Protein AF-A0A0S4QLX3-F1 (afdb_monomer_lite)

Foldseek 3Di:
DDDDDDPPDDPPPVVVVVVVVVVVVVVVVVVVVVVVVVVVVVVLVVVVVVLVVLLQVLLCLLVCLQPDDPPDDPCVSLVVLVVVLVCLQVVNDALSSLLSNLLSLLVSLQFQDDPRGDVVSLVSSLVSLLSSLQRRFFLNSVLSSLNSNLSSLQDSPLPDPQPCDDDLNQLLVVLVVSNDHDPPCPPFDRQQLNVLSSVLSSVCSVNVQNLARHDSDLQLQQAALADPPCPPVNCVVPRGSHDSRRHLNSYDPSNLQSSVVVVQLCLLLCFDSDPVSSSVLSVLQTRRDPVNDWCCQQAFVVQQPQLDAPVCVVPADQLNSHDPPTSNSRDHRDHDDPRRPHAGALVSLVVLLVLLDDDDPVPVVDPPRDSDHPSRPNYDSVRSNVVSVSSNVSNVPDPPPPPDD

Organism: NCBI:txid795642

Radius of gyration: 27.93 Å; chains: 1; bounding box: 93×59×105 Å

Sequence (405 aa):
MSQVSHDDEWPDHRWQTERQRRRAMHQEMVDHSQQERERESKERLKNRENWQEAELRARIHPILVATATTENRGSAPYSLVETRVRQVRDHLLPRDQEIALAQGFKLAANRRARARDNARAREFLSEQAWEMLKYARFWYSRLTLLHALTLWALPDDTERPQDLHGKGSDPQELVRQWLRPADDRIDIPEHPFVDAARRLSICALQTRKPEKFLWIDEAGTAAQVGSENAGLKDRRRECLWIAPSAGWSTLEPTAQQLLADVLILLILAERGDRMDDRMRRFERTEVDRPPLLPPCLTRSRRPLDPMRTEVRSADSPPGSNCSDRCSFELCPFPPKGPESRIEFSETFCMTQRAMLRAWRPRSWVSLRFRRKARWQRHVPVADLRQFWSEMEGRAWDRPVEEVRP

Structure (mmCIF, N/CA/C/O backbone):
data_AF-A0A0S4QLX3-F1
#
_entry.id   AF-A0A0S4QLX3-F1
#
loop_
_atom_site.group_PDB
_atom_site.id
_atom_site.type_symbol
_atom_site.label_atom_id
_atom_site.label_alt_id
_atom_site.label_comp_id
_atom_site.label_asym_id
_atom_site.label_entity_id
_atom_site.label_seq_id
_atom_site.pdbx_PDB_ins_code
_atom_site.Cartn_x
_atom_site.Cartn_y
_atom_site.Cartn_z
_atom_site.occupancy
_atom_site.B_iso_or_equiv
_atom_site.auth_seq_id
_atom_site.auth_comp_id
_atom_site.auth_asym_id
_atom_site.auth_atom_id
_atom_site.pdbx_PDB_model_num
ATOM 1 N N . MET A 1 1 ? 68.596 4.021 -76.152 1.00 48.34 1 MET A N 1
ATOM 2 C CA . MET A 1 1 ? 68.874 4.978 -75.063 1.00 48.34 1 MET A CA 1
ATOM 3 C C . MET A 1 1 ? 68.006 6.200 -75.286 1.00 48.34 1 MET A C 1
ATOM 5 O O . MET A 1 1 ? 68.229 6.885 -76.271 1.00 48.34 1 MET A O 1
ATOM 9 N N . SER A 1 2 ? 66.973 6.379 -74.467 1.00 41.66 2 SER A N 1
ATOM 10 C CA . SER A 1 2 ? 66.605 7.651 -73.826 1.00 41.66 2 SER A CA 1
ATOM 11 C C . SER A 1 2 ? 65.323 7.433 -73.029 1.00 41.66 2 SER A C 1
ATOM 13 O O . SER A 1 2 ? 64.438 6.689 -73.444 1.00 41.66 2 SER A O 1
ATOM 15 N N . GLN A 1 3 ? 65.346 7.968 -71.817 1.00 42.56 3 GLN A N 1
ATOM 16 C CA . GLN A 1 3 ? 64.581 7.545 -70.656 1.00 42.56 3 GLN A CA 1
ATOM 17 C C . GLN A 1 3 ? 63.101 7.921 -70.719 1.00 42.56 3 GLN A C 1
ATOM 19 O O . GLN A 1 3 ? 62.726 9.011 -71.139 1.00 42.56 3 GLN A O 1
ATOM 24 N N . VAL A 1 4 ? 62.294 6.995 -70.210 1.00 48.50 4 VAL A N 1
ATOM 25 C CA . VAL A 1 4 ? 60.962 7.231 -69.658 1.00 48.50 4 VAL A CA 1
ATOM 26 C C . VAL A 1 4 ? 61.135 8.060 -68.382 1.00 48.50 4 VAL A C 1
ATOM 28 O O . VAL A 1 4 ? 61.853 7.624 -67.485 1.00 48.50 4 VAL A O 1
ATOM 31 N N . SER A 1 5 ? 60.478 9.218 -68.292 1.00 42.84 5 SER A N 1
ATOM 32 C CA . SER A 1 5 ? 60.197 9.886 -67.015 1.00 42.84 5 SER A CA 1
ATOM 33 C C . SER A 1 5 ? 58.682 9.954 -66.873 1.00 42.84 5 SER A C 1
ATOM 35 O O . SER A 1 5 ? 58.021 10.795 -67.478 1.00 42.84 5 SER A O 1
ATOM 37 N N . HIS A 1 6 ? 58.143 8.960 -66.172 1.00 49.34 6 HIS A N 1
ATOM 38 C CA . HIS A 1 6 ? 56.773 8.931 -65.680 1.00 49.34 6 H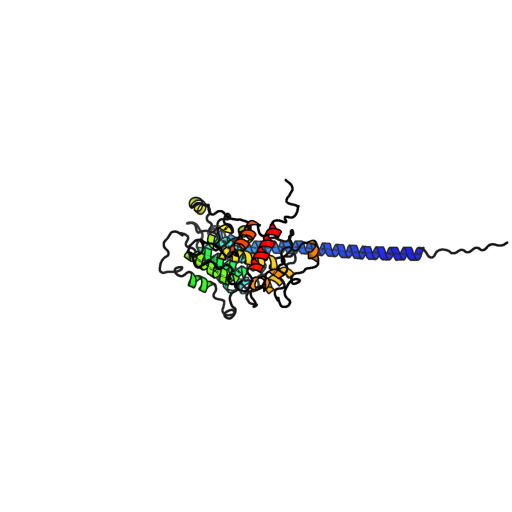IS A CA 1
ATOM 39 C C . HIS A 1 6 ? 56.789 9.671 -64.340 1.00 49.34 6 HIS A C 1
ATOM 41 O O . HIS A 1 6 ? 57.174 9.090 -63.327 1.00 49.34 6 HIS A O 1
ATOM 47 N N . ASP A 1 7 ? 56.414 10.946 -64.343 1.00 44.59 7 ASP A N 1
ATOM 48 C CA . ASP A 1 7 ? 56.107 11.675 -63.113 1.00 44.59 7 ASP A CA 1
ATOM 49 C C . ASP A 1 7 ? 54.611 11.495 -62.816 1.00 44.59 7 ASP A C 1
ATOM 51 O O . ASP A 1 7 ? 53.770 12.305 -63.201 1.00 44.59 7 ASP A O 1
ATOM 55 N N . ASP A 1 8 ? 54.277 10.373 -62.171 1.00 47.31 8 ASP A N 1
ATOM 56 C CA . ASP A 1 8 ? 52.983 10.158 -61.515 1.00 47.31 8 ASP A CA 1
ATOM 57 C C . ASP A 1 8 ? 53.020 10.808 -60.123 1.00 47.31 8 ASP A C 1
ATOM 59 O O . ASP A 1 8 ? 53.370 10.193 -59.111 1.00 47.31 8 ASP A O 1
ATOM 63 N N . GLU A 1 9 ? 52.665 12.090 -60.068 1.00 48.41 9 GLU A N 1
ATOM 64 C CA . GLU A 1 9 ? 52.499 12.841 -58.824 1.00 48.41 9 GLU A CA 1
ATOM 65 C C . GLU A 1 9 ? 51.107 12.554 -58.207 1.00 48.41 9 GLU A C 1
ATOM 67 O O . GLU A 1 9 ? 50.081 13.132 -58.559 1.00 48.41 9 GLU A O 1
ATOM 72 N N . TRP A 1 10 ? 51.093 11.560 -57.318 1.00 49.12 10 TRP A N 1
ATOM 73 C CA . TRP A 1 10 ? 50.135 11.205 -56.255 1.00 49.12 10 TRP A CA 1
ATOM 74 C C . TRP A 1 10 ? 48.792 11.973 -56.098 1.00 49.12 10 TRP A C 1
ATOM 76 O O . TRP A 1 10 ? 48.774 13.127 -55.665 1.00 49.12 10 TRP A O 1
ATOM 86 N N . PRO A 1 11 ? 47.627 11.285 -56.167 1.00 51.53 11 PRO A N 1
ATOM 87 C CA . PRO A 1 11 ? 46.330 11.811 -55.726 1.00 51.53 11 PRO A CA 1
ATOM 88 C C . PRO A 1 11 ? 46.034 11.554 -54.225 1.00 51.53 11 PRO A C 1
ATOM 90 O O . PRO A 1 11 ? 44.897 11.260 -53.869 1.00 51.53 11 PRO A O 1
ATOM 93 N N . ASP A 1 12 ? 47.015 11.637 -53.317 1.00 54.81 12 ASP A N 1
ATOM 94 C CA . ASP A 1 12 ? 46.872 11.187 -51.908 1.00 54.81 12 ASP A CA 1
ATOM 95 C C . ASP A 1 12 ? 46.340 12.279 -50.941 1.00 54.81 12 ASP A C 1
ATOM 97 O O . ASP A 1 12 ? 45.532 12.023 -50.044 1.00 54.81 12 ASP A O 1
ATOM 101 N N . HIS A 1 13 ? 46.667 13.556 -51.173 1.00 53.81 13 HIS A N 1
ATOM 102 C CA . HIS A 1 13 ? 46.275 14.657 -50.272 1.00 53.81 13 HIS A CA 1
ATOM 103 C C . HIS A 1 13 ? 44.757 14.929 -50.202 1.00 53.81 13 HIS A C 1
ATOM 105 O O . HIS A 1 13 ? 44.243 15.388 -49.174 1.00 53.81 13 HIS A O 1
ATOM 111 N N . ARG A 1 14 ? 44.009 14.629 -51.273 1.00 54.12 14 ARG A N 1
ATOM 112 C CA . ARG A 1 14 ? 42.550 14.854 -51.344 1.00 54.12 14 ARG A CA 1
ATOM 113 C C . ARG A 1 14 ? 41.759 13.821 -50.532 1.00 54.12 14 ARG A C 1
ATOM 115 O O . ARG A 1 14 ? 40.733 14.146 -49.940 1.00 54.12 14 ARG A O 1
ATOM 122 N N . TRP A 1 15 ? 42.256 12.585 -50.462 1.00 54.69 15 TRP A N 1
ATOM 123 C CA . TRP A 1 15 ? 41.646 11.512 -49.671 1.00 54.69 15 TRP A CA 1
ATOM 124 C C . TRP A 1 15 ? 41.955 11.650 -48.179 1.00 54.69 15 TRP A C 1
ATOM 126 O O . TRP A 1 15 ? 41.094 11.374 -47.340 1.00 54.69 15 TRP A O 1
ATOM 136 N N . GLN A 1 16 ? 43.149 12.138 -47.834 1.00 58.97 16 GLN A N 1
ATOM 137 C CA . GLN A 1 16 ? 43.532 12.414 -46.448 1.00 58.97 16 GLN A CA 1
ATOM 138 C C . GLN A 1 16 ? 42.696 13.551 -45.833 1.00 58.97 16 GLN A C 1
ATOM 140 O O . GLN A 1 16 ? 42.235 13.422 -44.697 1.00 58.97 16 GLN A O 1
ATOM 145 N N . THR A 1 17 ? 42.410 14.611 -46.597 1.00 70.56 17 THR A N 1
ATOM 146 C CA . THR A 1 17 ? 41.571 15.745 -46.157 1.00 70.56 17 THR A CA 1
ATOM 147 C C . THR A 1 17 ? 40.092 15.374 -45.998 1.00 70.56 17 THR A C 1
ATOM 149 O O . THR A 1 17 ? 39.465 15.762 -45.012 1.00 70.56 17 THR A O 1
ATOM 152 N N . GLU A 1 18 ? 39.531 14.557 -46.893 1.00 71.19 18 GLU A N 1
ATOM 153 C CA . GLU A 1 18 ? 38.153 14.051 -46.769 1.00 71.19 18 GLU A CA 1
ATOM 154 C C . GLU A 1 18 ? 37.994 13.093 -45.573 1.00 71.19 18 GLU A C 1
ATOM 156 O O . GLU A 1 18 ? 37.030 13.173 -44.807 1.00 71.19 18 GLU A O 1
ATOM 161 N N . ARG A 1 19 ? 38.978 12.215 -45.341 1.00 73.94 19 ARG A N 1
ATOM 162 C CA . ARG A 1 19 ? 38.985 11.309 -44.182 1.00 73.94 19 ARG A CA 1
ATOM 163 C C . ARG A 1 19 ? 39.096 12.072 -42.860 1.00 73.94 19 ARG A C 1
ATOM 165 O O . ARG A 1 19 ? 38.468 11.675 -41.879 1.00 73.94 19 ARG A O 1
ATOM 172 N N . GLN A 1 20 ? 39.861 13.164 -42.829 1.00 78.56 20 GLN A N 1
ATOM 173 C CA . GLN A 1 20 ? 39.946 14.060 -41.673 1.00 78.56 20 GLN A CA 1
ATOM 174 C C . GLN A 1 20 ? 38.619 14.784 -41.411 1.00 78.56 20 GLN A C 1
ATOM 176 O O . GLN A 1 20 ? 38.172 14.804 -40.267 1.00 78.56 20 GLN A O 1
ATOM 181 N N . ARG A 1 21 ? 37.933 15.283 -42.451 1.00 80.38 21 ARG A N 1
ATOM 182 C CA . ARG A 1 21 ? 36.599 15.902 -42.314 1.00 80.38 21 ARG A CA 1
ATOM 183 C C . ARG A 1 21 ? 35.553 14.934 -41.770 1.00 80.38 21 ARG A C 1
ATOM 185 O O . ARG A 1 21 ? 34.827 15.285 -40.847 1.00 80.38 21 ARG A O 1
ATOM 192 N N . ARG A 1 22 ? 35.511 13.693 -42.269 1.00 81.38 22 ARG A N 1
ATOM 193 C CA . ARG A 1 22 ? 34.589 12.659 -41.757 1.00 81.38 22 ARG A CA 1
ATOM 194 C C . ARG A 1 22 ? 34.863 12.294 -40.301 1.00 81.38 22 ARG A C 1
ATOM 196 O O . ARG A 1 22 ? 33.923 12.055 -39.553 1.00 81.38 22 ARG A O 1
ATOM 203 N N . ARG A 1 23 ? 36.136 12.262 -39.891 1.00 83.50 23 ARG A N 1
ATOM 204 C CA . ARG A 1 23 ? 36.517 12.050 -38.486 1.00 83.50 23 ARG A CA 1
ATOM 205 C C . ARG A 1 23 ? 36.090 13.217 -37.601 1.00 83.50 23 ARG A C 1
ATOM 207 O O . ARG A 1 23 ? 35.536 12.959 -36.543 1.00 83.50 23 ARG A O 1
ATOM 214 N N . ALA A 1 24 ? 36.288 14.458 -38.046 1.00 84.25 24 ALA A N 1
ATOM 215 C CA . ALA A 1 24 ? 35.838 15.644 -37.319 1.00 84.25 24 ALA A CA 1
ATOM 216 C C . ALA A 1 24 ? 34.308 15.669 -37.168 1.00 84.25 24 ALA A C 1
ATOM 218 O O . ALA A 1 24 ? 33.814 15.816 -36.060 1.00 84.25 24 ALA A O 1
ATOM 219 N N . MET A 1 25 ? 33.561 15.395 -38.243 1.00 83.50 25 MET A N 1
ATOM 220 C CA . MET A 1 25 ? 32.095 15.334 -38.208 1.00 83.50 25 MET A CA 1
ATOM 221 C C . MET A 1 25 ? 31.574 14.193 -37.318 1.00 83.50 25 MET A C 1
ATOM 223 O O . MET A 1 25 ? 30.600 14.362 -36.591 1.00 83.50 25 MET A O 1
ATOM 227 N N . HIS A 1 26 ? 32.228 13.024 -37.345 1.00 86.25 26 HIS A N 1
ATOM 228 C CA . HIS A 1 26 ? 31.893 11.923 -36.442 1.00 86.25 26 HIS A CA 1
ATOM 229 C C . HIS A 1 26 ? 32.195 12.280 -34.983 1.00 86.25 26 HIS A C 1
ATOM 231 O O . HIS A 1 26 ? 31.384 11.972 -34.116 1.00 86.25 26 HIS A O 1
ATOM 237 N N . GLN A 1 27 ? 33.317 12.956 -34.718 1.00 87.56 27 GLN A N 1
ATOM 238 C CA . GLN A 1 27 ? 33.672 13.414 -33.378 1.00 87.56 27 GLN A CA 1
ATOM 239 C C . GLN A 1 27 ? 32.667 14.448 -32.864 1.00 87.56 27 GLN A C 1
ATOM 241 O O . GLN A 1 27 ? 32.151 14.278 -31.770 1.00 87.56 27 GLN A O 1
ATOM 246 N N . GLU A 1 28 ? 32.296 15.441 -33.674 1.00 86.81 28 GLU A N 1
ATOM 247 C CA . GLU A 1 28 ? 31.266 16.427 -33.322 1.00 86.81 28 GLU A CA 1
ATOM 248 C C . GLU A 1 28 ? 29.907 15.769 -33.049 1.00 86.81 28 GLU A C 1
ATOM 250 O O . GLU A 1 28 ? 29.225 16.133 -32.096 1.00 86.81 28 GLU A O 1
ATOM 255 N N . MET A 1 29 ? 29.517 14.763 -33.841 1.00 85.50 29 MET A N 1
ATOM 256 C CA . MET A 1 29 ? 28.283 14.004 -33.616 1.00 85.50 29 MET A CA 1
ATOM 257 C C . MET A 1 29 ? 28.335 13.191 -32.312 1.00 85.50 29 MET A C 1
ATOM 259 O O . MET A 1 29 ? 27.343 13.133 -31.582 1.00 85.50 29 MET A O 1
ATOM 263 N N . VAL A 1 30 ? 29.475 12.562 -32.008 1.00 89.12 30 VAL A N 1
ATOM 264 C CA . VAL A 1 30 ? 29.688 11.824 -30.753 1.00 89.12 30 VAL A CA 1
ATOM 265 C C . VAL A 1 30 ? 29.664 12.780 -29.561 1.00 89.12 30 VAL A C 1
ATOM 267 O O . VAL A 1 30 ? 28.956 12.501 -28.594 1.00 89.12 30 VAL A O 1
ATOM 270 N N . ASP A 1 31 ? 30.347 13.919 -29.657 1.00 89.50 31 ASP A N 1
ATOM 271 C CA . ASP A 1 31 ? 30.401 14.947 -28.618 1.00 89.50 31 ASP A CA 1
ATOM 272 C C . ASP A 1 31 ? 29.014 15.565 -28.387 1.00 89.50 31 ASP A C 1
ATOM 274 O O . ASP A 1 31 ? 28.585 15.700 -27.242 1.00 89.50 31 ASP A O 1
ATOM 278 N N . HIS A 1 32 ? 28.262 15.867 -29.452 1.00 89.31 32 HIS A N 1
ATOM 279 C CA . HIS A 1 32 ? 26.879 16.341 -29.358 1.00 89.31 32 HIS A CA 1
ATOM 280 C C . HIS A 1 32 ? 25.982 15.306 -28.672 1.00 89.31 32 HIS A C 1
ATOM 282 O O . HIS A 1 32 ? 25.281 15.626 -27.715 1.00 89.31 32 HIS A O 1
ATOM 288 N N . SER A 1 33 ? 26.056 14.041 -29.097 1.00 86.94 33 SER A N 1
ATOM 289 C CA . SER A 1 33 ? 25.303 12.942 -28.485 1.00 86.94 33 SER A CA 1
ATOM 290 C C . SER A 1 33 ? 25.691 12.709 -27.020 1.00 86.94 33 SER A C 1
ATOM 292 O O . SER A 1 33 ? 24.857 12.312 -26.203 1.00 86.94 33 SER A O 1
ATOM 294 N N . GLN A 1 34 ? 26.957 12.919 -26.660 1.00 87.75 34 GLN A N 1
ATOM 295 C CA . GLN A 1 34 ? 27.409 12.828 -25.277 1.00 87.75 34 GLN A CA 1
ATOM 296 C C . GLN A 1 34 ? 26.875 14.001 -24.448 1.00 87.75 34 GLN A C 1
ATOM 298 O O . GLN A 1 34 ? 26.332 13.778 -23.367 1.00 87.75 34 GLN A O 1
ATOM 303 N N . GLN A 1 35 ? 26.939 15.228 -24.969 1.00 89.31 35 GLN A N 1
ATOM 304 C CA . GLN A 1 35 ? 26.382 16.409 -24.309 1.00 89.31 35 GLN A CA 1
ATOM 305 C C . GLN A 1 35 ? 24.867 16.296 -24.107 1.00 89.31 35 GLN A C 1
ATOM 307 O O . GLN A 1 35 ? 24.369 16.660 -23.042 1.00 89.31 35 GLN A O 1
ATOM 312 N N . GLU A 1 36 ? 24.127 15.771 -25.085 1.00 88.62 36 GLU A N 1
ATOM 313 C CA . GLU A 1 36 ? 22.695 15.485 -24.942 1.00 88.62 36 GLU A CA 1
ATOM 314 C C . GLU A 1 36 ? 22.437 14.457 -23.839 1.00 88.62 36 GLU A C 1
ATOM 316 O O . GLU A 1 36 ? 21.631 14.715 -22.946 1.00 88.62 36 GLU A O 1
ATOM 321 N N . ARG A 1 37 ? 23.184 13.345 -23.817 1.00 86.69 37 ARG A N 1
ATOM 322 C CA . ARG A 1 37 ? 23.073 12.327 -22.757 1.00 86.69 37 ARG A CA 1
ATOM 323 C C . ARG A 1 37 ? 23.384 12.882 -21.369 1.00 86.69 37 ARG A C 1
ATOM 325 O O . ARG A 1 37 ? 22.699 12.547 -20.403 1.00 86.69 37 ARG A O 1
ATOM 332 N N . GLU A 1 38 ? 24.386 13.747 -21.249 1.00 89.19 38 GLU A N 1
ATOM 333 C CA . GLU A 1 38 ? 24.719 14.412 -19.988 1.00 89.19 38 GLU A CA 1
ATOM 334 C C . GLU A 1 38 ? 23.630 15.397 -19.546 1.00 89.19 38 GLU A C 1
ATOM 336 O O . GLU A 1 38 ? 23.298 15.451 -18.359 1.00 89.19 38 GLU A O 1
ATOM 341 N N . ARG A 1 39 ? 23.053 16.163 -20.482 1.00 88.69 39 ARG A N 1
ATOM 342 C CA . ARG A 1 39 ? 21.923 17.066 -20.206 1.00 88.69 39 ARG A CA 1
ATOM 343 C C . ARG A 1 39 ? 20.698 16.284 -19.747 1.00 88.69 39 ARG A C 1
ATOM 345 O O . ARG A 1 39 ? 20.151 16.610 -18.696 1.00 88.69 39 ARG A O 1
ATOM 352 N N . GLU A 1 40 ? 20.332 15.223 -20.463 1.00 85.88 40 GLU A N 1
ATOM 353 C CA . GLU A 1 40 ? 19.234 14.335 -20.077 1.00 85.88 40 GLU A CA 1
ATOM 354 C C . GLU A 1 40 ? 19.469 13.716 -18.698 1.00 85.88 40 GLU A C 1
ATOM 356 O O . GLU A 1 40 ? 18.560 13.683 -17.874 1.00 85.88 40 GLU A O 1
ATOM 361 N N . SER A 1 41 ? 20.683 13.241 -18.413 1.00 85.44 41 SER A N 1
ATOM 362 C CA . SER A 1 41 ? 21.024 12.651 -17.114 1.00 85.44 41 SER A CA 1
ATOM 363 C C . SER A 1 41 ? 20.880 13.660 -15.968 1.00 85.44 41 SER A C 1
ATOM 365 O O . SER A 1 41 ? 20.262 13.363 -14.942 1.00 85.44 41 SER A O 1
ATOM 367 N N . LYS A 1 42 ? 21.369 14.894 -16.158 1.00 88.31 42 LYS A N 1
ATOM 368 C CA . LYS A 1 42 ? 21.218 15.983 -15.176 1.00 88.31 42 LYS A CA 1
ATOM 369 C C . LYS A 1 42 ? 19.754 16.358 -14.958 1.00 88.31 42 LYS A C 1
ATOM 371 O O . LYS A 1 42 ? 19.337 16.555 -13.817 1.00 88.31 42 LYS A O 1
ATOM 376 N N . GLU A 1 43 ? 18.969 16.438 -16.028 1.00 87.00 43 GLU A N 1
ATOM 377 C CA . GLU A 1 43 ? 17.535 16.712 -15.941 1.00 87.00 43 GLU A CA 1
ATOM 378 C C . GLU A 1 43 ? 16.795 15.592 -15.197 1.00 87.00 43 GLU A C 1
ATOM 380 O O . GLU A 1 43 ? 15.996 15.868 -14.301 1.00 87.00 43 GLU A O 1
ATOM 385 N N . ARG A 1 44 ? 17.116 14.325 -15.489 1.00 80.94 44 ARG A N 1
ATOM 386 C CA . ARG A 1 44 ? 16.559 13.157 -14.787 1.00 80.94 44 ARG A CA 1
ATOM 387 C C . ARG A 1 44 ? 16.857 13.201 -13.293 1.00 80.94 44 ARG A C 1
ATOM 389 O O . ARG A 1 44 ? 15.950 12.967 -12.494 1.00 80.94 44 ARG A O 1
ATOM 396 N N . LEU A 1 45 ? 18.093 13.525 -12.909 1.00 85.06 45 LEU A N 1
ATOM 397 C CA . LEU A 1 45 ? 18.479 13.628 -11.502 1.00 85.06 45 LEU A CA 1
ATOM 398 C C . LEU A 1 45 ? 17.685 14.730 -10.789 1.00 85.06 45 LEU A C 1
ATOM 400 O O . LEU A 1 45 ? 17.066 14.468 -9.760 1.00 85.06 45 LEU A O 1
ATOM 404 N N . LYS A 1 46 ? 17.613 15.926 -11.382 1.00 87.56 46 LYS A N 1
ATOM 405 C CA . LYS A 1 46 ? 16.850 17.053 -10.829 1.00 87.56 46 LYS A CA 1
ATOM 406 C C . LYS A 1 46 ? 15.356 16.736 -10.703 1.00 87.56 46 LYS A C 1
ATOM 408 O O . LYS A 1 46 ? 14.736 17.040 -9.686 1.00 87.56 46 LYS A O 1
ATOM 413 N N . ASN A 1 47 ? 14.769 16.102 -11.718 1.00 84.88 47 ASN A N 1
ATOM 414 C CA . ASN A 1 47 ? 13.365 15.690 -11.688 1.00 84.88 47 ASN A CA 1
ATOM 415 C C . ASN A 1 47 ? 13.112 14.654 -10.587 1.00 84.88 47 ASN A C 1
ATOM 417 O O . ASN A 1 47 ? 12.102 14.742 -9.890 1.00 84.88 47 ASN A O 1
ATOM 421 N N . ARG A 1 48 ? 14.046 13.717 -10.381 1.00 84.25 48 ARG A N 1
ATOM 422 C CA . ARG A 1 48 ? 13.987 12.734 -9.294 1.00 84.25 48 ARG A CA 1
ATOM 423 C C . ARG A 1 48 ? 14.061 13.392 -7.915 1.00 84.25 48 ARG A C 1
ATOM 425 O O . ARG A 1 48 ? 13.296 12.997 -7.043 1.00 84.25 48 ARG A O 1
ATOM 432 N N . GLU A 1 49 ? 14.936 14.373 -7.714 1.00 87.50 49 GLU A N 1
ATOM 433 C CA . GLU A 1 49 ? 15.060 15.102 -6.442 1.00 87.50 49 GLU A CA 1
ATOM 434 C C . GLU A 1 49 ? 13.783 15.880 -6.105 1.00 87.50 49 GLU A C 1
ATOM 436 O O . GLU A 1 49 ? 13.206 15.689 -5.033 1.00 87.50 49 GLU A O 1
ATOM 441 N N . ASN A 1 50 ? 13.280 16.678 -7.054 1.00 88.88 50 ASN A N 1
ATOM 442 C CA . ASN A 1 50 ? 12.030 17.429 -6.894 1.00 88.88 50 ASN A CA 1
ATOM 443 C C . ASN A 1 50 ? 10.850 16.502 -6.568 1.00 88.88 50 ASN A C 1
ATOM 445 O O . ASN A 1 50 ? 9.986 16.815 -5.746 1.00 88.88 50 ASN A O 1
ATOM 449 N N . TRP A 1 51 ? 10.816 15.344 -7.225 1.00 85.44 51 TRP A N 1
ATOM 450 C CA . TRP A 1 51 ? 9.803 14.327 -7.007 1.00 85.44 51 TRP A CA 1
ATOM 451 C C . TRP A 1 51 ? 9.899 13.703 -5.604 1.00 85.44 51 TRP A C 1
ATOM 453 O O . TRP A 1 51 ? 8.897 13.651 -4.890 1.00 85.44 51 TRP A O 1
ATOM 463 N N . GLN A 1 52 ? 11.094 13.294 -5.168 1.00 87.75 52 GLN A N 1
ATOM 464 C CA . GLN A 1 52 ? 11.318 12.753 -3.822 1.00 87.75 52 GLN A CA 1
ATOM 465 C C . GLN A 1 52 ? 10.937 13.761 -2.733 1.00 87.75 52 GLN A C 1
ATOM 467 O O . GLN A 1 52 ? 10.341 13.387 -1.722 1.00 87.75 52 GLN A O 1
ATOM 472 N N . GLU A 1 53 ? 11.236 15.043 -2.945 1.00 92.69 53 GLU A N 1
ATOM 473 C CA . GLU A 1 53 ? 10.837 16.116 -2.041 1.00 92.69 53 GLU A CA 1
ATOM 474 C C . GLU A 1 53 ? 9.307 16.254 -1.965 1.00 92.69 53 GLU A C 1
ATOM 476 O O . GLU A 1 53 ? 8.747 16.374 -0.871 1.00 92.69 53 GLU A O 1
ATOM 481 N N . ALA A 1 54 ? 8.610 16.200 -3.104 1.00 91.81 54 ALA A N 1
ATOM 482 C CA . ALA A 1 54 ? 7.150 16.258 -3.151 1.00 91.81 54 ALA A CA 1
ATOM 483 C C . ALA A 1 54 ? 6.494 15.044 -2.467 1.00 91.81 54 ALA A C 1
ATOM 485 O O . ALA A 1 54 ? 5.553 15.221 -1.685 1.00 91.81 54 ALA A O 1
ATOM 486 N N . GLU A 1 55 ? 7.014 13.836 -2.707 1.00 91.75 55 GLU A N 1
ATOM 487 C CA . GLU A 1 55 ? 6.572 12.595 -2.059 1.00 91.75 55 GLU A CA 1
ATOM 488 C C . GLU A 1 55 ? 6.764 12.682 -0.537 1.00 91.75 55 GLU A C 1
ATOM 490 O O . GLU A 1 55 ? 5.834 12.440 0.238 1.00 91.75 55 GLU A O 1
ATOM 495 N N . LEU A 1 56 ? 7.953 13.106 -0.094 1.00 94.31 56 LEU A N 1
ATOM 496 C CA . LEU A 1 56 ? 8.270 13.273 1.320 1.00 94.31 56 LEU A CA 1
ATOM 497 C C . LEU A 1 56 ? 7.331 14.288 1.982 1.00 94.31 56 LEU A C 1
ATOM 499 O O . LEU A 1 56 ? 6.770 13.994 3.037 1.00 94.31 56 LEU A O 1
ATOM 503 N N . ARG A 1 57 ? 7.110 15.452 1.357 1.00 94.12 57 ARG A N 1
ATOM 504 C CA . ARG A 1 57 ? 6.188 16.485 1.859 1.00 94.12 57 ARG A CA 1
ATOM 505 C C . ARG A 1 57 ? 4.771 15.944 2.030 1.00 94.12 57 ARG A C 1
ATOM 507 O O . ARG A 1 57 ? 4.188 16.096 3.103 1.00 94.12 57 ARG A O 1
ATOM 514 N N . ALA A 1 58 ? 4.238 15.270 1.012 1.00 95.25 58 ALA A N 1
ATOM 515 C CA . ALA A 1 58 ? 2.914 14.657 1.084 1.00 95.25 58 ALA A CA 1
ATOM 516 C C . ALA A 1 58 ? 2.821 13.642 2.239 1.00 95.25 58 ALA A C 1
ATOM 518 O O . ALA A 1 58 ? 1.857 13.670 3.006 1.00 95.25 58 ALA A O 1
ATOM 519 N N . ARG A 1 59 ? 3.857 12.812 2.428 1.00 96.00 59 ARG A N 1
ATOM 520 C CA . ARG A 1 59 ? 3.907 11.803 3.497 1.00 96.00 59 ARG A CA 1
ATOM 521 C C . ARG A 1 59 ? 3.985 12.399 4.903 1.00 96.00 59 ARG A C 1
ATOM 523 O O . ARG A 1 59 ? 3.376 11.855 5.823 1.00 96.00 59 ARG A O 1
ATOM 530 N N . ILE A 1 60 ? 4.714 13.498 5.108 1.00 95.69 60 ILE A N 1
ATOM 531 C CA . ILE A 1 60 ? 4.897 14.066 6.455 1.00 95.69 60 ILE A CA 1
ATOM 532 C C . ILE A 1 60 ? 3.707 14.901 6.938 1.00 95.69 60 ILE A C 1
ATOM 534 O O . ILE A 1 60 ? 3.549 15.050 8.148 1.00 95.69 60 ILE A O 1
ATOM 538 N N . HIS A 1 61 ? 2.860 15.439 6.050 1.00 94.62 61 HIS A N 1
ATOM 539 C CA . HIS A 1 61 ? 1.772 16.344 6.451 1.00 94.62 61 HIS A CA 1
ATOM 540 C C . HIS A 1 61 ? 0.836 15.746 7.528 1.00 94.62 61 HIS A C 1
ATOM 542 O O . HIS A 1 61 ? 0.673 16.389 8.570 1.00 94.62 61 HIS A O 1
ATOM 548 N N . PRO A 1 62 ? 0.287 14.519 7.383 1.00 95.38 62 PRO A N 1
ATOM 549 C CA . PRO A 1 62 ? -0.550 13.925 8.432 1.00 95.38 62 PRO A CA 1
ATOM 550 C C . PRO A 1 62 ? 0.221 13.678 9.737 1.00 95.38 62 PRO A C 1
ATOM 552 O O . PRO A 1 62 ? -0.323 13.828 10.831 1.00 95.38 62 PRO A O 1
ATOM 555 N N . ILE A 1 63 ? 1.513 13.349 9.639 1.00 92.31 63 ILE A N 1
ATOM 556 C CA . ILE A 1 63 ? 2.386 13.102 10.794 1.00 92.31 63 ILE A CA 1
ATOM 557 C C . ILE A 1 63 ? 2.604 14.394 11.590 1.00 92.31 63 ILE A C 1
ATOM 559 O O . ILE A 1 63 ? 2.590 14.358 12.820 1.00 92.31 63 ILE A O 1
ATOM 563 N N . LEU A 1 64 ? 2.773 15.529 10.903 1.00 90.88 64 LEU A N 1
ATOM 564 C CA . LEU A 1 64 ? 2.922 16.847 11.523 1.00 90.88 64 LEU A CA 1
ATOM 565 C C . LEU A 1 64 ? 1.657 17.276 12.269 1.00 90.88 64 LEU A C 1
ATOM 567 O O . LEU A 1 64 ? 1.767 17.837 13.355 1.00 90.88 64 LEU A O 1
ATOM 571 N N . VAL A 1 65 ? 0.470 16.993 11.725 1.00 90.00 65 VAL A N 1
ATOM 572 C CA . VAL A 1 65 ? -0.800 17.223 12.436 1.00 90.00 65 VAL A CA 1
ATOM 573 C C . VAL A 1 65 ? -0.880 16.340 13.681 1.00 90.00 65 VAL A C 1
ATOM 575 O O . VAL A 1 65 ? -1.200 16.830 14.760 1.00 90.00 65 VAL A O 1
ATOM 578 N N . ALA A 1 66 ? -0.509 15.062 13.564 1.00 86.69 66 ALA A N 1
ATOM 579 C CA . ALA A 1 66 ? -0.535 14.122 14.682 1.00 86.69 66 ALA A CA 1
ATOM 580 C C . ALA A 1 66 ? 0.483 14.439 15.795 1.00 86.69 66 ALA A C 1
ATOM 582 O O . ALA A 1 66 ? 0.327 13.947 16.909 1.00 86.69 66 ALA A O 1
ATOM 583 N N . THR A 1 67 ? 1.552 15.196 15.515 1.00 83.25 67 THR A N 1
ATOM 584 C CA . THR A 1 67 ? 2.527 15.653 16.529 1.00 83.25 67 THR A CA 1
ATOM 585 C C . THR A 1 67 ? 2.301 17.086 17.002 1.00 83.25 67 THR A C 1
ATOM 587 O O . THR A 1 67 ? 2.932 17.494 17.978 1.00 83.25 67 THR A O 1
ATOM 590 N N . ALA A 1 68 ? 1.448 17.867 16.336 1.00 75.56 68 ALA A N 1
ATOM 591 C CA . ALA A 1 68 ? 1.217 19.256 16.702 1.00 75.56 68 ALA A CA 1
ATOM 592 C C . ALA A 1 68 ? 0.520 19.341 18.069 1.00 75.56 68 ALA A C 1
ATOM 594 O O . ALA A 1 68 ? -0.637 18.938 18.234 1.00 75.56 68 ALA A O 1
ATOM 595 N N . THR A 1 69 ? 1.228 19.899 19.052 1.00 61.59 69 THR A N 1
ATOM 596 C CA . THR A 1 69 ? 0.616 20.342 20.303 1.00 61.59 69 THR A CA 1
ATOM 597 C C . THR A 1 69 ? -0.250 21.566 20.014 1.00 61.59 69 THR A C 1
ATOM 599 O O . THR A 1 69 ? 0.130 22.442 19.234 1.00 61.59 69 THR A O 1
ATOM 602 N N . THR A 1 70 ? -1.427 21.629 20.637 1.00 54.78 70 THR A N 1
ATOM 603 C CA . THR A 1 70 ? -2.409 22.716 20.471 1.00 54.78 70 THR A CA 1
ATOM 604 C C . THR A 1 70 ? -1.856 24.103 20.802 1.00 54.78 70 THR A C 1
ATOM 606 O O . THR A 1 70 ? -2.423 25.097 20.367 1.00 54.78 70 THR A O 1
ATOM 609 N N . GLU A 1 71 ? -0.751 24.174 21.545 1.00 54.59 71 GLU A N 1
ATOM 610 C CA . GLU A 1 71 ? -0.198 25.414 22.091 1.00 54.59 71 GLU A CA 1
ATOM 611 C C . GLU A 1 71 ? 0.834 26.104 21.185 1.00 54.59 71 GLU A C 1
ATOM 613 O O . GLU A 1 71 ? 1.086 27.286 21.383 1.00 54.59 71 GLU A O 1
ATOM 618 N N . ASN A 1 72 ? 1.440 25.418 20.201 1.00 51.53 72 ASN A N 1
ATOM 619 C CA . ASN A 1 72 ? 2.698 25.916 19.608 1.00 51.53 72 ASN A CA 1
ATOM 620 C C . ASN A 1 72 ? 2.762 25.955 18.071 1.00 51.53 72 ASN A C 1
ATOM 622 O O . ASN A 1 72 ? 3.740 26.435 17.499 1.00 51.53 72 ASN A O 1
ATOM 626 N N . ARG A 1 73 ? 1.746 25.449 17.365 1.00 54.09 73 ARG A N 1
ATOM 627 C CA . ARG A 1 73 ? 1.663 25.532 15.898 1.00 54.09 73 ARG A CA 1
ATOM 628 C C . ARG A 1 73 ? 0.231 25.890 15.528 1.00 54.09 73 ARG A C 1
ATOM 630 O O . ARG A 1 73 ? -0.673 25.116 15.816 1.00 54.09 73 ARG A O 1
ATOM 637 N N . GLY A 1 74 ? 0.027 27.066 14.930 1.00 59.31 74 GLY A N 1
ATOM 638 C CA . GLY A 1 74 ? -1.284 27.507 14.438 1.00 59.31 74 GLY A CA 1
ATOM 639 C C . GLY A 1 74 ? -1.911 26.532 13.428 1.00 59.31 74 GLY A C 1
ATOM 640 O O . GLY A 1 74 ? -1.372 25.465 13.147 1.00 59.31 74 GLY A O 1
ATOM 641 N N . SER A 1 75 ? -3.038 26.903 12.818 1.00 69.06 75 SER A N 1
ATOM 642 C CA . SER A 1 75 ? -3.828 26.064 11.892 1.00 69.06 75 SER A CA 1
ATOM 643 C C . SER A 1 75 ? -3.100 25.562 10.625 1.00 69.06 75 SER A C 1
ATOM 645 O O . SER A 1 75 ? -3.684 24.805 9.852 1.00 69.06 75 SER A O 1
ATOM 647 N N . ALA A 1 76 ? -1.833 25.928 10.408 1.00 80.31 76 ALA A N 1
ATOM 648 C CA . ALA A 1 76 ? -1.082 25.642 9.186 1.00 80.31 76 ALA A CA 1
ATOM 649 C C . ALA A 1 76 ? -0.921 24.139 8.851 1.00 80.31 76 ALA A C 1
ATOM 651 O O . ALA A 1 76 ? -1.144 23.776 7.699 1.00 80.31 76 ALA A O 1
ATOM 652 N N . PRO A 1 77 ? -0.596 23.218 9.785 1.00 85.69 77 PRO A N 1
ATOM 653 C CA . PRO A 1 77 ? -0.522 21.793 9.445 1.00 85.69 77 PRO A CA 1
ATOM 654 C C . PRO A 1 77 ? -1.882 21.206 9.035 1.00 85.69 77 PRO A C 1
ATOM 656 O O . PRO A 1 77 ? -1.943 20.352 8.153 1.00 85.69 77 PRO A O 1
ATOM 659 N N . TYR A 1 78 ? -2.971 21.686 9.645 1.00 90.50 78 TYR A N 1
ATOM 660 C CA . TYR A 1 78 ? -4.334 21.249 9.335 1.00 90.50 78 TYR A CA 1
ATOM 661 C C . TYR A 1 78 ? -4.741 21.694 7.927 1.00 90.50 78 TYR A C 1
ATOM 663 O O . TYR A 1 78 ? -5.179 20.867 7.128 1.00 90.50 78 TYR A O 1
ATOM 671 N N . SER A 1 79 ? -4.517 22.968 7.587 1.00 91.00 79 SER A N 1
ATOM 672 C CA . SER A 1 79 ? -4.855 23.501 6.261 1.00 91.00 79 SER A CA 1
ATOM 673 C C . SER A 1 79 ? -4.049 22.846 5.138 1.00 91.00 79 SER A C 1
ATOM 675 O O . SER A 1 79 ? -4.571 22.660 4.037 1.00 91.00 79 SER A O 1
ATOM 677 N N . LEU A 1 80 ? -2.803 22.434 5.404 1.00 93.12 80 LEU A N 1
ATOM 678 C CA . LEU A 1 80 ? -1.997 21.667 4.452 1.00 93.12 80 LEU A CA 1
ATOM 679 C C . LEU A 1 80 ? -2.619 20.301 4.142 1.00 93.12 80 LEU A C 1
ATOM 681 O O . LEU A 1 80 ? -2.705 19.937 2.970 1.00 93.12 80 LEU A O 1
ATOM 685 N N . VAL A 1 81 ? -3.058 19.547 5.155 1.00 95.50 81 VAL A N 1
ATOM 686 C CA . VAL A 1 81 ? -3.734 18.254 4.938 1.00 95.50 81 VAL A CA 1
ATOM 687 C C . VAL A 1 81 ? -5.051 18.459 4.195 1.00 95.50 81 VAL A C 1
ATOM 689 O O . VAL A 1 81 ? -5.273 17.801 3.182 1.00 95.50 81 VAL A O 1
ATOM 692 N N . GLU A 1 82 ? -5.875 19.412 4.631 1.00 95.38 82 GLU A N 1
ATOM 693 C CA . GLU A 1 82 ? -7.167 19.708 4.002 1.00 95.38 82 GLU A CA 1
ATOM 694 C C . GLU A 1 82 ? -7.007 20.092 2.523 1.00 95.38 82 GLU A C 1
ATOM 696 O O . GLU A 1 82 ? -7.713 19.581 1.654 1.00 95.38 82 GLU A O 1
ATOM 701 N N . THR A 1 83 ? -6.021 20.939 2.209 1.00 96.00 83 THR A N 1
ATOM 702 C CA . THR A 1 83 ? -5.716 21.333 0.827 1.00 96.00 83 THR A CA 1
ATOM 703 C C . THR A 1 83 ? -5.326 20.125 -0.019 1.00 96.00 83 THR A C 1
ATOM 705 O O . THR A 1 83 ? -5.790 19.995 -1.150 1.00 96.00 83 THR A O 1
ATOM 708 N N . ARG A 1 84 ? -4.505 19.211 0.514 1.00 95.94 84 ARG A N 1
ATOM 709 C CA . ARG A 1 84 ? -4.102 18.002 -0.215 1.00 95.94 84 ARG A CA 1
ATOM 710 C C . ARG A 1 84 ? -5.267 17.033 -0.416 1.00 95.94 84 ARG A C 1
ATOM 712 O O . ARG A 1 84 ? -5.415 16.511 -1.514 1.00 95.94 84 ARG A O 1
ATOM 719 N N . VAL A 1 85 ? -6.117 16.830 0.591 1.00 96.69 85 VAL A N 1
ATOM 720 C CA . VAL A 1 85 ? -7.322 15.990 0.462 1.00 96.69 85 VAL A CA 1
ATOM 721 C C . VAL A 1 85 ? -8.294 16.583 -0.556 1.00 96.69 85 VAL A C 1
ATOM 723 O O . VAL A 1 85 ? -8.818 15.852 -1.395 1.00 96.69 85 VAL A O 1
ATOM 726 N N . ARG A 1 86 ? -8.458 17.910 -0.574 1.00 96.19 86 ARG A N 1
ATOM 727 C CA . ARG A 1 86 ? -9.233 18.607 -1.608 1.00 96.19 86 ARG A CA 1
ATOM 728 C C . ARG A 1 86 ? -8.649 18.389 -3.006 1.00 96.19 86 ARG A C 1
ATOM 730 O O . ARG A 1 86 ? -9.391 18.082 -3.926 1.00 96.19 86 ARG A O 1
ATOM 737 N N . GLN A 1 87 ? -7.325 18.444 -3.165 1.00 95.50 87 GLN A N 1
ATOM 738 C CA . GLN A 1 87 ? -6.674 18.122 -4.442 1.00 95.50 87 GLN A CA 1
ATOM 739 C C . GLN A 1 87 ? -6.888 16.662 -4.875 1.00 95.50 87 GLN A C 1
ATOM 741 O O . GLN A 1 87 ? -6.965 16.405 -6.072 1.00 95.50 87 GLN A O 1
ATOM 746 N N . VAL A 1 88 ? -6.997 15.705 -3.945 1.00 93.94 88 VAL A N 1
ATOM 747 C CA . VAL A 1 88 ? -7.371 14.314 -4.278 1.00 93.94 88 VAL A CA 1
ATOM 748 C C . VAL A 1 88 ? -8.817 14.252 -4.764 1.00 93.94 88 VAL A C 1
ATOM 750 O O . VAL A 1 88 ? -9.083 13.632 -5.796 1.00 93.94 88 VAL A O 1
ATOM 753 N N . ARG A 1 89 ? -9.732 14.930 -4.055 1.00 92.56 89 ARG A N 1
ATOM 754 C CA . ARG A 1 89 ? -11.149 15.037 -4.428 1.00 92.56 89 ARG A CA 1
ATOM 755 C C . ARG A 1 89 ? -11.329 15.603 -5.829 1.00 92.56 89 ARG A C 1
ATOM 757 O O . ARG A 1 89 ? -12.049 15.027 -6.631 1.00 92.56 89 ARG A O 1
ATOM 764 N N . ASP A 1 90 ? -10.633 16.693 -6.117 1.00 92.62 90 ASP A N 1
ATOM 765 C CA . ASP A 1 90 ? -10.726 17.400 -7.391 1.00 92.62 90 ASP A CA 1
ATOM 766 C C . ASP A 1 90 ? -9.822 16.759 -8.474 1.00 92.62 90 ASP A C 1
ATOM 768 O O . ASP A 1 90 ? -9.683 17.292 -9.572 1.00 92.62 90 ASP A O 1
ATOM 772 N N . HIS A 1 91 ? -9.190 15.613 -8.174 1.00 88.75 91 HIS A N 1
ATOM 773 C CA . HIS A 1 91 ? -8.290 14.858 -9.058 1.00 88.75 91 HIS A CA 1
ATOM 774 C C . HIS A 1 91 ? -7.092 15.657 -9.603 1.00 88.75 91 HIS A C 1
ATOM 776 O O . HIS A 1 91 ? -6.569 15.371 -10.680 1.00 88.75 91 HIS A O 1
ATOM 782 N N . LEU A 1 92 ? -6.631 16.641 -8.831 1.00 92.12 92 LEU A N 1
ATOM 783 C CA . LEU A 1 92 ? -5.497 17.513 -9.143 1.00 92.12 92 LEU A CA 1
ATOM 784 C C . LEU A 1 92 ? -4.175 17.023 -8.538 1.00 92.12 92 LEU A C 1
ATOM 786 O O . LEU A 1 92 ? -3.110 17.516 -8.909 1.00 92.12 92 LEU A O 1
ATOM 790 N N . LEU A 1 93 ? -4.220 16.088 -7.583 1.00 91.31 93 LEU A N 1
ATOM 791 C CA . LEU A 1 93 ? -3.017 15.553 -6.952 1.00 91.31 93 LEU A CA 1
ATOM 792 C C . LEU A 1 93 ? -2.410 14.410 -7.795 1.00 91.31 93 LEU A C 1
ATOM 794 O O . LEU A 1 93 ? -3.119 13.455 -8.120 1.00 91.31 93 LEU A O 1
ATOM 798 N N . PRO A 1 94 ? -1.102 14.451 -8.117 1.00 90.50 94 PRO A N 1
ATOM 799 C CA . PRO A 1 94 ? -0.403 13.319 -8.726 1.00 90.50 94 PRO A CA 1
ATOM 800 C C . PRO A 1 94 ? -0.511 12.032 -7.891 1.00 90.50 94 PRO A C 1
ATOM 802 O O . PRO A 1 94 ? -0.586 12.079 -6.661 1.00 90.50 94 PRO A O 1
ATOM 805 N N . ARG A 1 95 ? -0.514 10.868 -8.554 1.00 89.56 95 ARG A N 1
ATOM 806 C CA . ARG A 1 95 ? -0.825 9.565 -7.925 1.00 89.56 95 ARG A CA 1
ATOM 807 C C . ARG A 1 95 ? 0.216 9.147 -6.890 1.00 89.56 95 ARG A C 1
ATOM 809 O O . ARG A 1 95 ? -0.128 8.607 -5.850 1.00 89.56 95 ARG A O 1
ATOM 816 N N . ASP A 1 96 ? 1.483 9.419 -7.153 1.00 89.88 96 ASP A N 1
ATOM 817 C CA . ASP A 1 96 ? 2.583 9.242 -6.205 1.00 89.88 96 ASP A CA 1
ATOM 818 C C . ASP A 1 96 ? 2.390 10.075 -4.929 1.00 89.88 96 ASP A C 1
ATOM 820 O O . ASP A 1 96 ? 2.584 9.564 -3.827 1.00 89.88 96 ASP A O 1
ATOM 824 N N . GLN A 1 97 ? 1.940 11.326 -5.057 1.00 94.06 97 GLN A N 1
ATOM 825 C CA . GLN A 1 97 ? 1.635 12.176 -3.905 1.00 94.06 97 GLN A CA 1
ATOM 826 C C . GLN A 1 97 ? 0.367 11.714 -3.174 1.00 94.06 97 GLN A C 1
ATOM 828 O O . GLN A 1 97 ? 0.334 11.776 -1.946 1.00 94.06 97 GLN A O 1
ATOM 833 N N . GLU A 1 98 ? -0.650 11.211 -3.885 1.00 95.25 98 GLU A N 1
ATOM 834 C CA . GLU A 1 98 ? -1.822 10.555 -3.279 1.00 95.25 98 GLU A CA 1
ATOM 835 C C . GLU A 1 98 ? -1.392 9.343 -2.435 1.00 95.25 98 GLU A C 1
ATOM 837 O O . GLU A 1 98 ? -1.758 9.241 -1.263 1.00 95.25 98 GLU A O 1
ATOM 842 N N . ILE A 1 99 ? -0.555 8.464 -2.996 1.00 94.88 99 ILE A N 1
ATOM 843 C CA . ILE A 1 99 ? 0.001 7.295 -2.300 1.00 94.88 99 ILE A CA 1
ATOM 844 C C . ILE A 1 99 ? 0.783 7.732 -1.059 1.00 94.88 99 ILE A C 1
ATOM 846 O O . ILE A 1 99 ? 0.562 7.212 0.037 1.00 94.88 99 ILE A O 1
ATOM 850 N N . ALA A 1 100 ? 1.681 8.704 -1.215 1.00 96.12 100 ALA A N 1
ATOM 851 C CA . ALA A 1 100 ? 2.521 9.191 -0.132 1.00 96.12 100 ALA A CA 1
ATOM 852 C C . ALA A 1 100 ? 1.698 9.810 1.002 1.00 96.12 100 ALA A C 1
ATOM 854 O O . ALA A 1 100 ? 1.952 9.528 2.174 1.00 96.12 100 ALA A O 1
ATOM 855 N N . LEU A 1 101 ? 0.670 10.593 0.663 1.00 97.81 101 LEU A N 1
ATOM 856 C CA . LEU A 1 101 ? -0.262 11.167 1.628 1.00 97.81 101 LEU A CA 1
ATOM 857 C C . LEU A 1 101 ? -1.026 10.076 2.390 1.00 97.81 101 LEU A C 1
ATOM 859 O O . LEU A 1 101 ? -1.090 10.122 3.619 1.00 97.81 101 LEU A O 1
ATOM 863 N N . ALA A 1 102 ? -1.540 9.059 1.688 1.00 98.19 102 ALA A N 1
ATOM 864 C CA . ALA A 1 102 ? -2.207 7.914 2.308 1.00 98.19 102 ALA A CA 1
ATOM 865 C C . ALA A 1 102 ? -1.272 7.174 3.281 1.00 98.19 102 ALA A C 1
ATOM 867 O O . ALA A 1 102 ? -1.657 6.876 4.415 1.00 98.19 102 ALA A O 1
ATOM 868 N N . GLN A 1 103 ? -0.018 6.933 2.885 1.00 97.31 103 GLN A N 1
ATOM 869 C CA . GLN A 1 103 ? 0.999 6.346 3.766 1.00 97.31 103 GLN A CA 1
ATOM 870 C C . GLN A 1 103 ? 1.260 7.222 4.996 1.00 97.31 103 GLN A C 1
ATOM 872 O O . GLN A 1 103 ? 1.395 6.696 6.100 1.00 97.31 103 GLN A O 1
ATOM 877 N N . GLY A 1 104 ? 1.263 8.546 4.831 1.00 97.50 104 GLY A N 1
ATOM 878 C CA . GLY A 1 104 ? 1.326 9.508 5.929 1.00 97.50 104 GLY A CA 1
ATOM 879 C C . GLY A 1 104 ? 0.186 9.337 6.934 1.00 97.50 104 GLY A C 1
ATOM 880 O O . GLY A 1 104 ? 0.441 9.280 8.139 1.00 97.50 104 GLY A O 1
ATOM 881 N N . PHE A 1 105 ? -1.058 9.184 6.463 1.00 98.19 105 PHE A N 1
ATOM 882 C CA . PHE A 1 105 ? -2.206 8.891 7.329 1.00 98.19 105 PHE A CA 1
ATOM 883 C C . PHE A 1 105 ? -2.029 7.557 8.068 1.00 98.19 105 PHE A C 1
ATOM 885 O O . PHE A 1 105 ? -2.227 7.512 9.279 1.00 98.19 105 PHE A O 1
ATOM 892 N N . LYS A 1 106 ? -1.589 6.489 7.387 1.00 97.38 106 LYS A N 1
ATOM 893 C CA . LYS A 1 106 ? -1.324 5.177 8.014 1.00 97.38 106 LYS A CA 1
ATOM 894 C C . LYS A 1 106 ? -0.245 5.263 9.104 1.00 97.38 106 LYS A C 1
ATOM 896 O O . LYS A 1 106 ? -0.421 4.703 10.185 1.00 97.38 106 LYS A O 1
ATOM 901 N N . LEU A 1 107 ? 0.834 6.010 8.859 1.00 94.81 107 LEU A N 1
ATOM 902 C CA . LEU A 1 107 ? 1.899 6.258 9.839 1.00 94.81 107 LEU A CA 1
ATOM 903 C C . LEU A 1 107 ? 1.402 7.072 11.041 1.00 94.81 107 LEU A C 1
ATOM 905 O O . LEU A 1 107 ? 1.711 6.733 12.184 1.00 94.81 107 LEU A O 1
ATOM 909 N N . ALA A 1 108 ? 0.610 8.119 10.798 1.00 93.81 108 ALA A N 1
ATOM 910 C CA . ALA A 1 108 ? -0.006 8.922 11.851 1.00 93.81 108 ALA A CA 1
ATOM 911 C C . ALA A 1 108 ? -0.994 8.100 12.700 1.00 93.81 108 ALA A C 1
ATOM 913 O O . ALA A 1 108 ? -1.041 8.262 13.920 1.00 93.81 108 ALA A O 1
ATOM 914 N N . ALA A 1 109 ? -1.736 7.189 12.066 1.00 94.69 109 ALA A N 1
ATOM 915 C CA . ALA A 1 109 ? -2.704 6.316 12.718 1.00 94.69 109 ALA A CA 1
ATOM 916 C C . ALA A 1 109 ? -2.071 5.222 13.583 1.00 94.69 109 ALA A C 1
ATOM 918 O O . ALA A 1 109 ? -2.715 4.741 14.510 1.00 94.69 109 ALA A O 1
ATOM 919 N N . ASN A 1 110 ? -0.804 4.855 13.353 1.00 92.88 110 ASN A N 1
ATOM 920 C CA . ASN A 1 110 ? -0.114 3.830 14.143 1.00 92.88 110 ASN A CA 1
ATOM 921 C C . ASN A 1 110 ? 0.203 4.252 15.589 1.00 92.88 110 ASN A C 1
ATOM 923 O O . ASN A 1 110 ? 0.949 3.558 16.268 1.00 92.88 110 ASN A O 1
ATOM 927 N N . ARG A 1 111 ? -0.334 5.363 16.093 1.00 86.94 111 ARG A N 1
ATOM 928 C CA . ARG A 1 111 ? -0.137 5.821 17.472 1.00 86.94 111 ARG A CA 1
ATOM 929 C C . ARG A 1 111 ? -1.367 5.513 18.321 1.00 86.94 111 ARG A C 1
ATOM 931 O O . ARG A 1 111 ? -2.492 5.782 17.908 1.00 86.94 111 ARG A O 1
ATOM 938 N N . ARG A 1 112 ? -1.146 4.968 19.517 1.00 81.38 112 ARG A N 1
ATOM 939 C CA . ARG A 1 112 ? -2.193 4.801 20.541 1.00 81.38 112 ARG A CA 1
ATOM 940 C C . ARG A 1 112 ? -2.411 6.132 21.247 1.00 81.38 112 ARG A C 1
ATOM 942 O O . ARG A 1 112 ? -1.412 6.773 21.570 1.00 81.38 112 ARG A O 1
ATOM 949 N N . ALA A 1 113 ? -3.660 6.514 21.532 1.00 72.12 113 ALA A N 1
ATOM 950 C CA . ALA A 1 113 ? -3.877 7.757 22.260 1.00 72.12 113 ALA A CA 1
ATOM 951 C C . ALA A 1 113 ? -3.422 7.622 23.721 1.00 72.12 113 ALA A C 1
ATOM 953 O O . ALA A 1 113 ? -3.832 6.721 24.454 1.00 72.12 113 ALA A O 1
ATOM 954 N N . ARG A 1 114 ? -2.552 8.532 24.152 1.00 66.88 114 ARG A N 1
ATOM 955 C CA . ARG A 1 114 ? -2.209 8.776 25.556 1.00 66.88 114 ARG A CA 1
ATOM 956 C C . ARG A 1 114 ? -3.186 9.778 26.167 1.00 66.88 114 ARG A C 1
ATOM 958 O O . ARG A 1 114 ? -3.805 10.570 25.468 1.00 66.88 114 ARG A O 1
ATOM 965 N N . ALA A 1 115 ? -3.225 9.848 27.497 1.00 56.16 115 ALA A N 1
ATOM 966 C CA . ALA A 1 115 ? -4.040 10.821 28.238 1.00 56.16 115 ALA A CA 1
ATOM 967 C C . ALA A 1 115 ? -3.749 12.307 27.905 1.00 56.16 115 ALA A C 1
ATOM 969 O O . ALA A 1 115 ? -4.525 13.174 28.289 1.00 56.16 115 ALA A O 1
ATOM 970 N N . ARG A 1 116 ? -2.635 12.610 27.219 1.00 58.25 116 ARG A N 1
ATOM 971 C CA . ARG A 1 116 ? -2.257 13.958 26.751 1.00 58.25 116 ARG A CA 1
ATOM 972 C C . ARG A 1 116 ? -2.324 14.116 25.227 1.00 58.25 116 ARG A C 1
ATOM 974 O O . ARG A 1 116 ? -1.870 15.134 24.710 1.00 58.25 116 ARG A O 1
ATOM 981 N N . ASP A 1 117 ? -2.821 13.115 24.508 1.00 66.25 117 ASP A N 1
ATOM 982 C CA . ASP A 1 117 ? -2.846 13.166 23.052 1.00 66.25 117 ASP A CA 1
ATOM 983 C C . ASP A 1 117 ? -3.969 14.067 22.543 1.00 66.25 117 ASP A C 1
ATOM 985 O O . ASP A 1 117 ? -5.043 14.194 23.133 1.00 66.25 117 ASP A O 1
ATOM 989 N N . ASN A 1 118 ? -3.691 14.712 21.413 1.00 72.81 118 ASN A N 1
ATOM 990 C CA . ASN A 1 118 ? -4.571 15.682 20.788 1.00 72.81 118 ASN A CA 1
ATOM 991 C C . ASN A 1 118 ? -5.768 14.966 20.130 1.00 72.81 118 ASN A C 1
ATOM 993 O O . ASN A 1 118 ? -5.729 14.632 18.945 1.00 72.81 118 ASN A O 1
ATOM 997 N N . ALA A 1 119 ? -6.833 14.721 20.902 1.00 82.06 119 ALA A N 1
ATOM 998 C CA . ALA A 1 119 ? -8.061 14.074 20.426 1.00 82.06 119 ALA A CA 1
ATOM 999 C C . ALA A 1 119 ? -8.635 14.761 19.173 1.00 82.06 119 ALA A C 1
ATOM 1001 O O . ALA A 1 119 ? -9.051 14.085 18.234 1.00 82.06 119 ALA A O 1
ATOM 1002 N N . ARG A 1 120 ? -8.540 16.097 19.109 1.00 85.00 120 ARG A N 1
ATOM 1003 C CA . ARG A 1 120 ? -8.943 16.897 17.945 1.00 85.00 120 ARG A CA 1
ATOM 1004 C C . ARG A 1 120 ? -8.116 16.576 16.698 1.00 85.00 120 ARG A C 1
ATOM 1006 O O . ARG A 1 120 ? -8.673 16.506 15.610 1.00 85.00 120 ARG A O 1
ATOM 1013 N N . ALA A 1 121 ? -6.805 16.363 16.831 1.00 88.19 121 ALA A N 1
ATOM 1014 C CA . ALA A 1 121 ? -5.965 15.958 15.702 1.00 88.19 121 ALA A CA 1
ATOM 1015 C C . ALA A 1 121 ? -6.355 14.569 15.180 1.00 88.19 121 ALA A C 1
ATOM 1017 O O . ALA A 1 121 ? -6.394 14.362 13.971 1.00 88.19 121 ALA A O 1
ATOM 1018 N N . ARG A 1 122 ? -6.664 13.624 16.081 1.00 88.75 122 ARG A N 1
ATOM 1019 C CA . ARG A 1 122 ? -7.119 12.273 15.713 1.00 88.75 122 ARG A CA 1
ATOM 1020 C C . ARG A 1 122 ? -8.453 12.309 14.969 1.00 88.75 122 ARG A C 1
ATOM 1022 O O . ARG A 1 122 ? -8.575 11.644 13.947 1.00 88.75 122 ARG A O 1
ATOM 1029 N N . GLU A 1 123 ? -9.422 13.071 15.470 1.00 90.69 123 GLU A N 1
ATOM 1030 C CA . GLU A 1 123 ? -10.731 13.256 14.830 1.00 90.69 123 GLU A CA 1
ATOM 1031 C C . GLU A 1 123 ? -10.593 13.927 13.461 1.00 90.69 123 GLU A C 1
ATOM 1033 O O . GLU A 1 123 ? -11.043 13.380 12.461 1.00 90.69 123 GLU A O 1
ATOM 1038 N N . PHE A 1 124 ? -9.850 15.033 13.379 1.00 93.56 124 PHE A N 1
ATOM 1039 C CA . PHE A 1 124 ? -9.581 15.696 12.106 1.00 93.56 124 PHE A CA 1
ATOM 1040 C C . PHE A 1 124 ? -8.917 14.752 11.093 1.00 93.56 124 PHE A C 1
ATOM 1042 O O . PHE A 1 124 ? -9.354 14.656 9.951 1.00 93.56 124 PHE A O 1
ATOM 1049 N N . LEU A 1 125 ? -7.861 14.032 11.488 1.00 95.75 125 LEU A N 1
ATOM 1050 C CA . LEU A 1 125 ? -7.158 13.126 10.578 1.00 95.75 125 LEU A CA 1
ATOM 1051 C C . LEU A 1 125 ? -8.029 11.947 10.138 1.00 95.75 125 LEU A C 1
ATOM 1053 O O . LEU A 1 125 ? -7.923 11.537 8.983 1.00 95.75 125 LEU A O 1
ATOM 1057 N N . SER A 1 126 ? -8.884 11.415 11.016 1.00 95.50 126 SER A N 1
ATOM 1058 C CA . SER A 1 126 ? -9.791 10.325 10.653 1.00 95.50 126 SER A CA 1
ATOM 1059 C C . SER A 1 126 ? -10.871 10.793 9.674 1.00 95.50 126 SER A C 1
ATOM 1061 O O . SER A 1 126 ? -11.129 10.102 8.689 1.00 95.50 126 SER A O 1
ATOM 1063 N N . GLU A 1 127 ? -11.422 11.994 9.859 1.00 96.12 127 GLU A N 1
ATOM 1064 C CA . GLU A 1 127 ? -12.357 12.610 8.913 1.00 96.12 127 GLU A CA 1
ATOM 1065 C C . GLU A 1 127 ? -11.699 12.874 7.556 1.00 96.12 127 GLU A C 1
ATOM 1067 O O . GLU A 1 127 ? -12.244 12.490 6.522 1.00 96.12 127 GLU A O 1
ATOM 1072 N N . GLN A 1 128 ? -10.498 13.459 7.545 1.00 97.81 128 GLN A N 1
ATOM 1073 C CA . GLN A 1 128 ? -9.755 13.734 6.312 1.00 97.81 128 GLN A CA 1
ATOM 1074 C C . GLN A 1 128 ? -9.358 12.449 5.571 1.00 97.81 128 GLN A C 1
ATOM 1076 O O . GLN A 1 128 ? -9.444 12.395 4.345 1.00 97.81 128 GLN A O 1
ATOM 1081 N N . ALA A 1 129 ? -8.963 11.394 6.289 1.00 98.06 129 ALA A N 1
ATOM 1082 C CA . ALA A 1 129 ? -8.663 10.098 5.685 1.00 98.06 129 ALA A CA 1
ATOM 1083 C C . ALA A 1 129 ? -9.914 9.426 5.107 1.00 98.06 129 ALA A C 1
ATOM 1085 O O . ALA A 1 129 ? -9.843 8.820 4.036 1.00 98.06 129 ALA A O 1
ATOM 1086 N N . TRP A 1 130 ? -11.060 9.537 5.788 1.00 97.19 130 TRP A N 1
ATOM 1087 C CA . TRP A 1 130 ? -12.326 9.021 5.272 1.00 97.19 130 TRP A CA 1
ATOM 1088 C C . TRP A 1 130 ? -12.787 9.804 4.043 1.00 97.19 130 TRP A C 1
ATOM 1090 O O . TRP A 1 130 ? -13.198 9.195 3.057 1.00 97.19 130 TRP A O 1
ATOM 1100 N N . GLU A 1 131 ? -12.655 11.129 4.050 1.00 95.75 131 GLU A N 1
ATOM 1101 C CA . GLU A 1 131 ? -12.954 11.953 2.882 1.00 95.75 131 GLU A CA 1
ATOM 1102 C C . GLU A 1 131 ? -12.045 11.588 1.703 1.00 95.75 131 GLU A C 1
ATOM 1104 O O . GLU A 1 131 ? -12.538 11.288 0.619 1.00 95.75 131 GLU A O 1
ATOM 1109 N N . MET A 1 132 ? -10.732 11.483 1.924 1.00 96.19 132 MET A N 1
ATOM 1110 C CA . MET A 1 132 ? -9.784 11.049 0.895 1.00 96.19 132 MET A CA 1
ATOM 1111 C C . MET A 1 132 ? -10.115 9.648 0.355 1.00 96.19 132 MET A C 1
ATOM 1113 O O . MET A 1 132 ? -10.011 9.419 -0.848 1.00 96.19 132 MET A O 1
ATOM 1117 N N . LEU A 1 133 ? -10.554 8.714 1.208 1.00 95.31 133 LEU A N 1
ATOM 1118 C CA . LEU A 1 133 ? -10.917 7.354 0.798 1.00 95.31 133 LEU A CA 1
ATOM 1119 C C . LEU A 1 133 ? -12.078 7.340 -0.206 1.00 95.31 133 LEU A C 1
ATOM 1121 O O . LEU A 1 133 ? -12.088 6.486 -1.091 1.00 95.31 133 LEU A O 1
ATOM 1125 N N . LYS A 1 134 ? -13.030 8.275 -0.121 1.00 91.75 134 LYS A N 1
ATOM 1126 C CA . LYS A 1 134 ? -14.157 8.349 -1.068 1.00 91.75 134 LYS A CA 1
ATOM 1127 C C . LYS A 1 134 ? -13.692 8.651 -2.495 1.00 91.75 134 LYS A C 1
ATOM 1129 O O . LYS A 1 134 ? -14.224 8.065 -3.435 1.00 91.75 134 LYS A O 1
ATOM 1134 N N . TYR A 1 135 ? -12.670 9.498 -2.644 1.00 91.44 135 TYR A N 1
ATOM 1135 C CA . TYR A 1 135 ? -12.204 9.992 -3.947 1.00 91.44 135 TYR A CA 1
ATOM 1136 C C . TYR A 1 135 ? -10.890 9.374 -4.429 1.00 91.44 135 TYR A C 1
ATOM 1138 O O . TYR A 1 135 ? -10.527 9.551 -5.589 1.00 91.44 135 TYR A O 1
ATOM 1146 N N . ALA A 1 136 ? -10.184 8.623 -3.580 1.00 92.06 136 ALA A N 1
ATOM 1147 C CA . ALA A 1 136 ? -8.958 7.933 -3.964 1.00 92.06 136 ALA A CA 1
ATOM 1148 C C . ALA A 1 136 ? -9.216 6.952 -5.123 1.00 92.06 136 ALA A C 1
ATOM 1150 O O . ALA A 1 136 ? -10.038 6.023 -5.022 1.00 92.06 136 ALA A O 1
ATOM 1151 N N . ARG A 1 137 ? -8.474 7.163 -6.216 1.00 86.75 137 ARG A N 1
ATOM 1152 C CA . ARG A 1 137 ? -8.551 6.389 -7.468 1.00 86.75 137 ARG A CA 1
ATOM 1153 C C . ARG A 1 137 ? -7.546 5.246 -7.510 1.00 86.75 137 ARG A C 1
ATOM 1155 O O . ARG A 1 137 ? -7.662 4.330 -8.322 1.00 86.75 137 ARG A O 1
ATOM 1162 N N . PHE A 1 138 ? -6.550 5.260 -6.632 1.00 92.12 138 PHE A N 1
ATOM 1163 C CA . PHE A 1 138 ? -5.570 4.191 -6.591 1.00 92.12 138 PHE A CA 1
ATOM 1164 C C . PHE A 1 138 ? -5.912 3.164 -5.511 1.00 92.12 138 PHE A C 1
ATOM 1166 O O . PHE A 1 138 ? -6.152 3.501 -4.349 1.00 92.12 138 PHE A O 1
ATOM 1173 N N . TRP A 1 139 ? -5.929 1.880 -5.881 1.00 94.19 139 TRP A N 1
ATOM 1174 C CA . TRP A 1 139 ? -6.325 0.792 -4.977 1.00 94.19 139 TRP A CA 1
ATOM 1175 C C . TRP A 1 139 ? -5.453 0.741 -3.720 1.00 94.19 139 TRP A C 1
ATOM 1177 O O . TRP A 1 139 ? -5.943 0.423 -2.637 1.00 94.19 139 TRP A O 1
ATOM 1187 N N . TYR A 1 140 ? -4.167 1.067 -3.852 1.00 95.75 140 TYR A N 1
ATOM 1188 C CA . TYR A 1 140 ? -3.228 1.030 -2.741 1.00 95.75 140 TYR A CA 1
ATOM 1189 C C . TYR A 1 140 ? -3.442 2.198 -1.779 1.00 95.75 140 TYR A C 1
ATOM 1191 O O . TYR A 1 140 ? -3.401 1.991 -0.567 1.00 95.75 140 TYR A O 1
ATOM 1199 N N . SER A 1 141 ? -3.762 3.394 -2.291 1.00 96.31 141 SER A N 1
ATOM 1200 C CA . SER A 1 141 ? -4.181 4.529 -1.461 1.00 96.31 141 SER A CA 1
ATOM 1201 C C . SER A 1 141 ? -5.429 4.163 -0.659 1.00 96.31 141 SER A C 1
ATOM 1203 O O . SER A 1 141 ? -5.446 4.332 0.558 1.00 96.31 141 SER A O 1
ATOM 1205 N N . ARG A 1 142 ? -6.441 3.563 -1.308 1.00 96.38 142 ARG A N 1
ATOM 1206 C CA . ARG A 1 142 ? -7.673 3.098 -0.643 1.00 96.38 142 ARG A CA 1
ATOM 1207 C C . ARG A 1 142 ? -7.391 2.065 0.450 1.00 96.38 142 ARG A C 1
ATOM 1209 O O . ARG A 1 142 ? -7.876 2.214 1.568 1.00 96.38 142 ARG A O 1
ATOM 1216 N N . LEU A 1 143 ? -6.585 1.042 0.150 1.00 97.69 143 LEU A N 1
ATOM 1217 C CA . LEU A 1 143 ? -6.163 0.024 1.122 1.00 97.69 143 LEU A CA 1
ATOM 1218 C C . LEU A 1 143 ? -5.447 0.665 2.319 1.00 97.69 143 LEU A C 1
ATOM 1220 O O . LEU A 1 143 ? -5.748 0.357 3.471 1.00 97.69 143 LEU A O 1
ATOM 1224 N N . THR A 1 144 ? -4.527 1.585 2.045 1.00 98.25 144 THR A N 1
ATOM 1225 C CA . THR A 1 144 ? -3.713 2.266 3.055 1.00 98.25 144 THR A CA 1
ATOM 1226 C C . THR A 1 144 ? -4.559 3.156 3.968 1.00 98.25 144 THR A C 1
ATOM 1228 O O . THR A 1 144 ? -4.407 3.107 5.189 1.00 98.25 144 THR A O 1
ATOM 1231 N N . LEU A 1 145 ? -5.493 3.922 3.399 1.00 98.31 145 LEU A N 1
ATOM 1232 C CA . LEU A 1 145 ? -6.442 4.748 4.151 1.00 98.31 145 LEU A CA 1
ATOM 1233 C C . LEU A 1 145 ? -7.391 3.890 4.987 1.00 98.31 145 LEU A C 1
ATOM 1235 O O . LEU A 1 145 ? -7.669 4.223 6.136 1.00 98.31 145 LEU A O 1
ATOM 1239 N N . LEU A 1 146 ? -7.833 2.750 4.455 1.00 98.12 146 LEU A N 1
ATOM 1240 C CA . LEU A 1 146 ? -8.650 1.804 5.204 1.00 98.12 146 LEU A CA 1
ATOM 1241 C C . LEU A 1 146 ? -7.896 1.248 6.420 1.00 98.12 146 LEU A C 1
ATOM 1243 O O . LEU A 1 146 ? -8.464 1.182 7.512 1.00 98.12 146 LEU A O 1
ATOM 1247 N N . HIS A 1 147 ? -6.613 0.904 6.275 1.00 98.25 147 HIS A N 1
ATOM 1248 C CA . HIS A 1 147 ? -5.771 0.522 7.414 1.00 98.25 147 HIS A CA 1
ATOM 1249 C C . HIS A 1 147 ? -5.660 1.664 8.438 1.00 98.25 147 HIS A C 1
ATOM 1251 O O . HIS A 1 147 ? -5.815 1.415 9.633 1.00 98.25 147 HIS A O 1
ATOM 1257 N N . ALA A 1 148 ? -5.468 2.909 7.991 1.00 98.12 148 ALA A N 1
ATOM 1258 C CA . ALA A 1 148 ? -5.394 4.075 8.873 1.00 98.12 148 ALA A CA 1
ATOM 1259 C C . ALA A 1 148 ? -6.692 4.287 9.679 1.00 98.12 148 ALA A C 1
ATOM 1261 O O . ALA A 1 148 ? -6.657 4.362 10.907 1.00 98.12 148 ALA A O 1
ATOM 1262 N N . LEU A 1 149 ? -7.848 4.288 9.006 1.00 97.56 149 LEU A N 1
ATOM 1263 C CA . LEU A 1 149 ? -9.167 4.395 9.642 1.00 97.56 149 LEU A CA 1
ATOM 1264 C C . LEU A 1 149 ? -9.412 3.267 10.646 1.00 97.56 149 LEU A C 1
ATOM 1266 O O . LEU A 1 149 ? -9.926 3.504 11.736 1.00 97.56 149 LEU A O 1
ATOM 1270 N N . THR A 1 150 ? -8.984 2.048 10.309 1.00 97.00 150 THR A N 1
ATOM 1271 C CA . THR A 1 150 ? -9.092 0.893 11.208 1.00 97.00 150 THR A CA 1
ATOM 1272 C C . THR A 1 150 ? -8.323 1.129 12.508 1.00 97.00 150 THR A C 1
ATOM 1274 O O . THR A 1 150 ? -8.857 0.873 13.583 1.00 97.00 150 THR A O 1
ATOM 1277 N N . LEU A 1 151 ? -7.096 1.653 12.429 1.00 94.75 151 LEU A N 1
ATOM 1278 C CA . LEU A 1 151 ? -6.277 1.948 13.608 1.00 94.75 151 LEU A CA 1
ATOM 1279 C C . LEU A 1 151 ? -6.881 3.070 14.467 1.00 94.75 151 LEU A C 1
ATOM 1281 O O . LEU A 1 151 ? -6.907 2.952 15.690 1.00 94.75 151 LEU A O 1
ATOM 1285 N N . TRP A 1 152 ? -7.435 4.121 13.857 1.00 93.31 152 TRP A N 1
ATOM 1286 C CA . TRP A 1 152 ? -8.123 5.184 14.603 1.00 93.31 152 TRP A CA 1
ATOM 1287 C C . TRP A 1 152 ? -9.473 4.779 15.187 1.00 93.31 152 TRP A C 1
ATOM 1289 O O . TRP A 1 152 ? -9.924 5.430 16.127 1.00 93.31 152 TRP A O 1
ATOM 1299 N N . ALA A 1 153 ? -10.121 3.739 14.673 1.00 92.19 153 ALA A N 1
ATOM 1300 C CA . ALA A 1 153 ? -11.365 3.233 15.244 1.00 92.19 153 ALA A CA 1
ATOM 1301 C C . ALA A 1 153 ? -11.147 2.252 16.405 1.00 92.19 153 ALA A C 1
ATOM 1303 O O . ALA A 1 153 ? -12.106 1.917 17.100 1.00 92.19 153 ALA A O 1
ATOM 1304 N N . LEU A 1 154 ? -9.912 1.791 16.637 1.00 88.69 154 LEU A N 1
ATOM 1305 C CA . LEU A 1 154 ? -9.619 0.939 17.785 1.00 88.69 154 LEU A CA 1
ATOM 1306 C C . LEU A 1 154 ? -9.763 1.721 19.102 1.00 88.69 154 LEU A C 1
ATOM 1308 O O . LEU A 1 154 ? -9.269 2.850 19.206 1.00 88.69 154 LEU A O 1
ATOM 1312 N N . PRO A 1 155 ? -10.402 1.119 20.122 1.00 82.50 155 PRO A N 1
ATOM 1313 C CA . PRO A 1 155 ? -10.483 1.717 21.446 1.00 82.50 155 PRO A CA 1
ATOM 1314 C C . PRO A 1 155 ? -9.108 1.683 22.109 1.00 82.50 155 PRO A C 1
ATOM 1316 O O . PRO A 1 155 ? -8.428 0.660 22.057 1.00 82.50 155 PRO A O 1
ATOM 1319 N N . ASP A 1 156 ? -8.714 2.770 22.773 1.00 74.44 156 ASP A N 1
ATOM 1320 C CA . ASP A 1 156 ? -7.391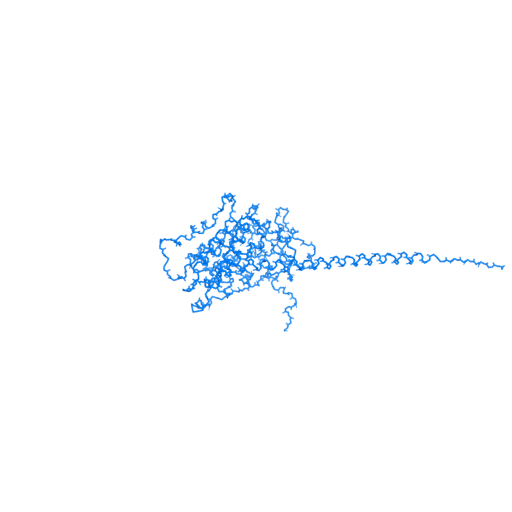 2.863 23.409 1.00 74.44 156 ASP A CA 1
ATOM 1321 C C . ASP A 1 156 ? -7.193 1.816 24.519 1.00 74.44 156 ASP A C 1
ATOM 1323 O O . ASP A 1 156 ? -6.087 1.310 24.716 1.00 74.44 156 ASP A O 1
ATOM 1327 N N . ASP A 1 157 ? -8.277 1.449 25.210 1.00 73.75 157 ASP A N 1
ATOM 1328 C CA . ASP A 1 157 ? -8.302 0.344 26.164 1.00 73.75 157 ASP A CA 1
ATOM 1329 C C . ASP A 1 157 ? -8.760 -0.948 25.473 1.00 73.75 157 ASP A C 1
ATOM 1331 O O . ASP A 1 157 ? -9.955 -1.220 25.320 1.00 73.75 157 ASP A O 1
ATOM 1335 N N . THR A 1 158 ? -7.790 -1.753 25.037 1.00 69.19 158 THR A N 1
ATOM 1336 C CA . THR A 1 158 ? -8.058 -3.015 24.340 1.00 69.19 158 THR A CA 1
ATOM 1337 C C . THR A 1 158 ? -8.684 -4.079 25.240 1.00 69.19 158 THR A C 1
ATOM 1339 O O . THR A 1 158 ? -9.337 -4.973 24.706 1.00 69.19 158 THR A O 1
ATOM 1342 N N . GLU A 1 159 ? -8.529 -3.969 26.565 1.00 70.25 159 GLU A N 1
ATOM 1343 C CA . GLU A 1 159 ? -8.985 -4.957 27.556 1.00 70.25 159 GLU A CA 1
ATOM 1344 C C . GLU A 1 159 ? -10.428 -4.716 28.023 1.00 70.25 159 GLU A C 1
ATOM 1346 O O . GLU A 1 159 ? -11.062 -5.623 28.564 1.00 70.25 159 GLU A O 1
ATOM 1351 N N . ARG A 1 160 ? -10.985 -3.514 27.806 1.00 68.56 160 ARG A N 1
ATOM 1352 C CA . ARG A 1 160 ? -12.391 -3.241 28.146 1.00 68.56 160 ARG A CA 1
ATOM 1353 C C . ARG A 1 160 ? -13.334 -4.165 27.379 1.00 68.56 160 ARG A C 1
ATOM 1355 O O . ARG A 1 160 ? -13.148 -4.325 26.175 1.00 68.56 160 ARG A O 1
ATOM 1362 N N . PRO A 1 161 ? -14.389 -4.713 27.998 1.00 64.44 161 PRO A N 1
ATOM 1363 C CA . PRO A 1 161 ? -15.430 -5.421 27.262 1.00 64.44 161 PRO A CA 1
ATOM 1364 C C . PRO A 1 161 ? -15.949 -4.569 26.097 1.00 64.44 161 PRO A C 1
ATOM 1366 O O . PRO A 1 161 ? -16.013 -3.344 26.190 1.00 64.44 161 PRO A O 1
ATOM 1369 N N . GLN A 1 162 ? -16.255 -5.199 24.965 1.00 64.62 162 GLN A N 1
ATOM 1370 C CA . GLN A 1 162 ? -16.887 -4.487 23.862 1.00 64.62 162 GLN A CA 1
ATOM 1371 C C . GLN A 1 162 ? -18.324 -4.165 24.257 1.00 64.62 162 GLN A C 1
ATOM 1373 O O . GLN A 1 162 ? -19.081 -5.072 24.605 1.00 64.62 162 GLN A O 1
ATOM 1378 N N . ASP A 1 163 ? -18.681 -2.883 24.219 1.00 63.38 163 ASP A N 1
ATOM 1379 C CA . ASP A 1 163 ? -20.053 -2.469 24.475 1.00 63.38 163 ASP A CA 1
ATOM 1380 C C . ASP A 1 163 ? -20.974 -3.135 23.449 1.00 63.38 163 ASP A C 1
ATOM 1382 O O . ASP A 1 163 ? -20.740 -3.073 22.239 1.00 63.38 163 ASP A O 1
ATOM 1386 N N . LEU A 1 164 ? -22.025 -3.788 23.947 1.00 54.59 164 LEU A N 1
ATOM 1387 C CA . LEU A 1 164 ? -23.004 -4.499 23.119 1.00 54.59 164 LEU A CA 1
ATOM 1388 C C . LEU A 1 164 ? -23.781 -3.547 22.192 1.00 54.59 164 LEU A C 1
ATOM 1390 O O . LEU A 1 164 ? -24.331 -3.987 21.189 1.00 54.59 164 LEU A O 1
ATOM 1394 N N . HIS A 1 165 ? -23.821 -2.251 22.521 1.00 53.00 165 HIS A N 1
ATOM 1395 C CA . HIS A 1 165 ? -24.557 -1.217 21.797 1.00 53.00 165 HIS A CA 1
ATOM 1396 C C . HIS A 1 165 ? -23.746 0.088 21.776 1.00 53.00 165 HIS A C 1
ATOM 1398 O O . HIS A 1 165 ? -23.186 0.479 22.796 1.00 53.00 165 HIS A O 1
ATOM 1404 N N . GLY A 1 166 ? -23.697 0.779 20.629 1.00 59.94 166 GLY A N 1
ATOM 1405 C CA . GLY A 1 166 ? -23.021 2.081 20.480 1.00 59.94 166 GLY A CA 1
ATOM 1406 C C . GLY A 1 166 ? -22.158 2.209 19.218 1.00 59.94 166 GLY A C 1
ATOM 1407 O O . GLY A 1 166 ? -22.039 1.269 18.428 1.00 59.94 166 GLY A O 1
ATOM 1408 N N . LYS A 1 167 ? -21.537 3.381 19.005 1.00 56.22 167 LYS A N 1
ATOM 1409 C CA . LYS A 1 167 ? -20.581 3.596 17.899 1.00 56.22 167 LYS A CA 1
ATOM 1410 C C . LYS A 1 167 ? -19.402 2.618 18.047 1.00 56.22 167 LYS A C 1
ATOM 1412 O O . LYS A 1 167 ? -18.725 2.633 19.066 1.00 56.22 167 LYS A O 1
ATOM 1417 N N . GLY A 1 168 ? -19.170 1.771 17.039 1.00 62.09 168 GLY A N 1
ATOM 1418 C CA . GLY A 1 168 ? -18.119 0.738 17.058 1.00 62.09 168 GLY A CA 1
ATOM 1419 C C . GLY A 1 168 ? -18.560 -0.655 17.541 1.00 62.09 168 GLY A C 1
ATOM 1420 O O . GLY A 1 168 ? -17.742 -1.575 17.562 1.00 62.09 168 GLY A O 1
ATOM 1421 N N . SER A 1 169 ? -19.842 -0.838 17.886 1.00 73.19 169 SER A N 1
ATOM 1422 C CA . SER A 1 169 ? -20.419 -2.156 18.220 1.00 73.19 169 SER A CA 1
ATOM 1423 C C . SER A 1 169 ? -20.546 -3.084 17.002 1.00 73.19 169 SER A C 1
ATOM 1425 O O . SER A 1 169 ? -20.407 -4.297 17.145 1.00 73.19 169 SER A O 1
ATOM 1427 N N . ASP A 1 170 ? -20.703 -2.521 15.798 1.00 88.00 170 ASP A N 1
ATOM 1428 C CA . ASP A 1 170 ? -20.702 -3.258 14.531 1.00 88.00 170 ASP A CA 1
ATOM 1429 C C . ASP A 1 170 ? -19.522 -2.841 13.627 1.00 88.00 170 ASP A C 1
ATOM 1431 O O . ASP A 1 170 ? -19.624 -1.895 12.833 1.00 88.00 170 ASP A O 1
ATOM 1435 N N . PRO A 1 171 ? -18.380 -3.553 13.711 1.00 91.25 171 PRO A N 1
ATOM 1436 C CA . PRO A 1 171 ? -17.247 -3.340 12.817 1.00 91.25 171 PRO A CA 1
ATOM 1437 C C . PRO A 1 171 ? -17.561 -3.549 11.332 1.00 91.25 171 PRO A C 1
ATOM 1439 O O . PRO A 1 171 ? -16.878 -2.976 10.484 1.00 91.25 171 PRO A O 1
ATOM 1442 N N . GLN A 1 172 ? -18.548 -4.387 10.991 1.00 92.94 172 GLN A N 1
ATOM 1443 C CA . GLN A 1 172 ? -18.883 -4.664 9.595 1.00 92.94 172 GLN A CA 1
ATOM 1444 C C . GLN A 1 172 ? -19.578 -3.465 8.965 1.00 92.94 172 GLN A C 1
ATOM 1446 O O . GLN A 1 172 ? -19.178 -3.038 7.880 1.00 92.94 172 GLN A O 1
ATOM 1451 N N . GLU A 1 173 ? -20.576 -2.911 9.652 1.00 91.75 173 GLU A N 1
ATOM 1452 C CA . GLU A 1 173 ? -21.299 -1.729 9.189 1.00 91.75 173 GLU A CA 1
ATOM 1453 C C . GLU A 1 173 ? -20.392 -0.498 9.134 1.00 91.75 173 GLU A C 1
ATOM 1455 O O . GLU A 1 173 ? -20.404 0.218 8.134 1.00 91.75 173 GLU A O 1
ATOM 1460 N N . LEU A 1 174 ? -19.536 -0.301 10.143 1.00 93.00 174 LEU A N 1
ATOM 1461 C CA . LEU A 1 174 ? -18.578 0.807 10.169 1.00 93.00 174 LEU A CA 1
ATOM 1462 C C . LEU A 1 174 ? -17.657 0.792 8.940 1.00 93.00 174 LEU A C 1
ATOM 1464 O O . LEU A 1 174 ? -17.546 1.775 8.209 1.00 93.00 174 LEU A O 1
ATOM 1468 N N . VAL A 1 175 ? -17.026 -0.353 8.671 1.00 94.94 175 VAL A N 1
ATOM 1469 C CA . VAL A 1 175 ? -16.127 -0.496 7.522 1.00 94.94 175 VAL A CA 1
ATOM 1470 C C . VAL A 1 175 ? -16.899 -0.401 6.199 1.00 94.94 175 VAL A C 1
ATOM 1472 O O . VAL A 1 175 ? -16.393 0.157 5.223 1.00 94.94 175 VAL A O 1
ATOM 1475 N N . ARG A 1 176 ? -18.135 -0.919 6.147 1.00 93.00 176 ARG A N 1
ATOM 1476 C CA . ARG A 1 176 ? -19.012 -0.778 4.976 1.00 93.00 176 ARG A CA 1
ATOM 1477 C C . ARG A 1 176 ? -19.325 0.688 4.696 1.00 93.00 176 ARG A C 1
ATOM 1479 O O . ARG A 1 176 ? -19.309 1.075 3.534 1.00 93.00 176 ARG A O 1
ATOM 1486 N N . GLN A 1 177 ? -19.587 1.486 5.729 1.00 92.62 177 GLN A N 1
ATOM 1487 C CA . GLN A 1 177 ? -19.833 2.920 5.610 1.00 92.62 177 GLN A CA 1
ATOM 1488 C C . GLN A 1 177 ? -18.610 3.658 5.056 1.00 92.62 177 GLN A C 1
ATOM 1490 O O . GLN A 1 177 ? -18.767 4.509 4.183 1.00 92.62 177 GLN A O 1
ATOM 1495 N N . TRP A 1 178 ? -17.400 3.310 5.506 1.00 94.62 178 TRP A N 1
ATOM 1496 C CA . TRP A 1 178 ? -16.176 3.937 5.002 1.00 94.62 178 TRP A CA 1
ATOM 1497 C C . TRP A 1 178 ? -15.930 3.701 3.517 1.00 94.62 178 TRP A C 1
ATOM 1499 O O . TRP A 1 178 ? -15.490 4.609 2.819 1.00 94.62 178 TRP A O 1
ATOM 1509 N N . LEU A 1 179 ? -16.225 2.491 3.043 1.00 92.00 179 LEU A N 1
ATOM 1510 C CA . LEU A 1 179 ? -16.025 2.095 1.650 1.00 92.00 179 LEU A CA 1
ATOM 1511 C C . LEU A 1 179 ? -17.196 2.454 0.735 1.00 92.00 179 LEU A C 1
ATOM 1513 O O . LEU A 1 179 ? -17.157 2.095 -0.441 1.00 92.00 179 LEU A O 1
ATOM 1517 N N . ARG A 1 180 ? -18.230 3.144 1.236 1.00 87.75 180 ARG A N 1
ATOM 1518 C CA . ARG A 1 180 ? -19.280 3.652 0.352 1.00 87.75 180 ARG A CA 1
ATOM 1519 C C . ARG A 1 180 ? -18.646 4.622 -0.655 1.00 87.75 180 ARG A C 1
ATOM 1521 O O . ARG A 1 180 ? -18.001 5.581 -0.224 1.00 87.75 180 ARG A O 1
ATOM 1528 N N . PRO A 1 181 ? -18.786 4.365 -1.965 1.00 74.69 181 PRO A N 1
ATOM 1529 C CA . PRO A 1 181 ? -18.290 5.284 -2.978 1.00 74.69 181 PRO A CA 1
ATOM 1530 C C . PRO A 1 181 ? -18.999 6.642 -2.875 1.00 74.69 181 PRO A C 1
ATOM 1532 O O . PRO A 1 181 ? -20.134 6.712 -2.405 1.00 74.69 181 PRO A O 1
ATOM 1535 N N . ALA A 1 182 ? -18.336 7.711 -3.327 1.00 74.62 182 ALA A N 1
ATOM 1536 C CA . ALA A 1 182 ? -19.046 8.927 -3.728 1.00 74.62 182 ALA A CA 1
ATOM 1537 C C . ALA A 1 182 ? -19.890 8.610 -4.981 1.00 74.62 182 ALA A C 1
AT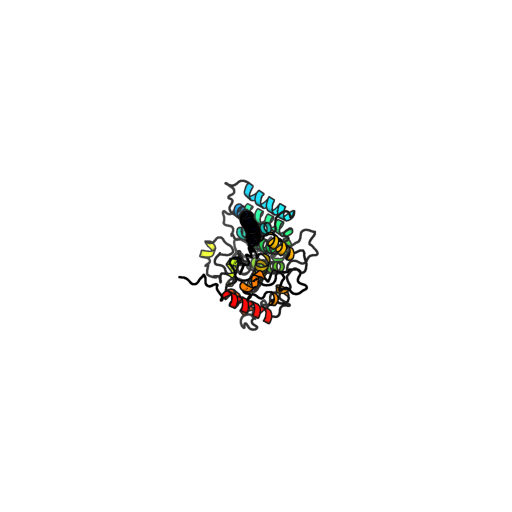OM 1539 O O . ALA A 1 182 ? -19.473 7.758 -5.769 1.00 74.62 182 ALA A O 1
ATOM 1540 N N . ASP A 1 183 ? -21.059 9.249 -5.118 1.00 60.06 183 ASP A N 1
ATOM 1541 C CA . ASP A 1 183 ? -22.236 8.838 -5.919 1.00 60.06 183 ASP A CA 1
ATOM 1542 C C . ASP A 1 183 ? -22.000 8.397 -7.390 1.00 60.06 183 ASP A C 1
ATOM 1544 O O . ASP A 1 183 ? -22.867 7.750 -7.968 1.00 60.06 183 ASP A O 1
ATOM 1548 N N . ASP A 1 184 ? -20.815 8.602 -7.971 1.00 61.06 184 ASP A N 1
ATOM 1549 C CA . ASP A 1 184 ? -20.475 8.227 -9.354 1.00 61.06 184 ASP A CA 1
ATOM 1550 C C . ASP A 1 184 ? -19.829 6.831 -9.519 1.00 61.06 184 ASP A C 1
ATOM 1552 O O . ASP A 1 184 ? -19.599 6.379 -10.641 1.00 61.06 184 ASP A O 1
ATOM 1556 N N . ARG A 1 185 ? -19.500 6.119 -8.427 1.00 63.97 185 ARG A N 1
ATOM 1557 C CA . ARG A 1 185 ? -18.775 4.819 -8.475 1.00 63.97 185 ARG A CA 1
ATOM 1558 C C . ARG A 1 185 ? -19.595 3.616 -8.002 1.00 63.97 185 ARG A C 1
ATOM 1560 O O . ARG A 1 185 ? -19.032 2.576 -7.667 1.00 63.97 185 ARG A O 1
ATOM 1567 N N . ILE A 1 186 ? -20.919 3.749 -7.961 1.00 64.75 186 ILE A N 1
ATOM 1568 C CA . ILE A 1 186 ? -21.827 2.725 -7.417 1.00 64.75 186 ILE A CA 1
ATOM 1569 C C . ILE A 1 186 ? -21.744 1.404 -8.207 1.00 64.75 186 ILE A C 1
ATOM 1571 O O . ILE A 1 186 ? -21.805 0.331 -7.606 1.00 64.75 186 ILE A O 1
ATOM 1575 N N . ASP A 1 187 ? -21.522 1.473 -9.522 1.00 70.88 187 ASP A N 1
ATOM 1576 C CA . ASP A 1 187 ? -21.546 0.301 -10.411 1.00 70.88 187 ASP A CA 1
ATOM 1577 C C . ASP A 1 187 ? -20.193 -0.420 -10.558 1.00 70.88 187 ASP A C 1
ATOM 1579 O O . ASP A 1 187 ? -20.120 -1.513 -11.130 1.00 70.88 187 ASP A O 1
ATOM 1583 N N . ILE A 1 188 ? -19.104 0.157 -10.040 1.00 73.81 188 ILE A N 1
ATOM 1584 C CA . ILE A 1 188 ? -17.762 -0.421 -10.168 1.00 73.81 188 ILE A CA 1
ATOM 1585 C C . ILE A 1 188 ? -17.481 -1.304 -8.944 1.00 73.81 188 ILE A C 1
ATOM 1587 O O . ILE A 1 188 ? -17.508 -0.816 -7.811 1.00 73.81 188 ILE A O 1
ATOM 1591 N N . PRO A 1 189 ? -17.181 -2.608 -9.119 1.00 84.38 189 PRO A N 1
ATOM 1592 C CA . PRO A 1 189 ? -16.852 -3.463 -7.989 1.00 84.38 189 PRO A CA 1
ATOM 1593 C C . PRO A 1 189 ? -15.564 -2.989 -7.307 1.00 84.38 189 PRO A C 1
ATOM 1595 O O . PRO A 1 189 ? -14.611 -2.579 -7.963 1.00 84.38 189 PRO A O 1
ATOM 1598 N N . GLU A 1 190 ? -15.506 -3.102 -5.981 1.00 88.62 190 GLU A N 1
ATOM 1599 C CA . GLU A 1 190 ? -14.308 -2.731 -5.225 1.00 88.62 190 GLU A CA 1
ATOM 1600 C C . GLU A 1 190 ? -13.098 -3.597 -5.621 1.00 88.62 190 GLU A C 1
ATOM 1602 O O . GLU A 1 190 ? -13.217 -4.802 -5.887 1.00 88.62 190 GLU A O 1
ATOM 1607 N N . HIS A 1 191 ? -11.907 -2.991 -5.616 1.00 93.25 191 HIS A N 1
ATOM 1608 C CA . HIS A 1 191 ? -10.675 -3.678 -5.989 1.00 93.25 191 HIS A CA 1
ATOM 1609 C C . HIS A 1 191 ? -10.430 -4.904 -5.082 1.00 93.25 191 HIS A C 1
ATOM 1611 O O . HIS A 1 191 ? -10.538 -4.791 -3.857 1.00 93.25 191 HIS A O 1
ATOM 1617 N N . PRO A 1 192 ? -10.042 -6.084 -5.612 1.00 95.38 192 PRO A N 1
ATOM 1618 C CA . PRO A 1 192 ? -9.962 -7.306 -4.805 1.00 95.38 192 PRO A CA 1
ATOM 1619 C C . PRO A 1 192 ? -9.007 -7.231 -3.603 1.00 95.38 192 PRO A C 1
ATOM 1621 O O . PRO A 1 192 ? -9.280 -7.856 -2.579 1.00 95.38 192 PRO A O 1
ATOM 1624 N N . PHE A 1 193 ? -7.914 -6.462 -3.692 1.00 96.88 193 PHE A N 1
ATOM 1625 C CA . PHE A 1 193 ? -7.034 -6.209 -2.538 1.00 96.88 193 PHE A CA 1
ATOM 1626 C C . PHE A 1 193 ? -7.683 -5.307 -1.486 1.00 96.88 193 PHE A C 1
ATOM 1628 O O . PHE A 1 193 ? -7.456 -5.509 -0.297 1.00 96.88 193 PHE A O 1
ATOM 1635 N N . VAL A 1 194 ? -8.538 -4.369 -1.897 1.00 96.19 194 VAL A N 1
ATOM 1636 C CA . VAL A 1 194 ? -9.293 -3.514 -0.974 1.00 96.19 194 VAL A CA 1
ATOM 1637 C C . VAL A 1 194 ? -10.411 -4.324 -0.299 1.00 96.19 194 VAL A C 1
ATOM 1639 O O . VAL A 1 194 ? -10.552 -4.230 0.916 1.00 96.19 194 VAL A O 1
ATOM 1642 N N . ASP A 1 195 ? -11.125 -5.223 -1.002 1.00 95.19 195 ASP A N 1
ATOM 1643 C CA . ASP A 1 195 ? -12.075 -6.161 -0.348 1.00 95.19 195 ASP A CA 1
ATOM 1644 C C . ASP A 1 195 ? -11.371 -7.124 0.621 1.00 95.19 195 ASP A C 1
ATOM 1646 O O . ASP A 1 195 ? -11.930 -7.515 1.649 1.00 95.19 195 ASP A O 1
ATOM 1650 N N . ALA A 1 196 ? -10.143 -7.535 0.308 1.00 96.56 196 ALA A N 1
ATOM 1651 C CA . ALA A 1 196 ? -9.349 -8.355 1.211 1.00 96.56 196 ALA A CA 1
ATOM 1652 C C . ALA A 1 196 ? -8.960 -7.577 2.475 1.00 96.56 196 ALA A C 1
ATOM 1654 O O . ALA A 1 196 ? -9.208 -8.061 3.581 1.00 96.56 196 ALA A O 1
ATOM 1655 N N . ALA A 1 197 ? -8.443 -6.356 2.312 1.00 97.62 197 ALA A N 1
ATOM 1656 C CA . ALA A 1 197 ? -8.120 -5.452 3.412 1.00 97.62 197 ALA A CA 1
ATOM 1657 C C . ALA A 1 197 ? -9.355 -5.145 4.269 1.00 97.62 197 ALA A C 1
ATOM 1659 O O . ALA A 1 197 ? -9.290 -5.252 5.485 1.00 97.62 197 ALA A O 1
ATOM 1660 N N . ARG A 1 198 ? -10.523 -4.922 3.654 1.00 97.25 198 ARG A N 1
ATOM 1661 C CA . ARG A 1 198 ? -11.819 -4.768 4.337 1.00 97.25 198 ARG A CA 1
ATOM 1662 C C . ARG A 1 198 ? -12.097 -5.878 5.340 1.00 97.25 198 ARG A C 1
ATOM 1664 O O . ARG A 1 198 ? -12.513 -5.616 6.465 1.00 97.25 198 ARG A O 1
ATOM 1671 N N . ARG A 1 199 ? -11.871 -7.132 4.948 1.00 96.12 199 ARG A N 1
ATOM 1672 C CA . ARG A 1 199 ? -12.089 -8.293 5.824 1.00 96.12 199 ARG A CA 1
ATOM 1673 C C . ARG A 1 199 ? -11.076 -8.332 6.963 1.00 96.12 199 ARG A C 1
ATOM 1675 O O . ARG A 1 199 ? -11.456 -8.648 8.085 1.00 96.12 199 ARG A O 1
ATOM 1682 N N . LEU A 1 200 ? -9.819 -8.001 6.681 1.00 97.06 200 LEU A N 1
ATOM 1683 C CA . LEU A 1 200 ? -8.760 -7.928 7.688 1.00 97.06 200 LEU A CA 1
ATOM 1684 C C . LEU A 1 200 ? -9.010 -6.795 8.690 1.00 97.06 200 LEU A C 1
ATOM 1686 O O . LEU A 1 200 ? -8.866 -7.017 9.886 1.00 97.06 200 LEU A O 1
ATOM 1690 N N . SER A 1 201 ? -9.482 -5.635 8.233 1.00 97.38 201 SER A N 1
ATOM 1691 C CA . SER A 1 201 ? -9.902 -4.514 9.076 1.00 97.38 201 SER A CA 1
ATOM 1692 C C . SER A 1 201 ? -11.039 -4.890 10.020 1.00 97.38 201 SER A C 1
ATOM 1694 O O . SER A 1 201 ? -10.969 -4.603 11.212 1.00 97.38 201 SER A O 1
ATOM 1696 N N . ILE A 1 202 ? -12.059 -5.596 9.520 1.00 95.56 202 ILE A N 1
ATOM 1697 C CA . ILE A 1 202 ? -13.146 -6.118 10.362 1.00 95.56 202 ILE A CA 1
ATOM 1698 C C . ILE A 1 202 ? -12.581 -7.054 11.437 1.00 95.56 202 ILE A C 1
ATOM 1700 O O . ILE A 1 202 ? -12.906 -6.894 12.611 1.00 95.56 202 ILE A O 1
ATOM 1704 N N . CYS A 1 203 ? -11.703 -7.992 11.063 1.00 94.81 203 CYS A N 1
ATOM 1705 C CA . CYS A 1 203 ? -11.052 -8.878 12.028 1.00 94.81 203 CYS A CA 1
ATOM 1706 C C . CYS A 1 203 ? -10.232 -8.092 13.062 1.00 94.81 203 CYS A C 1
ATOM 1708 O O . CYS A 1 203 ? -10.348 -8.367 14.251 1.00 94.81 203 CYS A O 1
ATOM 1710 N N . ALA A 1 204 ? -9.459 -7.090 12.634 1.00 94.12 204 ALA A N 1
ATOM 1711 C CA . ALA A 1 204 ? -8.650 -6.253 13.516 1.00 94.12 204 ALA A CA 1
ATOM 1712 C C . ALA A 1 204 ? -9.499 -5.539 14.574 1.00 94.12 204 ALA A C 1
ATOM 1714 O O . ALA A 1 204 ? -9.123 -5.537 15.746 1.00 94.12 204 ALA A O 1
ATOM 1715 N N . LEU A 1 205 ? -10.649 -4.984 14.177 1.00 92.62 205 LEU A N 1
ATOM 1716 C CA . LEU A 1 205 ? -11.593 -4.318 15.078 1.00 92.62 205 LEU A CA 1
ATOM 1717 C C . LEU A 1 205 ? -12.275 -5.309 16.029 1.00 92.62 205 LEU A C 1
ATOM 1719 O O . LEU A 1 205 ? -12.378 -5.038 17.221 1.00 92.62 205 LEU A O 1
ATOM 1723 N N 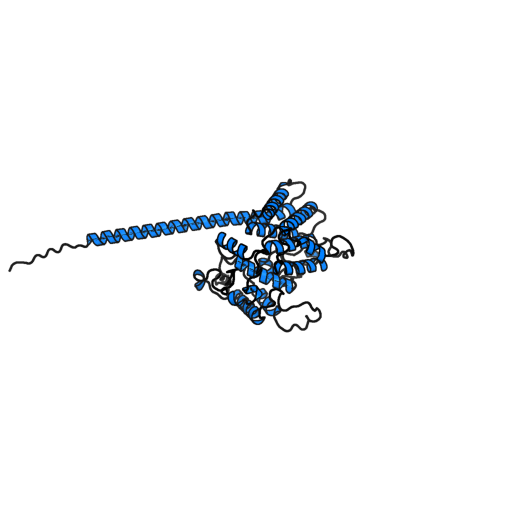. GLN A 1 206 ? -12.691 -6.473 15.522 1.00 90.25 206 GLN A N 1
ATOM 1724 C CA . GLN A 1 206 ? -13.348 -7.514 16.321 1.00 90.25 206 GLN A CA 1
ATOM 1725 C C . GLN A 1 206 ? -12.415 -8.138 17.362 1.00 90.25 206 GLN A C 1
ATOM 1727 O O . GLN A 1 206 ? -12.830 -8.409 18.483 1.00 90.25 206 GLN A O 1
ATOM 1732 N N . THR A 1 207 ? -11.153 -8.391 17.008 1.00 88.31 207 THR A N 1
ATOM 1733 C CA . THR A 1 207 ? -10.197 -9.029 17.924 1.00 88.31 207 THR A CA 1
ATOM 1734 C C . THR A 1 207 ? -9.358 -8.029 18.708 1.00 88.31 207 THR A C 1
ATOM 1736 O O . THR A 1 207 ? -8.615 -8.453 19.591 1.00 88.31 207 THR A O 1
ATOM 1739 N N . ARG A 1 208 ? -9.389 -6.744 18.328 1.00 89.00 208 ARG A N 1
ATOM 1740 C CA . ARG A 1 208 ? -8.537 -5.660 18.850 1.00 89.00 208 ARG A CA 1
ATOM 1741 C C . ARG A 1 208 ? -7.040 -5.978 18.818 1.00 89.00 208 ARG A C 1
ATOM 1743 O O . ARG A 1 208 ? -6.289 -5.628 19.723 1.00 89.00 208 ARG A O 1
ATOM 1750 N N . LYS A 1 209 ? -6.618 -6.682 17.766 1.00 89.12 209 LYS A N 1
ATOM 1751 C CA . LYS A 1 209 ? -5.230 -7.129 17.548 1.00 89.12 209 LYS A CA 1
ATOM 1752 C C . LYS A 1 209 ? -4.770 -6.711 16.153 1.00 89.12 209 LYS A C 1
ATOM 1754 O O . LYS A 1 209 ? -4.631 -7.578 15.286 1.00 89.12 209 LYS A O 1
ATOM 1759 N N . PRO A 1 210 ? -4.626 -5.399 15.887 1.00 93.00 210 PRO A N 1
ATOM 1760 C CA . PRO A 1 210 ? -4.266 -4.906 14.560 1.00 93.00 210 PRO A CA 1
ATOM 1761 C C . PRO A 1 210 ? -2.975 -5.526 14.022 1.00 93.00 210 PRO A C 1
ATOM 1763 O O . PRO A 1 210 ? -2.895 -5.781 12.826 1.00 93.00 210 PRO A O 1
ATOM 1766 N N . GLU A 1 211 ? -2.015 -5.861 14.887 1.00 91.50 211 GLU A N 1
ATOM 1767 C CA . GLU A 1 211 ? -0.724 -6.461 14.531 1.00 91.50 211 GLU A CA 1
ATOM 1768 C C . GLU A 1 211 ? -0.822 -7.833 13.844 1.00 91.50 211 GLU A C 1
ATOM 1770 O O . GLU A 1 211 ? 0.150 -8.298 13.252 1.00 91.50 211 GLU A O 1
ATOM 1775 N N . LYS A 1 212 ? -1.989 -8.490 13.919 1.00 92.56 212 LYS A N 1
ATOM 1776 C CA . LYS A 1 212 ? -2.256 -9.766 13.241 1.00 92.56 212 LYS A CA 1
ATOM 1777 C C . LYS A 1 212 ? -2.852 -9.603 11.847 1.00 92.56 212 LYS A C 1
ATOM 1779 O O . LYS A 1 212 ? -2.851 -10.554 11.071 1.00 92.56 212 LYS A O 1
ATOM 1784 N N . PHE A 1 213 ? -3.411 -8.440 11.531 1.00 95.81 213 PHE A N 1
ATOM 1785 C CA . PHE A 1 213 ? -4.245 -8.261 10.339 1.00 95.81 213 PHE A CA 1
ATOM 1786 C C . PHE A 1 213 ? -3.788 -7.109 9.447 1.00 95.81 213 PHE A C 1
ATOM 1788 O O . PHE A 1 213 ? -4.076 -7.130 8.254 1.00 95.81 213 PHE A O 1
ATOM 1795 N N . LEU A 1 214 ? -3.086 -6.129 10.011 1.00 96.25 214 LEU A N 1
ATOM 1796 C CA . LEU A 1 214 ? -2.633 -4.914 9.348 1.00 96.25 214 LEU A CA 1
ATOM 1797 C C . LEU A 1 214 ? -1.105 -4.814 9.431 1.00 96.25 214 LEU A C 1
ATOM 1799 O O . LEU A 1 214 ? -0.471 -5.445 10.273 1.00 96.25 214 LEU A O 1
ATOM 1803 N N . TRP A 1 215 ? -0.524 -3.970 8.587 1.00 95.44 215 TRP A N 1
ATOM 1804 C CA . TRP A 1 215 ? 0.902 -3.639 8.582 1.00 95.44 215 TRP A CA 1
ATOM 1805 C C . TRP A 1 215 ? 1.090 -2.149 8.290 1.00 95.44 215 TRP A C 1
ATOM 1807 O O . TRP A 1 215 ? 0.208 -1.500 7.719 1.00 95.44 215 TRP A O 1
ATOM 1817 N N . ILE A 1 216 ? 2.247 -1.610 8.678 1.00 93.25 216 ILE A N 1
ATOM 1818 C CA . ILE A 1 216 ? 2.571 -0.183 8.536 1.00 93.25 216 ILE A CA 1
ATOM 1819 C C . ILE A 1 216 ? 3.492 0.074 7.352 1.00 93.25 216 ILE A C 1
ATOM 1821 O O . ILE A 1 216 ? 3.241 1.002 6.592 1.00 93.25 216 ILE A O 1
ATOM 1825 N N . ASP A 1 217 ? 4.502 -0.763 7.161 1.00 90.25 217 ASP A N 1
ATOM 1826 C CA . ASP A 1 217 ? 5.415 -0.686 6.025 1.00 90.25 217 ASP A CA 1
ATOM 1827 C C . ASP A 1 217 ? 5.476 -2.046 5.340 1.00 90.25 217 ASP A C 1
ATOM 1829 O O . ASP A 1 217 ? 5.826 -3.049 5.958 1.00 90.25 217 ASP A O 1
ATOM 1833 N N . GLU A 1 218 ? 5.079 -2.081 4.077 1.00 91.81 218 GLU A N 1
ATOM 1834 C CA . GLU A 1 218 ? 5.019 -3.269 3.244 1.00 91.81 218 GLU A CA 1
ATOM 1835 C C . GLU A 1 218 ? 6.401 -3.929 3.134 1.00 91.81 218 GLU A C 1
ATOM 1837 O O . GLU A 1 218 ? 6.535 -5.126 3.396 1.00 91.81 218 GLU A O 1
ATOM 1842 N N . ALA A 1 219 ? 7.426 -3.139 2.798 1.00 87.12 219 ALA A N 1
ATOM 1843 C CA . ALA A 1 219 ? 8.784 -3.630 2.592 1.00 87.12 219 ALA A CA 1
ATOM 1844 C C . ALA A 1 219 ? 9.399 -4.112 3.911 1.00 87.12 219 ALA A C 1
ATOM 1846 O O . ALA A 1 219 ? 9.834 -5.262 4.001 1.00 87.12 219 ALA A O 1
ATOM 1847 N N . GLY A 1 220 ? 9.358 -3.280 4.957 1.00 86.50 220 GLY A N 1
ATOM 1848 C CA . GLY A 1 220 ? 9.865 -3.629 6.284 1.00 86.50 220 GLY A CA 1
ATOM 1849 C C . GLY A 1 220 ? 9.180 -4.860 6.878 1.00 86.50 220 GLY A C 1
ATOM 1850 O O . GLY A 1 220 ? 9.849 -5.760 7.384 1.00 86.50 220 GLY A O 1
ATOM 1851 N N . THR A 1 221 ? 7.854 -4.970 6.736 1.00 89.19 221 THR A N 1
ATOM 1852 C CA . THR A 1 221 ? 7.103 -6.121 7.265 1.00 89.19 221 THR A CA 1
ATOM 1853 C C . THR A 1 221 ? 7.462 -7.417 6.533 1.00 89.19 221 THR A C 1
ATOM 1855 O O . THR A 1 221 ? 7.575 -8.461 7.170 1.00 89.19 221 THR A O 1
ATOM 1858 N N . ALA A 1 222 ? 7.663 -7.386 5.211 1.00 86.31 222 ALA A N 1
ATOM 1859 C CA . ALA A 1 222 ? 8.058 -8.573 4.444 1.00 86.31 222 ALA A CA 1
ATOM 1860 C C . ALA A 1 222 ? 9.541 -8.953 4.619 1.00 86.31 222 ALA A C 1
ATOM 1862 O O . ALA A 1 222 ? 9.899 -10.131 4.503 1.00 86.31 222 ALA A O 1
ATOM 1863 N N . ALA A 1 223 ? 10.404 -7.985 4.931 1.00 85.44 223 ALA A N 1
ATOM 1864 C CA . ALA A 1 223 ? 11.814 -8.227 5.224 1.00 85.44 223 ALA A CA 1
ATOM 1865 C C . ALA A 1 223 ? 12.022 -8.891 6.596 1.00 85.44 223 ALA A C 1
ATOM 1867 O O . ALA A 1 223 ? 12.961 -9.667 6.775 1.00 85.44 223 ALA A O 1
ATOM 1868 N N . GLN A 1 224 ? 11.136 -8.628 7.558 1.00 85.88 224 GLN A N 1
ATOM 1869 C CA . GLN A 1 224 ? 11.305 -9.044 8.945 1.00 85.88 224 GLN A CA 1
ATOM 1870 C C . GLN A 1 224 ? 10.385 -10.207 9.323 1.00 85.88 224 GLN A C 1
ATOM 1872 O O . GLN A 1 224 ? 9.173 -10.119 9.173 1.00 85.88 224 GLN A O 1
ATOM 1877 N N . VAL A 1 225 ? 10.942 -11.281 9.899 1.00 84.25 225 VAL A N 1
ATOM 1878 C CA . VAL A 1 225 ? 10.150 -12.406 10.442 1.00 84.25 225 VAL A CA 1
ATOM 1879 C C . VAL A 1 225 ? 9.191 -11.905 11.521 1.00 84.25 225 VAL A C 1
ATOM 1881 O O . VAL A 1 225 ? 8.018 -12.251 11.516 1.00 84.25 225 VAL A O 1
ATOM 1884 N N . GLY A 1 226 ? 9.646 -11.010 12.392 1.00 76.19 226 GLY A N 1
ATOM 1885 C CA . GLY A 1 226 ? 8.854 -10.457 13.486 1.00 76.19 226 GLY A CA 1
ATOM 1886 C C . GLY A 1 226 ? 8.998 -11.266 14.770 1.00 76.19 226 GLY A C 1
ATOM 1887 O O . GLY A 1 226 ? 9.180 -12.480 14.733 1.00 76.19 226 GLY A O 1
ATOM 1888 N N . SER A 1 227 ? 8.938 -10.580 15.909 1.00 70.19 227 SER A N 1
ATOM 1889 C CA . SER A 1 227 ? 8.961 -11.201 17.236 1.00 70.19 227 SER A CA 1
ATOM 1890 C C . SER A 1 227 ? 7.666 -10.864 17.967 1.00 70.19 227 SER A C 1
ATOM 1892 O O . SER A 1 227 ? 7.329 -9.693 18.120 1.00 70.19 227 SER A O 1
ATOM 1894 N N . GLU A 1 228 ? 6.935 -11.877 18.441 1.00 58.00 228 GLU A N 1
ATOM 1895 C CA . GLU A 1 228 ? 5.729 -11.665 19.258 1.00 58.00 228 GLU A CA 1
ATOM 1896 C C . GLU A 1 228 ? 6.059 -11.147 20.679 1.00 58.00 228 GLU A C 1
ATOM 1898 O O . GLU A 1 228 ? 5.163 -10.703 21.398 1.00 58.00 228 GLU A O 1
ATOM 1903 N N . ASN A 1 229 ? 7.338 -11.139 21.084 1.00 46.22 229 ASN A N 1
ATOM 1904 C CA . ASN A 1 229 ? 7.776 -10.947 22.474 1.00 46.22 229 ASN A CA 1
ATOM 1905 C C . ASN A 1 229 ? 7.951 -9.484 22.919 1.00 46.22 229 ASN A C 1
ATOM 1907 O O . ASN A 1 229 ? 8.757 -9.207 23.806 1.00 46.22 229 ASN A O 1
ATOM 1911 N N . ALA A 1 230 ? 7.178 -8.538 22.386 1.00 51.00 230 ALA A N 1
ATOM 1912 C CA . ALA A 1 230 ? 6.973 -7.289 23.115 1.00 51.00 230 ALA A CA 1
ATOM 1913 C C . ALA A 1 230 ? 6.003 -7.596 24.265 1.00 51.00 230 ALA A C 1
ATOM 1915 O O . ALA A 1 230 ? 4.782 -7.606 24.080 1.00 51.00 230 ALA A O 1
ATOM 1916 N N . GLY A 1 231 ? 6.536 -7.913 25.450 1.00 50.78 231 GLY A N 1
ATOM 1917 C CA . GLY A 1 231 ? 5.717 -8.126 26.642 1.00 50.78 231 GLY A CA 1
ATOM 1918 C C . GLY A 1 231 ? 4.763 -6.946 26.872 1.00 50.78 231 GLY A C 1
ATOM 1919 O O . GLY A 1 231 ? 5.017 -5.828 26.423 1.00 50.78 231 GLY A O 1
ATOM 1920 N N . LEU A 1 232 ? 3.667 -7.151 27.611 1.00 52.22 232 LEU A N 1
ATOM 1921 C CA . LEU A 1 232 ? 2.686 -6.091 27.920 1.00 52.22 232 LEU A CA 1
ATOM 1922 C C . LEU A 1 232 ? 3.330 -4.797 28.467 1.00 52.22 232 LEU A C 1
ATOM 1924 O O . LEU A 1 232 ? 2.783 -3.712 28.280 1.00 52.22 232 LEU A O 1
ATOM 1928 N N . LYS A 1 233 ? 4.499 -4.897 29.118 1.00 47.69 233 LYS A N 1
ATOM 1929 C CA . LYS A 1 233 ? 5.300 -3.752 29.582 1.00 47.69 233 LYS A CA 1
ATOM 1930 C C . LYS A 1 233 ? 6.004 -2.990 28.448 1.00 47.69 233 LYS A C 1
ATOM 1932 O O . LYS A 1 233 ? 6.006 -1.763 28.496 1.00 47.69 233 LYS A O 1
ATOM 1937 N N . ASP A 1 234 ? 6.527 -3.668 27.428 1.00 49.78 234 ASP A N 1
ATOM 1938 C CA . ASP A 1 234 ? 7.141 -3.017 26.259 1.00 49.78 234 ASP A CA 1
ATOM 1939 C C . ASP A 1 234 ? 6.083 -2.429 25.319 1.00 49.78 234 ASP A C 1
ATOM 1941 O O . ASP A 1 234 ? 6.227 -1.292 24.881 1.00 49.78 234 ASP A O 1
ATOM 1945 N N . ARG A 1 235 ? 4.931 -3.099 25.155 1.00 52.81 235 ARG A N 1
ATOM 1946 C CA . ARG A 1 235 ? 3.752 -2.549 24.447 1.00 52.81 235 ARG A CA 1
ATOM 1947 C C . ARG A 1 235 ? 3.182 -1.274 25.080 1.00 52.81 235 ARG A C 1
ATOM 1949 O O . ARG A 1 235 ? 2.501 -0.510 24.411 1.00 52.81 235 ARG A O 1
ATOM 1956 N N . ARG A 1 236 ? 3.408 -1.053 26.381 1.00 51.56 236 ARG A N 1
ATOM 1957 C CA . ARG A 1 236 ? 3.041 0.202 27.066 1.00 51.56 236 ARG A CA 1
ATOM 1958 C C . ARG A 1 236 ? 4.103 1.292 26.888 1.00 51.56 236 ARG A C 1
ATOM 1960 O O . ARG A 1 236 ? 3.756 2.469 26.929 1.00 51.56 236 ARG A O 1
ATOM 1967 N N . ARG A 1 237 ? 5.377 0.922 26.696 1.00 53.25 237 ARG A N 1
ATOM 1968 C CA . ARG A 1 237 ? 6.475 1.863 26.402 1.00 53.25 237 ARG A CA 1
ATOM 1969 C C . ARG A 1 237 ? 6.393 2.373 24.965 1.00 53.25 237 ARG A C 1
ATOM 1971 O O . ARG A 1 237 ? 6.492 3.578 24.733 1.00 53.25 237 ARG A O 1
ATOM 1978 N N . GLU A 1 238 ? 6.136 1.473 24.024 1.00 60.81 238 GLU A N 1
ATOM 1979 C CA . GLU A 1 238 ? 5.899 1.784 22.619 1.00 60.81 238 GLU A CA 1
ATOM 1980 C C . GLU A 1 238 ? 4.437 2.197 22.441 1.00 60.81 238 GLU A C 1
ATOM 1982 O O . GLU A 1 238 ? 3.540 1.365 22.419 1.00 60.81 238 GLU A O 1
ATOM 1987 N N . CYS A 1 239 ? 4.144 3.493 22.333 1.00 77.62 239 CYS A N 1
ATOM 1988 C CA . CYS A 1 239 ? 2.765 3.965 22.131 1.00 77.62 239 CYS A CA 1
ATOM 1989 C C . CYS A 1 239 ? 2.293 3.817 20.685 1.00 77.62 239 CYS A C 1
ATOM 1991 O O . CYS A 1 239 ? 1.715 4.733 20.104 1.00 77.62 239 CYS A O 1
ATOM 1993 N N . LEU A 1 240 ? 2.552 2.637 20.126 1.00 86.75 240 LEU A N 1
ATOM 1994 C CA . LEU A 1 240 ? 2.211 2.244 18.776 1.00 86.75 240 LEU A CA 1
ATOM 1995 C C . LEU A 1 240 ? 1.220 1.078 18.786 1.00 86.75 240 LEU A C 1
ATOM 1997 O O . LEU A 1 240 ? 1.216 0.242 19.693 1.00 86.75 240 LEU A O 1
ATOM 2001 N N . TRP A 1 241 ? 0.349 1.018 17.783 1.00 87.94 241 TRP A N 1
ATOM 2002 C CA . TRP A 1 241 ? -0.534 -0.137 17.598 1.00 87.94 241 TRP A CA 1
ATOM 2003 C C . TRP A 1 241 ? 0.256 -1.359 17.146 1.00 87.94 241 TRP A C 1
ATOM 2005 O O . TRP A 1 241 ? 0.090 -2.442 17.704 1.00 87.94 241 TRP A O 1
ATOM 2015 N N . ILE A 1 242 ? 1.133 -1.144 16.167 1.00 90.31 242 ILE A N 1
ATOM 2016 C CA . ILE A 1 242 ? 1.984 -2.143 15.538 1.00 90.31 242 ILE A CA 1
ATOM 2017 C C . ILE A 1 242 ? 3.429 -1.699 15.748 1.00 90.31 242 ILE A C 1
ATOM 2019 O O . ILE A 1 242 ? 3.838 -0.632 15.279 1.00 90.31 242 ILE A O 1
ATOM 2023 N N . ALA 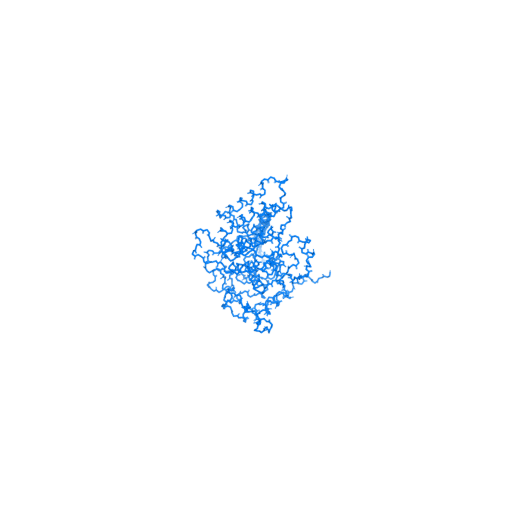A 1 243 ? 4.177 -2.504 16.497 1.00 86.06 243 ALA A N 1
ATOM 2024 C CA . ALA A 1 243 ? 5.578 -2.248 16.791 1.00 86.06 243 ALA A CA 1
ATOM 2025 C C . ALA A 1 243 ? 6.430 -2.343 15.511 1.00 86.06 243 ALA A C 1
ATOM 2027 O O . ALA A 1 243 ? 6.129 -3.176 14.657 1.00 86.06 243 ALA A O 1
ATOM 2028 N N . PRO A 1 244 ? 7.534 -1.583 15.390 1.00 82.56 244 PRO A N 1
ATOM 2029 C CA . PRO A 1 244 ? 8.494 -1.758 14.295 1.00 82.56 244 PRO A CA 1
ATOM 2030 C C . PRO A 1 244 ? 9.108 -3.164 14.254 1.00 82.56 244 PRO A C 1
ATOM 2032 O O . PRO A 1 244 ? 9.574 -3.606 13.215 1.00 82.56 244 PRO A O 1
ATOM 2035 N N . SER A 1 245 ? 9.108 -3.870 15.390 1.00 82.12 245 SER A N 1
ATOM 2036 C CA . SER A 1 245 ? 9.565 -5.255 15.502 1.00 82.12 245 SER A CA 1
ATOM 2037 C C . SER A 1 245 ? 8.547 -6.289 15.010 1.00 82.12 245 SER A C 1
ATOM 2039 O O . SER A 1 245 ? 8.893 -7.471 14.901 1.00 82.12 245 SER A O 1
ATOM 2041 N N . ALA A 1 246 ? 7.305 -5.874 14.729 1.00 86.50 246 ALA A N 1
ATOM 2042 C CA . ALA A 1 246 ? 6.308 -6.727 14.101 1.00 86.50 246 ALA A CA 1
ATOM 2043 C C . ALA A 1 246 ? 6.735 -7.020 12.660 1.00 86.50 246 ALA A C 1
ATOM 2045 O O . ALA A 1 246 ? 7.199 -6.144 11.935 1.00 86.50 246 ALA A O 1
ATOM 2046 N N . GLY A 1 247 ? 6.583 -8.271 12.255 1.00 88.75 247 GLY A N 1
ATOM 2047 C CA . GLY A 1 247 ? 7.026 -8.754 10.955 1.00 88.75 247 GLY A CA 1
ATOM 2048 C C . GLY A 1 247 ? 6.005 -9.708 10.366 1.00 88.75 247 GLY A C 1
ATOM 2049 O O . GLY A 1 247 ? 4.951 -9.955 10.953 1.00 88.75 247 GLY A O 1
ATOM 2050 N N . TRP A 1 248 ? 6.299 -10.278 9.205 1.00 90.62 248 TRP A N 1
ATOM 2051 C CA . TRP A 1 248 ? 5.329 -11.095 8.485 1.00 90.62 248 TRP A CA 1
ATOM 2052 C C . TRP A 1 248 ? 4.827 -12.311 9.277 1.00 90.62 248 TRP A C 1
ATOM 2054 O O . TRP A 1 248 ? 3.695 -12.732 9.054 1.00 90.62 248 TRP A O 1
ATOM 2064 N N . SER A 1 249 ? 5.603 -12.873 10.212 1.00 90.44 249 SER A N 1
ATOM 2065 C CA . SER A 1 249 ? 5.180 -14.049 10.989 1.00 90.44 249 SER A CA 1
ATOM 2066 C C . SER A 1 249 ? 4.127 -13.730 12.051 1.00 90.44 249 SER A C 1
ATOM 2068 O O . SER A 1 249 ? 3.397 -14.636 12.450 1.00 90.44 249 SER A O 1
ATOM 2070 N N . THR A 1 250 ? 3.987 -12.460 12.459 1.00 90.81 250 THR A N 1
ATOM 2071 C CA . THR A 1 250 ? 2.935 -12.033 13.400 1.00 90.81 250 THR A CA 1
ATOM 2072 C C . THR A 1 250 ? 1.573 -11.907 12.719 1.00 90.81 250 THR A C 1
ATOM 2074 O O . THR A 1 250 ? 0.537 -11.924 13.388 1.00 90.81 250 THR A O 1
ATOM 2077 N N . LEU A 1 251 ? 1.559 -11.786 11.388 1.00 92.50 251 LEU A N 1
ATOM 2078 C CA . LEU A 1 251 ? 0.346 -11.682 10.590 1.00 92.50 251 LEU A CA 1
ATOM 2079 C C . LEU A 1 251 ? -0.360 -13.038 10.459 1.00 92.50 251 LEU A C 1
ATOM 2081 O O . LEU A 1 251 ? 0.260 -14.084 10.272 1.00 92.50 251 LEU A O 1
ATOM 2085 N N . GLU A 1 252 ? -1.688 -13.014 10.439 1.00 90.62 252 GLU A N 1
ATOM 2086 C CA . GLU A 1 252 ? -2.506 -14.153 10.028 1.00 90.62 252 GLU A CA 1
ATOM 2087 C C . GLU A 1 252 ? -2.226 -14.527 8.557 1.00 90.62 252 GLU A C 1
ATOM 2089 O O . GLU A 1 252 ? -1.993 -13.641 7.728 1.00 90.62 252 GLU A O 1
ATOM 2094 N N . PRO A 1 253 ? -2.319 -15.812 8.157 1.00 90.38 253 PRO A N 1
ATOM 2095 C CA . PRO A 1 253 ? -1.973 -16.251 6.803 1.00 90.38 253 PRO A CA 1
ATOM 2096 C C . PRO A 1 253 ? -2.687 -15.507 5.669 1.00 90.38 253 PRO A C 1
ATOM 2098 O O . PRO A 1 253 ? -2.092 -15.266 4.624 1.00 90.38 253 PRO A O 1
ATOM 2101 N N . THR A 1 254 ? -3.945 -15.092 5.862 1.00 91.75 254 THR A N 1
ATOM 2102 C CA . THR A 1 254 ? -4.657 -14.298 4.840 1.00 91.75 254 THR A CA 1
ATOM 2103 C C . THR A 1 254 ? -4.053 -12.898 4.679 1.00 91.75 254 THR A C 1
ATOM 2105 O O . THR A 1 254 ? -3.978 -12.399 3.557 1.00 91.75 254 THR A O 1
ATOM 2108 N N . ALA A 1 255 ? -3.592 -12.277 5.770 1.00 94.81 255 ALA A N 1
ATOM 2109 C CA . ALA A 1 255 ? -2.885 -10.998 5.721 1.00 94.81 255 ALA A CA 1
ATOM 2110 C C . ALA A 1 255 ? -1.501 -11.157 5.078 1.00 94.81 255 ALA A C 1
ATOM 2112 O O . ALA A 1 255 ? -1.138 -10.349 4.230 1.00 94.81 255 ALA A O 1
ATOM 2113 N N . GLN A 1 256 ? -0.782 -12.247 5.378 1.00 94.12 256 GLN A N 1
ATOM 2114 C CA . GLN A 1 256 ? 0.496 -12.559 4.725 1.00 94.12 256 GLN A CA 1
ATOM 2115 C C . GLN A 1 256 ? 0.349 -12.740 3.206 1.00 94.12 256 GLN A C 1
ATOM 2117 O O . GLN A 1 256 ? 1.179 -12.246 2.447 1.00 94.12 256 GLN A O 1
ATOM 2122 N N . GLN A 1 257 ? -0.704 -13.426 2.749 1.00 94.12 257 GLN A N 1
ATOM 2123 C CA . GLN A 1 257 ? -0.987 -13.589 1.318 1.00 94.12 257 GLN A CA 1
ATOM 2124 C C . GLN A 1 257 ? -1.350 -12.264 0.641 1.00 94.12 257 GLN A C 1
ATOM 2126 O O . GLN A 1 257 ? -0.942 -12.027 -0.495 1.00 94.12 257 GLN A O 1
ATOM 2131 N N . LEU A 1 258 ? -2.117 -11.403 1.324 1.00 96.75 258 LEU A N 1
ATOM 2132 C CA . LEU A 1 258 ? -2.441 -10.076 0.807 1.00 96.75 258 LEU A CA 1
ATOM 2133 C C . LEU A 1 258 ? -1.182 -9.214 0.692 1.00 96.75 258 LEU A C 1
ATOM 2135 O O . LEU A 1 258 ? -0.933 -8.679 -0.381 1.00 96.75 258 LEU A O 1
ATOM 2139 N N . LEU A 1 259 ? -0.372 -9.134 1.751 1.00 96.00 259 LEU A N 1
ATOM 2140 C CA . LEU A 1 259 ? 0.891 -8.391 1.763 1.00 96.00 259 LEU A CA 1
ATOM 2141 C C . LEU A 1 259 ? 1.812 -8.827 0.615 1.00 96.00 259 LEU A C 1
ATOM 2143 O O . LEU A 1 259 ? 2.336 -7.982 -0.107 1.00 96.00 259 LEU A O 1
ATOM 2147 N N . ALA A 1 260 ? 1.962 -10.139 0.411 1.00 95.62 260 ALA A N 1
ATOM 2148 C CA . ALA A 1 260 ? 2.778 -10.701 -0.659 1.00 95.62 260 ALA A CA 1
ATOM 2149 C C . ALA A 1 260 ? 2.347 -10.202 -2.050 1.00 95.62 260 ALA A C 1
ATOM 2151 O O . ALA A 1 260 ? 3.168 -9.730 -2.834 1.00 95.62 260 ALA A O 1
ATOM 2152 N N . ASP A 1 261 ? 1.052 -10.276 -2.355 1.00 96.31 261 ASP A N 1
ATOM 2153 C CA . ASP A 1 261 ? 0.529 -9.888 -3.666 1.00 96.31 261 ASP A CA 1
ATOM 2154 C C . ASP A 1 261 ? 0.421 -8.370 -3.863 1.00 96.31 261 ASP A C 1
ATOM 2156 O O . ASP A 1 261 ? 0.590 -7.895 -4.989 1.00 96.31 261 ASP A O 1
ATOM 2160 N N . VAL A 1 262 ? 0.193 -7.614 -2.785 1.00 96.25 262 VAL A N 1
ATOM 2161 C CA . VAL A 1 262 ? 0.299 -6.148 -2.768 1.00 96.25 262 VAL A CA 1
ATOM 2162 C C . VAL A 1 262 ? 1.718 -5.734 -3.140 1.00 96.25 262 VAL A C 1
ATOM 2164 O O . VAL A 1 262 ? 1.889 -4.937 -4.057 1.00 96.25 262 VAL A O 1
ATOM 2167 N N . LEU A 1 263 ? 2.731 -6.325 -2.498 1.00 94.38 263 LEU A N 1
ATOM 2168 C CA . LEU A 1 263 ? 4.134 -6.047 -2.797 1.00 94.38 263 LEU A CA 1
ATOM 2169 C C . LEU A 1 263 ? 4.503 -6.391 -4.234 1.00 94.38 263 LEU A C 1
ATOM 2171 O O . LEU A 1 263 ? 5.143 -5.583 -4.896 1.00 94.38 263 LEU A O 1
ATOM 2175 N N . ILE A 1 264 ? 4.067 -7.546 -4.747 1.00 95.00 264 ILE A N 1
ATOM 2176 C CA . ILE A 1 264 ? 4.308 -7.900 -6.151 1.00 95.00 264 ILE A CA 1
ATOM 2177 C C . ILE A 1 264 ? 3.722 -6.827 -7.070 1.00 95.00 264 ILE A C 1
ATOM 2179 O O . ILE A 1 264 ? 4.417 -6.349 -7.960 1.00 95.00 264 ILE A O 1
ATOM 2183 N N . LEU A 1 265 ? 2.467 -6.418 -6.865 1.00 94.94 265 LEU A N 1
ATOM 2184 C CA . LEU A 1 265 ? 1.843 -5.420 -7.734 1.00 94.94 265 LEU A CA 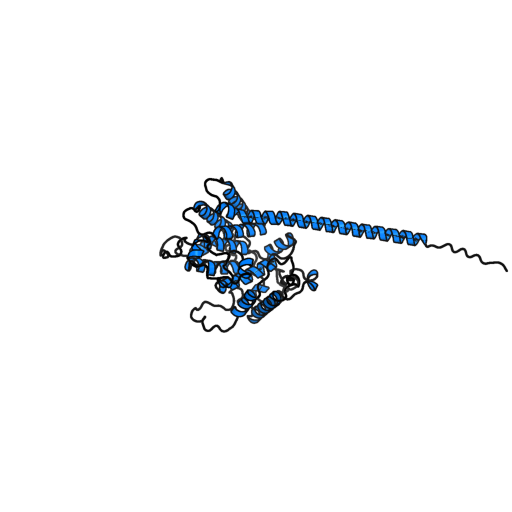1
ATOM 2185 C C . LEU A 1 265 ? 2.532 -4.050 -7.638 1.00 94.94 265 LEU A C 1
ATOM 2187 O O . LEU A 1 265 ? 2.724 -3.408 -8.669 1.00 94.94 265 LEU A O 1
ATOM 2191 N N . LEU A 1 266 ? 2.948 -3.634 -6.438 1.00 92.31 266 LEU A N 1
ATOM 2192 C CA . LEU A 1 266 ? 3.723 -2.407 -6.240 1.00 92.31 266 LEU A CA 1
ATOM 2193 C C . LEU A 1 266 ? 5.075 -2.480 -6.952 1.00 92.31 266 LEU A C 1
ATOM 2195 O O . LEU A 1 266 ? 5.370 -1.599 -7.749 1.00 92.31 266 LEU A O 1
ATOM 2199 N N . ILE A 1 267 ? 5.850 -3.552 -6.769 1.00 91.25 267 ILE A N 1
ATOM 2200 C CA . ILE A 1 267 ? 7.148 -3.741 -7.440 1.00 91.25 267 ILE A CA 1
ATOM 2201 C C . ILE A 1 267 ? 6.995 -3.651 -8.965 1.00 91.25 267 ILE A C 1
ATOM 2203 O O . ILE A 1 267 ? 7.773 -2.976 -9.640 1.00 91.25 267 ILE A O 1
ATOM 2207 N N . LEU A 1 268 ? 5.963 -4.289 -9.526 1.00 91.62 268 LEU A N 1
ATOM 2208 C CA . LEU A 1 268 ? 5.713 -4.261 -10.968 1.00 91.62 268 LEU A CA 1
ATOM 2209 C C . LEU A 1 268 ? 5.304 -2.873 -11.481 1.00 91.62 268 LEU A C 1
ATOM 2211 O O . LEU A 1 268 ? 5.658 -2.511 -12.607 1.00 91.62 268 LEU A O 1
ATOM 2215 N N . ALA A 1 269 ? 4.544 -2.115 -10.688 1.00 90.12 269 ALA A N 1
ATOM 2216 C CA . ALA A 1 269 ? 4.059 -0.792 -11.064 1.00 90.12 269 ALA A CA 1
ATOM 2217 C C . ALA A 1 269 ? 5.121 0.307 -10.864 1.00 90.12 269 ALA A C 1
ATOM 2219 O O . ALA A 1 269 ? 5.229 1.214 -11.690 1.00 90.12 269 ALA A O 1
ATOM 2220 N N . GLU A 1 270 ? 5.934 0.206 -9.810 1.00 86.81 270 GLU A N 1
ATOM 2221 C CA . GLU A 1 270 ? 6.884 1.240 -9.382 1.00 86.81 270 GLU A CA 1
ATOM 2222 C C . GLU A 1 270 ? 8.265 1.162 -10.030 1.00 86.81 270 GLU A C 1
ATOM 2224 O O . GLU A 1 270 ? 8.988 2.154 -9.987 1.00 86.81 270 GLU A O 1
ATOM 2229 N N . ARG A 1 271 ? 8.634 0.022 -10.628 1.00 84.12 271 ARG A N 1
ATOM 2230 C CA . ARG A 1 271 ? 9.956 -0.186 -11.246 1.00 84.12 271 ARG A CA 1
ATOM 2231 C C . ARG A 1 271 ? 10.341 0.891 -12.266 1.00 84.12 271 ARG A C 1
ATOM 2233 O O . ARG A 1 271 ? 9.465 1.450 -12.925 1.00 84.12 271 ARG A O 1
ATOM 2240 N N . GLY A 1 272 ? 11.643 1.065 -12.484 1.00 77.25 272 GLY A N 1
ATOM 2241 C CA . GLY A 1 272 ? 12.222 2.000 -13.452 1.00 77.25 272 GLY A CA 1
ATOM 2242 C C . GLY A 1 272 ? 12.472 3.399 -12.882 1.00 77.25 272 GLY A C 1
ATOM 2243 O O . GLY A 1 272 ? 11.952 3.773 -11.830 1.00 77.25 272 GLY A O 1
ATOM 2244 N N . ASP A 1 273 ? 13.280 4.175 -13.595 1.00 68.50 273 ASP A N 1
ATOM 2245 C CA . ASP A 1 273 ? 13.766 5.499 -13.194 1.00 68.50 273 ASP A CA 1
ATOM 2246 C C . ASP A 1 273 ? 12.874 6.656 -13.690 1.00 68.50 273 ASP A C 1
ATOM 2248 O O . ASP A 1 273 ? 12.783 7.699 -13.036 1.00 68.50 273 ASP A O 1
ATOM 2252 N N . ARG A 1 274 ? 12.175 6.478 -14.821 1.00 78.50 274 ARG A N 1
ATOM 2253 C CA . ARG A 1 274 ? 11.329 7.515 -15.437 1.00 78.50 274 ARG A CA 1
ATOM 2254 C C . ARG A 1 274 ? 9.958 7.637 -14.770 1.00 78.50 274 ARG A C 1
ATOM 2256 O O . ARG A 1 274 ? 9.165 6.694 -14.729 1.00 78.50 274 ARG A O 1
ATOM 2263 N N . MET A 1 275 ? 9.636 8.854 -14.331 1.00 78.50 275 MET A N 1
ATOM 2264 C CA . MET A 1 275 ? 8.365 9.175 -13.670 1.00 78.50 275 MET A CA 1
ATOM 2265 C C . MET A 1 275 ? 7.149 8.976 -14.574 1.00 78.50 275 MET A C 1
ATOM 2267 O O . MET A 1 275 ? 6.176 8.363 -14.140 1.00 78.50 275 MET A O 1
ATOM 2271 N N . ASP A 1 276 ? 7.214 9.408 -15.834 1.00 83.44 276 ASP A N 1
ATOM 2272 C CA . ASP A 1 276 ? 6.094 9.252 -16.771 1.00 83.44 276 ASP A CA 1
ATOM 2273 C C . ASP A 1 276 ? 5.736 7.780 -16.992 1.00 83.44 276 ASP A C 1
ATOM 2275 O O . ASP A 1 276 ? 4.565 7.411 -17.057 1.00 83.44 276 ASP A O 1
ATOM 2279 N N . ASP A 1 277 ? 6.751 6.917 -17.055 1.00 86.50 277 ASP A N 1
ATOM 2280 C CA . ASP A 1 277 ? 6.562 5.476 -17.181 1.00 86.50 277 ASP A CA 1
ATOM 2281 C C . ASP A 1 277 ? 5.908 4.883 -15.930 1.00 86.50 277 ASP A C 1
ATOM 2283 O O . ASP A 1 277 ? 5.022 4.029 -16.039 1.00 86.50 277 ASP A O 1
ATOM 2287 N N . ARG A 1 278 ? 6.304 5.356 -14.743 1.00 86.94 278 ARG A N 1
ATOM 2288 C CA . ARG A 1 278 ? 5.686 4.951 -13.475 1.00 86.94 278 ARG A CA 1
ATOM 2289 C C . ARG A 1 278 ? 4.227 5.401 -13.393 1.00 86.94 278 ARG A C 1
ATOM 2291 O O . ARG A 1 278 ? 3.368 4.592 -13.049 1.00 86.94 278 ARG A O 1
ATOM 2298 N N . MET A 1 279 ? 3.926 6.648 -13.760 1.00 87.69 279 MET A N 1
ATOM 2299 C CA . MET A 1 279 ? 2.556 7.173 -13.768 1.00 87.69 279 MET A CA 1
ATOM 2300 C C . MET A 1 279 ? 1.663 6.398 -14.740 1.00 87.69 279 MET A C 1
ATOM 2302 O O . MET A 1 279 ? 0.585 5.953 -14.348 1.00 87.69 279 MET A O 1
ATOM 2306 N N . ARG A 1 280 ? 2.148 6.116 -15.958 1.00 89.06 280 ARG A N 1
ATOM 2307 C CA . ARG A 1 280 ? 1.438 5.266 -16.930 1.00 89.06 280 ARG A CA 1
ATOM 2308 C C . ARG A 1 280 ? 1.110 3.881 -16.368 1.00 89.06 280 ARG A C 1
ATOM 2310 O O . ARG A 1 280 ? 0.027 3.355 -16.618 1.00 89.06 280 ARG A O 1
ATOM 2317 N N . ARG A 1 281 ? 2.020 3.267 -15.604 1.00 90.50 281 ARG A N 1
ATOM 2318 C CA . ARG A 1 281 ? 1.766 1.966 -14.959 1.00 90.50 281 ARG A CA 1
ATOM 2319 C C . ARG A 1 281 ? 0.729 2.053 -13.845 1.00 90.50 281 ARG A C 1
ATOM 2321 O O . ARG A 1 281 ? -0.124 1.171 -13.769 1.00 90.50 281 ARG A O 1
ATOM 2328 N N . PHE A 1 282 ? 0.757 3.102 -13.023 1.00 89.94 282 PHE A N 1
ATOM 2329 C CA . PHE A 1 282 ? -0.279 3.318 -12.010 1.00 89.94 282 PHE A CA 1
ATOM 2330 C C . PHE A 1 282 ? -1.666 3.448 -12.638 1.00 89.94 282 PHE A C 1
ATOM 2332 O O . PHE A 1 282 ? -2.581 2.755 -12.193 1.00 89.94 282 PHE A O 1
ATOM 2339 N N . GLU A 1 283 ? -1.794 4.211 -13.726 1.00 88.25 283 GLU A N 1
ATOM 2340 C CA . GLU A 1 283 ? -3.054 4.379 -14.465 1.00 88.25 283 GLU A CA 1
ATOM 2341 C C . GLU A 1 283 ? -3.639 3.053 -14.968 1.00 88.25 283 GLU A C 1
ATOM 2343 O O . GLU A 1 283 ? -4.851 2.839 -14.927 1.00 88.25 283 GLU A O 1
ATOM 2348 N N . ARG A 1 284 ? -2.784 2.112 -15.383 1.00 89.12 284 ARG A N 1
ATOM 2349 C CA . ARG A 1 284 ? -3.200 0.768 -15.828 1.00 89.12 284 ARG A CA 1
ATOM 2350 C C . ARG A 1 284 ? -3.718 -0.119 -14.696 1.00 89.12 284 ARG A C 1
ATOM 2352 O O . ARG A 1 284 ? -4.326 -1.146 -14.972 1.00 89.12 284 ARG A O 1
ATOM 2359 N N . THR A 1 285 ? -3.467 0.255 -13.445 1.00 87.75 285 THR A N 1
ATOM 2360 C CA . THR A 1 285 ? -3.899 -0.478 -12.244 1.00 87.75 285 THR A CA 1
ATOM 2361 C C . THR A 1 285 ? -4.954 0.276 -11.434 1.00 87.75 285 THR A C 1
ATOM 2363 O O . THR A 1 285 ? -5.245 -0.110 -10.308 1.00 87.75 285 THR A O 1
ATOM 2366 N N . GLU A 1 286 ? -5.524 1.357 -11.971 1.00 84.81 286 GLU A N 1
ATOM 2367 C CA . GLU A 1 286 ? -6.571 2.121 -11.289 1.00 84.81 286 GLU A CA 1
ATOM 2368 C C . GLU A 1 286 ? -7.845 1.294 -11.042 1.00 84.81 286 GLU A C 1
ATOM 2370 O O . GLU A 1 286 ? -8.181 0.351 -11.758 1.00 84.81 286 GLU A O 1
ATOM 2375 N N . VAL A 1 287 ? -8.580 1.687 -10.004 1.00 74.56 287 VAL A N 1
ATOM 2376 C CA . VAL A 1 287 ? -9.798 1.011 -9.525 1.00 74.56 287 VAL A CA 1
ATOM 2377 C C . VAL A 1 287 ? -11.000 1.115 -10.461 1.00 74.56 287 VAL A C 1
ATOM 2379 O O . VAL A 1 287 ? -11.919 0.316 -10.335 1.00 74.56 287 VAL A O 1
ATOM 2382 N N . ASP A 1 288 ? -11.001 2.073 -11.387 1.00 75.38 288 ASP A N 1
ATOM 2383 C CA . ASP A 1 288 ? -12.149 2.348 -12.261 1.00 75.38 288 ASP A CA 1
ATOM 2384 C C . ASP A 1 288 ? -12.018 1.681 -13.640 1.00 75.38 288 ASP A C 1
ATOM 2386 O O . ASP A 1 288 ? -12.818 1.918 -14.544 1.00 75.38 288 ASP A O 1
ATOM 2390 N N . ARG A 1 289 ? -11.004 0.823 -13.819 1.00 75.06 289 ARG A N 1
ATOM 2391 C CA . ARG A 1 289 ? -10.737 0.119 -15.079 1.00 75.06 289 ARG A CA 1
ATOM 2392 C C . ARG A 1 289 ? -10.749 -1.395 -14.883 1.00 75.06 289 ARG A C 1
ATOM 2394 O O . ARG A 1 289 ? -9.708 -1.980 -14.593 1.00 75.06 289 ARG A O 1
ATOM 2401 N N . PRO A 1 290 ? -11.896 -2.073 -15.054 1.00 79.56 290 PRO A N 1
ATOM 2402 C CA . PRO A 1 290 ? -11.911 -3.527 -15.094 1.00 79.56 290 PRO A CA 1
ATOM 2403 C C . PRO A 1 290 ? -11.138 -4.050 -16.325 1.00 79.56 290 PRO A C 1
ATOM 2405 O O . PRO A 1 290 ? -11.221 -3.454 -17.399 1.00 79.56 290 PRO A O 1
ATOM 2408 N N . PRO A 1 291 ? -10.437 -5.196 -16.224 1.00 86.19 291 PRO A N 1
ATOM 2409 C CA . PRO A 1 291 ? -10.240 -6.011 -15.023 1.00 86.19 291 PRO A CA 1
ATOM 2410 C C . PRO A 1 291 ? -9.387 -5.296 -13.967 1.00 86.19 291 PRO A C 1
ATOM 2412 O O . PRO A 1 291 ? -8.415 -4.651 -14.308 1.00 86.19 291 PRO A O 1
ATOM 2415 N N . LEU A 1 292 ? -9.719 -5.467 -12.682 1.00 90.38 292 LEU A N 1
ATOM 2416 C CA . LEU A 1 292 ? -9.067 -4.740 -11.579 1.00 90.38 292 LEU A CA 1
ATOM 2417 C C . LEU A 1 292 ? -7.721 -5.333 -11.144 1.00 90.38 292 LEU A C 1
ATOM 2419 O O . LEU A 1 292 ? -6.940 -4.670 -10.483 1.00 90.38 292 LEU A O 1
ATOM 2423 N N . LEU A 1 293 ? -7.443 -6.592 -11.496 1.00 93.31 293 LEU A N 1
ATOM 2424 C CA . LEU A 1 293 ? -6.162 -7.242 -11.221 1.00 93.31 293 LEU A CA 1
ATOM 2425 C C . LEU A 1 293 ? -5.597 -7.885 -12.489 1.00 93.31 293 LEU A C 1
ATOM 2427 O O . LEU A 1 293 ? -6.359 -8.487 -13.257 1.00 93.31 293 LEU A O 1
ATOM 2431 N N . PRO A 1 294 ? -4.265 -7.856 -12.679 1.00 93.62 294 PRO A N 1
ATOM 2432 C CA . PRO A 1 294 ? -3.644 -8.457 -13.844 1.00 93.62 294 PRO A CA 1
ATOM 2433 C C . PRO A 1 294 ? -3.816 -9.983 -13.887 1.00 93.62 294 PRO A C 1
ATOM 2435 O O . PRO A 1 294 ? -3.857 -10.651 -12.842 1.00 93.62 294 PRO A O 1
ATOM 2438 N N . PRO A 1 295 ? -3.875 -10.581 -15.097 1.00 93.31 295 PRO A N 1
ATOM 2439 C CA . PRO A 1 295 ? -3.932 -12.032 -15.278 1.00 93.31 295 PRO A CA 1
ATOM 2440 C C . PRO A 1 295 ? -2.792 -12.774 -14.578 1.00 93.31 295 PRO A C 1
ATOM 2442 O O . PRO A 1 295 ? -2.986 -13.906 -14.130 1.00 93.31 295 PRO A O 1
ATOM 2445 N N . CYS A 1 296 ? -1.630 -12.130 -14.420 1.00 93.94 296 CYS A N 1
ATOM 2446 C CA . CYS A 1 296 ? -0.500 -12.721 -13.716 1.00 93.94 296 CYS A CA 1
ATOM 2447 C C . CYS A 1 296 ? -0.784 -12.985 -12.225 1.00 93.94 296 CYS A C 1
ATOM 2449 O O . CYS A 1 296 ? -0.245 -13.926 -11.647 1.00 93.94 296 CYS A O 1
ATOM 2451 N N . LEU A 1 297 ? -1.691 -12.220 -11.607 1.00 94.50 297 LEU A N 1
ATOM 2452 C CA . LEU A 1 297 ? -2.081 -12.388 -10.203 1.00 94.50 297 LEU A CA 1
ATOM 2453 C C . LEU A 1 297 ? -3.328 -13.266 -10.025 1.00 94.50 297 LEU A C 1
ATOM 2455 O O . LEU A 1 297 ? -3.512 -13.850 -8.955 1.00 94.50 297 LEU A O 1
ATOM 2459 N N . THR A 1 298 ? -4.162 -13.383 -11.064 1.00 93.94 298 THR A N 1
ATOM 2460 C CA . THR A 1 298 ? -5.491 -14.020 -10.990 1.00 93.94 298 THR A CA 1
ATOM 2461 C C . THR A 1 298 ? -5.626 -15.334 -11.761 1.00 93.94 298 THR A C 1
ATOM 2463 O O . THR A 1 298 ? -6.496 -16.134 -11.414 1.00 93.94 298 THR A O 1
ATOM 2466 N N . ARG A 1 299 ? -4.789 -15.586 -12.780 1.00 92.31 299 ARG A N 1
ATOM 2467 C CA . ARG A 1 299 ? -4.862 -16.773 -13.656 1.00 92.31 299 ARG A CA 1
ATOM 2468 C C . ARG A 1 299 ? -3.584 -17.615 -13.661 1.00 92.31 299 ARG A C 1
ATOM 2470 O O . ARG A 1 299 ? -3.668 -18.808 -13.410 1.00 92.31 299 ARG A O 1
ATOM 2477 N N . SER A 1 300 ? -2.411 -17.032 -13.914 1.00 92.88 300 SER A N 1
ATOM 2478 C CA . SER A 1 300 ? -1.138 -17.779 -13.902 1.00 92.88 300 SER A CA 1
ATOM 2479 C C . SER A 1 300 ? 0.042 -16.869 -13.596 1.00 92.88 300 SER A C 1
ATOM 2481 O O . SER A 1 300 ? 0.150 -15.809 -14.194 1.00 92.88 300 SER A O 1
ATOM 2483 N N . ARG A 1 301 ? 0.953 -17.296 -12.713 1.00 94.06 301 ARG A N 1
ATOM 2484 C CA . ARG A 1 301 ? 2.159 -16.528 -12.343 1.00 94.06 301 ARG A CA 1
ATOM 2485 C C . ARG A 1 301 ? 3.306 -16.652 -13.343 1.00 94.06 301 ARG A C 1
ATOM 2487 O O . ARG A 1 301 ? 4.250 -15.879 -13.247 1.00 94.06 301 ARG A O 1
ATOM 2494 N N . ARG A 1 302 ? 3.223 -17.574 -14.308 1.00 92.75 302 ARG A N 1
ATOM 2495 C CA . ARG A 1 302 ? 4.305 -17.861 -15.269 1.00 92.75 302 ARG A CA 1
ATOM 2496 C C . ARG A 1 302 ? 4.822 -16.627 -16.026 1.00 92.75 302 ARG A C 1
ATOM 2498 O O . ARG A 1 302 ? 6.033 -16.506 -16.142 1.00 92.75 302 ARG A O 1
ATOM 2505 N N . PRO A 1 303 ? 3.970 -15.673 -16.460 1.00 93.50 303 PRO A N 1
ATOM 2506 C CA . PRO A 1 303 ? 4.430 -14.426 -17.078 1.00 93.50 303 PRO A CA 1
ATOM 2507 C C . PRO A 1 303 ? 5.378 -13.583 -16.214 1.00 93.50 303 PRO A C 1
ATOM 2509 O O . PRO A 1 303 ? 6.105 -12.750 -16.748 1.00 93.50 303 PRO A O 1
ATOM 2512 N N . LEU A 1 304 ? 5.366 -13.744 -14.886 1.00 92.56 304 LEU A N 1
ATOM 2513 C CA . LEU A 1 304 ? 6.250 -12.977 -14.012 1.00 92.56 304 LEU A CA 1
ATOM 2514 C C . LEU A 1 304 ? 7.710 -13.394 -14.175 1.00 92.56 304 LEU A C 1
ATOM 2516 O O . LEU A 1 304 ? 8.548 -12.513 -14.161 1.00 92.56 304 LEU A O 1
ATOM 2520 N N . ASP A 1 305 ? 8.015 -14.676 -14.373 1.00 89.81 305 ASP A N 1
ATOM 2521 C CA . ASP A 1 305 ? 9.383 -15.153 -14.646 1.00 89.81 305 ASP A CA 1
ATOM 2522 C C . ASP A 1 305 ? 10.478 -14.492 -13.758 1.00 89.81 305 ASP A C 1
ATOM 2524 O O . ASP A 1 305 ? 11.318 -13.726 -14.242 1.00 89.81 305 ASP A O 1
ATOM 2528 N N . PRO A 1 306 ? 10.438 -14.705 -12.427 1.00 89.19 306 PRO A N 1
ATOM 2529 C CA . PRO A 1 306 ? 11.276 -13.972 -11.473 1.00 89.19 306 PRO A CA 1
ATOM 2530 C C . PRO A 1 306 ? 12.775 -14.310 -11.524 1.00 89.19 306 PRO A C 1
ATOM 2532 O O . PRO A 1 306 ? 13.576 -13.550 -10.975 1.00 89.19 306 PRO A O 1
ATOM 2535 N N . MET A 1 307 ? 13.167 -15.405 -12.187 1.00 85.00 307 MET A N 1
ATOM 2536 C CA . MET A 1 307 ? 14.570 -15.834 -12.330 1.00 85.00 307 MET A CA 1
ATOM 2537 C C . MET A 1 307 ? 15.318 -15.141 -13.481 1.00 85.00 307 MET A C 1
ATOM 2539 O O . MET A 1 307 ? 16.459 -15.497 -13.777 1.00 85.00 307 MET A O 1
ATOM 2543 N N . ARG A 1 308 ? 14.712 -14.165 -14.168 1.00 75.31 308 ARG A N 1
ATOM 2544 C CA . ARG A 1 308 ? 15.388 -13.435 -15.252 1.00 75.31 308 ARG A CA 1
ATOM 2545 C C . ARG A 1 308 ? 16.571 -12.594 -14.752 1.00 75.31 308 ARG A C 1
ATOM 2547 O O . ARG A 1 308 ? 16.457 -11.871 -13.765 1.00 75.31 308 ARG A O 1
ATOM 2554 N N . THR A 1 309 ? 17.679 -12.643 -15.496 1.00 65.81 309 THR A N 1
ATOM 2555 C CA . THR A 1 309 ? 18.938 -11.926 -15.220 1.00 65.81 309 THR A CA 1
ATOM 2556 C C . THR A 1 309 ? 19.077 -10.609 -16.001 1.00 65.81 309 THR A C 1
ATOM 2558 O O . THR A 1 309 ? 18.533 -10.468 -17.100 1.00 65.81 309 THR A O 1
ATOM 2561 N N . GLU A 1 310 ? 19.858 -9.665 -15.449 1.00 56.94 310 GLU A N 1
ATOM 2562 C CA . GLU A 1 310 ? 20.114 -8.317 -16.005 1.00 56.94 310 GLU A CA 1
ATOM 2563 C C . GLU A 1 310 ? 20.714 -8.319 -17.421 1.00 56.94 310 GLU A C 1
ATOM 2565 O O . GLU A 1 310 ? 20.416 -7.436 -18.223 1.00 56.94 310 GLU A O 1
ATOM 2570 N N . VAL A 1 311 ? 21.494 -9.348 -17.781 1.00 51.38 311 VAL A N 1
ATOM 2571 C CA . VAL A 1 311 ? 22.140 -9.486 -19.106 1.00 51.38 311 VAL A CA 1
ATOM 2572 C C . VAL A 1 311 ? 21.115 -9.530 -20.256 1.00 51.38 311 VAL A C 1
ATOM 2574 O O . VAL A 1 311 ? 21.454 -9.253 -21.400 1.00 51.38 311 VAL A O 1
ATOM 2577 N N . ARG A 1 312 ? 19.840 -9.827 -19.959 1.00 49.31 312 ARG A N 1
ATOM 2578 C CA . ARG A 1 312 ? 18.709 -9.821 -20.908 1.00 49.31 312 ARG A CA 1
ATOM 2579 C C . ARG A 1 312 ? 17.780 -8.603 -20.767 1.00 49.31 312 ARG A C 1
ATOM 2581 O O . ARG A 1 312 ? 16.730 -8.561 -21.405 1.00 49.31 312 ARG A O 1
ATOM 2588 N N . SER A 1 313 ? 18.083 -7.652 -19.882 1.00 48.38 313 SER A N 1
ATOM 2589 C CA . SER A 1 313 ? 17.116 -6.641 -19.423 1.00 48.38 313 SER A CA 1
ATOM 2590 C C . SER A 1 313 ? 17.020 -5.385 -20.285 1.00 48.38 313 SER A C 1
ATOM 2592 O O . SER A 1 313 ? 15.958 -4.768 -20.286 1.00 48.38 313 SER A O 1
ATOM 2594 N N . ALA A 1 314 ? 18.040 -5.061 -21.087 1.00 50.16 314 ALA A N 1
ATOM 2595 C CA . ALA A 1 314 ? 17.900 -4.039 -22.131 1.00 50.16 314 ALA A CA 1
ATOM 2596 C C . ALA A 1 314 ? 16.831 -4.426 -23.182 1.00 50.16 314 ALA A C 1
ATOM 2598 O O . ALA A 1 314 ? 16.208 -3.551 -23.777 1.00 50.16 314 ALA A O 1
ATOM 2599 N N . ASP A 1 315 ? 16.549 -5.729 -23.328 1.00 51.84 315 ASP A N 1
ATOM 2600 C CA . ASP A 1 315 ? 15.699 -6.297 -24.384 1.00 51.84 315 ASP A CA 1
ATOM 2601 C C . ASP A 1 315 ? 14.283 -6.693 -23.923 1.00 51.84 315 ASP A C 1
ATOM 2603 O O . ASP A 1 315 ? 13.520 -7.287 -24.685 1.00 51.84 315 ASP A O 1
ATOM 2607 N N . SER A 1 316 ? 13.900 -6.448 -22.665 1.00 64.81 316 SER A N 1
ATOM 2608 C CA . SER A 1 316 ? 12.612 -6.924 -22.122 1.00 64.81 316 SER A CA 1
ATOM 2609 C C . SER A 1 316 ? 11.855 -5.834 -21.365 1.00 64.81 316 SER A C 1
ATOM 2611 O O . SER A 1 316 ? 11.772 -5.873 -20.133 1.00 64.81 316 SER A O 1
ATOM 2613 N N . PRO A 1 317 ? 11.259 -4.867 -22.085 1.00 78.44 317 PRO A N 1
ATOM 2614 C CA . PRO A 1 317 ? 10.468 -3.812 -21.470 1.00 78.44 317 PRO A CA 1
ATOM 2615 C C . PRO A 1 317 ? 9.225 -4.372 -20.754 1.00 78.44 317 PRO A C 1
ATOM 2617 O O . PRO A 1 317 ? 8.777 -5.492 -21.047 1.00 78.44 317 PRO A O 1
ATOM 2620 N N . PRO A 1 318 ? 8.624 -3.596 -19.833 1.00 85.69 318 PRO A N 1
ATOM 2621 C CA . PRO A 1 318 ? 7.292 -3.882 -19.315 1.00 85.69 318 PRO A CA 1
ATOM 2622 C C . PRO A 1 318 ? 6.301 -4.226 -20.432 1.00 85.69 318 PRO A C 1
ATOM 2624 O O . PRO A 1 318 ? 6.191 -3.499 -21.411 1.00 85.69 318 PRO A O 1
ATOM 2627 N N . GLY A 1 319 ? 5.608 -5.355 -20.293 1.00 88.12 319 GLY A N 1
ATOM 2628 C CA . GLY A 1 319 ? 4.659 -5.877 -21.275 1.00 88.12 319 GLY A CA 1
ATOM 2629 C C . GLY A 1 319 ? 5.213 -7.004 -22.144 1.00 88.12 319 GLY A C 1
ATOM 2630 O O . GLY A 1 319 ? 4.428 -7.798 -22.651 1.00 88.12 319 GLY A O 1
ATOM 2631 N N . SER A 1 320 ? 6.535 -7.158 -22.243 1.00 88.62 320 SER A N 1
ATOM 2632 C CA . SER A 1 320 ? 7.175 -8.136 -23.142 1.00 88.62 320 SER A CA 1
ATOM 2633 C C . SER A 1 320 ? 6.831 -9.604 -22.860 1.00 88.62 320 SER A C 1
ATOM 2635 O O . SER A 1 320 ? 6.794 -10.403 -23.788 1.00 88.62 320 SER A O 1
ATOM 2637 N N . ASN A 1 321 ? 6.569 -9.973 -21.599 1.00 91.00 321 ASN A N 1
ATOM 2638 C CA . ASN A 1 321 ? 6.215 -11.350 -21.215 1.00 91.00 321 ASN A CA 1
ATOM 2639 C C . ASN A 1 321 ? 4.724 -11.514 -20.882 1.00 91.00 321 ASN A C 1
ATOM 2641 O O . ASN A 1 321 ? 4.312 -12.507 -20.283 1.00 91.00 321 ASN A O 1
ATOM 2645 N N . CYS A 1 322 ? 3.907 -10.499 -21.170 1.00 90.62 322 CYS A N 1
ATOM 2646 C CA . CYS A 1 322 ? 2.477 -10.571 -20.928 1.00 90.62 322 CYS A CA 1
ATOM 2647 C C . CYS A 1 322 ? 1.792 -11.503 -21.936 1.00 90.62 322 CYS A C 1
ATOM 2649 O O . CYS A 1 322 ? 2.216 -11.633 -23.074 1.00 90.62 322 CYS A O 1
ATOM 2651 N N . SER A 1 323 ? 0.670 -12.106 -21.534 1.00 85.81 323 SER A N 1
ATOM 2652 C CA . SER A 1 323 ? -0.242 -12.732 -22.498 1.00 85.81 323 SER A CA 1
ATOM 2653 C C . SER A 1 323 ? -0.807 -11.674 -23.452 1.00 85.81 323 SER A C 1
ATOM 2655 O O . SER A 1 323 ? -1.143 -10.592 -22.969 1.00 85.81 323 SER A O 1
ATOM 2657 N N . ASP A 1 324 ? -1.059 -12.024 -24.715 1.00 80.31 324 ASP A N 1
ATOM 2658 C CA . ASP A 1 324 ? -1.505 -11.118 -25.796 1.00 80.31 324 ASP A CA 1
ATOM 2659 C C . ASP A 1 324 ? -2.675 -10.175 -25.447 1.00 80.31 324 ASP A C 1
ATOM 2661 O O . ASP A 1 324 ? -2.833 -9.116 -26.044 1.00 80.31 324 ASP A O 1
ATOM 2665 N N . ARG A 1 325 ? -3.521 -10.541 -24.474 1.00 81.31 325 ARG A N 1
ATOM 2666 C CA . ARG A 1 325 ? -4.695 -9.759 -24.032 1.00 81.31 325 ARG A CA 1
ATOM 2667 C C . ARG A 1 325 ? -4.522 -9.051 -22.679 1.00 81.31 325 ARG A C 1
ATOM 2669 O O . ARG A 1 325 ? -5.511 -8.773 -22.003 1.00 81.31 325 ARG A O 1
ATOM 2676 N N . CYS A 1 326 ? -3.295 -8.822 -22.217 1.00 89.88 326 CYS A N 1
ATOM 2677 C CA . CYS A 1 326 ? -3.035 -8.192 -20.920 1.00 89.88 326 CYS A CA 1
ATOM 2678 C C . CYS A 1 326 ? -2.901 -6.667 -21.047 1.00 89.88 326 CYS A C 1
ATOM 2680 O O . CYS A 1 326 ? -1.819 -6.161 -21.323 1.00 89.88 326 CYS A O 1
ATOM 2682 N N . SER A 1 327 ? -3.968 -5.933 -20.731 1.00 89.25 327 SER A N 1
ATOM 2683 C CA . SER A 1 327 ? -3.999 -4.457 -20.734 1.00 89.25 327 SER A CA 1
ATOM 2684 C C . SER A 1 327 ? -3.073 -3.784 -19.710 1.00 89.25 327 SER A C 1
ATOM 2686 O O . SER A 1 327 ? -2.899 -2.569 -19.732 1.00 89.25 327 SER A O 1
ATOM 2688 N N . PHE A 1 328 ? -2.504 -4.552 -18.782 1.00 91.75 328 PHE A N 1
ATOM 2689 C CA . PHE A 1 328 ? -1.655 -4.023 -17.718 1.00 91.75 328 PHE A CA 1
ATOM 2690 C C . PHE A 1 328 ? -0.200 -3.838 -18.147 1.00 91.75 328 PHE A C 1
ATOM 2692 O O . PHE A 1 328 ? 0.470 -2.947 -17.632 1.00 91.75 328 PHE A O 1
ATOM 2699 N N . GLU A 1 329 ? 0.299 -4.691 -19.051 1.00 91.62 329 GLU A N 1
ATOM 2700 C CA . GLU A 1 329 ? 1.689 -4.649 -19.538 1.00 91.62 329 GLU A CA 1
ATOM 2701 C C . GLU A 1 329 ? 2.741 -4.574 -18.402 1.00 91.62 329 GLU A C 1
ATOM 2703 O O . GLU A 1 329 ? 3.734 -3.852 -18.460 1.00 91.62 329 GLU A O 1
ATOM 2708 N N . LEU A 1 330 ? 2.501 -5.310 -17.312 1.00 91.69 330 LEU A N 1
ATOM 2709 C CA . LEU A 1 330 ? 3.337 -5.270 -16.108 1.00 91.69 330 LEU A CA 1
ATOM 2710 C C . LEU A 1 330 ? 4.379 -6.389 -16.032 1.00 91.69 330 LEU A C 1
ATOM 2712 O O . LEU A 1 330 ? 5.248 -6.333 -15.179 1.00 91.69 330 LEU A O 1
ATOM 2716 N N . CYS A 1 331 ? 4.317 -7.409 -16.884 1.00 92.44 331 CYS A N 1
ATOM 2717 C CA . CYS A 1 331 ? 5.250 -8.544 -16.849 1.00 92.44 331 CYS A CA 1
ATOM 2718 C C . CYS A 1 331 ? 6.429 -8.314 -17.809 1.00 92.44 331 CYS A C 1
ATOM 2720 O O . CYS A 1 331 ? 6.247 -7.598 -18.791 1.00 92.44 331 CYS A O 1
ATOM 2722 N N . PRO A 1 332 ? 7.613 -8.907 -17.587 1.00 91.50 332 PRO A N 1
ATOM 2723 C CA . PRO A 1 332 ? 7.986 -9.816 -16.495 1.00 91.50 332 PRO A CA 1
ATOM 2724 C C . PRO A 1 332 ? 8.263 -9.078 -15.175 1.00 91.50 332 PRO A C 1
ATOM 2726 O O . PRO A 1 332 ? 8.176 -7.854 -15.121 1.00 91.50 332 PRO A O 1
ATOM 2729 N N . PHE A 1 333 ? 8.579 -9.817 -14.115 1.00 90.06 333 PHE A N 1
ATOM 2730 C CA . PHE A 1 333 ? 9.102 -9.315 -12.847 1.00 90.06 333 PHE A CA 1
ATOM 2731 C C . PHE A 1 333 ? 10.473 -8.660 -13.087 1.00 90.06 333 PHE A C 1
ATOM 2733 O O . PHE A 1 333 ? 11.244 -9.170 -13.904 1.00 90.06 333 PHE A O 1
ATOM 2740 N N . PRO A 1 334 ? 10.774 -7.507 -12.461 1.00 86.50 334 PRO A N 1
ATOM 2741 C CA . PRO A 1 334 ? 12.028 -6.805 -12.712 1.00 86.50 334 PRO A CA 1
ATOM 2742 C C . PRO A 1 334 ? 13.252 -7.652 -12.313 1.00 86.50 334 PRO A C 1
ATOM 2744 O O . PRO A 1 334 ? 13.184 -8.431 -11.353 1.00 86.50 334 PRO A O 1
ATOM 2747 N N . PRO A 1 335 ? 14.386 -7.513 -13.023 1.00 80.50 335 PRO A N 1
ATOM 2748 C CA . PRO A 1 335 ? 15.639 -8.145 -12.613 1.00 80.50 335 PRO A CA 1
ATOM 2749 C C . PRO A 1 335 ? 16.081 -7.619 -11.239 1.00 80.50 335 PRO A C 1
ATOM 2751 O O . PRO A 1 335 ? 15.589 -6.595 -10.753 1.00 80.50 335 PRO A O 1
ATOM 2754 N N . LYS A 1 336 ? 16.973 -8.348 -10.566 1.00 77.12 336 LYS A N 1
ATOM 2755 C CA . LYS A 1 336 ? 17.639 -7.799 -9.379 1.00 77.12 336 LYS A CA 1
ATOM 2756 C C . LYS A 1 336 ? 18.562 -6.692 -9.842 1.00 77.12 336 LYS A C 1
ATOM 2758 O O . LYS A 1 336 ? 19.291 -6.940 -10.785 1.00 77.12 336 LYS A O 1
ATOM 2763 N N . GLY A 1 337 ? 18.545 -5.552 -9.167 1.00 69.19 337 GLY A N 1
ATOM 2764 C CA . GLY A 1 337 ? 19.425 -4.436 -9.481 1.00 69.19 337 GLY A CA 1
ATOM 2765 C C . GLY A 1 337 ? 19.258 -3.298 -8.476 1.00 69.19 337 GLY A C 1
ATOM 2766 O O . GLY A 1 337 ? 18.320 -3.326 -7.672 1.00 69.19 337 GLY A O 1
ATOM 2767 N N . PRO A 1 338 ? 20.122 -2.272 -8.523 1.00 61.06 338 PRO A N 1
ATOM 2768 C CA . PRO A 1 338 ? 20.081 -1.130 -7.603 1.00 61.06 338 PRO A CA 1
ATOM 2769 C C . PRO A 1 338 ? 18.777 -0.315 -7.699 1.00 61.06 338 PRO A C 1
ATOM 2771 O O . PRO A 1 338 ? 18.442 0.446 -6.792 1.00 61.06 338 PRO A O 1
ATOM 2774 N N . GLU A 1 339 ? 18.020 -0.476 -8.786 1.00 58.16 339 GLU A N 1
ATOM 2775 C CA . GLU A 1 339 ? 16.714 0.160 -8.989 1.00 58.16 339 GLU A CA 1
ATOM 2776 C C . GLU A 1 339 ? 15.548 -0.607 -8.338 1.00 58.16 339 GLU A C 1
ATOM 2778 O O . GLU A 1 339 ? 14.470 -0.040 -8.129 1.00 58.16 339 GLU A O 1
ATOM 2783 N N . SER A 1 340 ? 15.752 -1.878 -7.974 1.00 63.66 340 SER A N 1
ATOM 2784 C CA . SER A 1 340 ? 14.761 -2.698 -7.273 1.00 63.66 340 SER A CA 1
ATOM 2785 C C . SER A 1 340 ? 14.747 -2.327 -5.791 1.00 63.66 340 SER A C 1
ATOM 2787 O O . SER A 1 340 ? 15.513 -2.845 -4.986 1.00 63.66 340 SER A O 1
ATOM 2789 N N . ARG A 1 341 ? 13.854 -1.402 -5.416 1.00 64.56 341 ARG A N 1
ATOM 2790 C CA . ARG A 1 341 ? 13.759 -0.877 -4.038 1.00 64.56 341 ARG A CA 1
ATOM 2791 C C . ARG A 1 341 ? 13.343 -1.913 -2.990 1.00 64.56 341 ARG A C 1
ATOM 2793 O O . ARG A 1 341 ? 13.530 -1.665 -1.803 1.00 64.56 341 ARG A O 1
ATOM 2800 N N . ILE A 1 342 ? 12.712 -3.012 -3.405 1.00 75.69 342 ILE A N 1
ATOM 2801 C CA . ILE A 1 342 ? 12.130 -4.012 -2.506 1.00 75.69 342 ILE A CA 1
ATOM 2802 C C . ILE A 1 342 ? 12.417 -5.406 -3.063 1.00 75.69 342 ILE A C 1
ATOM 2804 O O . ILE A 1 342 ? 12.009 -5.726 -4.179 1.00 75.69 342 ILE A O 1
ATOM 2808 N N . GLU A 1 343 ? 13.063 -6.247 -2.259 1.00 81.69 343 GLU A N 1
ATOM 2809 C CA . GLU A 1 343 ? 13.258 -7.673 -2.528 1.00 81.69 343 GLU A CA 1
ATOM 2810 C C . GLU A 1 343 ? 12.637 -8.497 -1.395 1.00 81.69 343 GLU A C 1
ATOM 2812 O O . GLU A 1 343 ? 12.577 -8.068 -0.240 1.00 81.69 343 GLU A O 1
ATOM 2817 N N . PHE A 1 344 ? 12.151 -9.691 -1.727 1.00 87.25 344 PHE A N 1
ATOM 2818 C CA . PHE A 1 344 ? 11.574 -10.591 -0.734 1.00 87.25 344 PHE A CA 1
ATOM 2819 C C . PHE A 1 344 ? 12.671 -11.382 -0.023 1.00 87.25 344 PHE A C 1
ATOM 2821 O O . PHE A 1 344 ? 13.607 -11.872 -0.654 1.00 87.25 344 PHE A O 1
ATOM 2828 N N . SER A 1 345 ? 12.528 -11.557 1.292 1.00 87.69 345 SER A N 1
ATOM 2829 C CA . SER A 1 345 ? 13.425 -12.427 2.052 1.00 87.69 345 SER A CA 1
ATOM 2830 C C . SER A 1 345 ? 13.182 -13.903 1.714 1.00 87.69 345 SER A C 1
ATOM 2832 O O . SER A 1 345 ? 12.053 -14.325 1.450 1.00 87.69 345 SER A O 1
ATOM 2834 N N . GLU A 1 346 ? 14.242 -14.710 1.773 1.00 90.25 346 GLU A N 1
ATOM 2835 C CA . GLU A 1 346 ? 14.177 -16.161 1.547 1.00 90.25 346 GLU A CA 1
ATOM 2836 C C . GLU A 1 346 ? 13.123 -16.819 2.451 1.00 90.25 346 GLU A C 1
ATOM 2838 O O . GLU A 1 346 ? 12.248 -17.552 1.990 1.00 90.25 346 GLU A O 1
ATOM 2843 N N . THR A 1 347 ? 13.145 -16.484 3.743 1.00 90.94 347 THR A N 1
ATOM 2844 C CA . THR A 1 347 ? 12.232 -17.048 4.745 1.00 90.94 347 THR A CA 1
ATOM 2845 C C . THR A 1 347 ? 10.773 -16.662 4.493 1.00 90.94 347 THR A C 1
ATOM 2847 O O . THR A 1 347 ? 9.872 -17.484 4.710 1.00 90.94 347 THR A O 1
ATOM 2850 N N . PHE A 1 348 ? 10.518 -15.455 3.976 1.00 91.38 348 PHE A N 1
ATOM 2851 C CA . PHE A 1 348 ? 9.185 -15.050 3.538 1.00 91.38 348 PHE A CA 1
ATOM 2852 C C . PHE A 1 348 ? 8.713 -15.901 2.352 1.00 91.38 348 PHE A C 1
ATOM 2854 O O . PHE A 1 348 ? 7.626 -16.483 2.412 1.00 91.38 348 PHE A O 1
ATOM 2861 N N . CYS A 1 349 ? 9.542 -16.058 1.314 1.00 93.06 349 CYS A N 1
ATOM 2862 C CA . CYS A 1 349 ? 9.233 -16.882 0.138 1.00 93.06 349 CYS A CA 1
ATOM 2863 C C . CYS A 1 349 ? 8.967 -18.350 0.513 1.00 93.06 349 CYS A C 1
ATOM 2865 O O . CYS A 1 349 ? 7.947 -18.927 0.112 1.00 93.06 349 CYS A O 1
ATOM 2867 N N . MET A 1 350 ? 9.822 -18.936 1.360 1.00 91.50 350 MET A N 1
ATOM 2868 C CA . MET A 1 350 ? 9.643 -20.286 1.902 1.00 91.50 350 MET A CA 1
ATOM 2869 C C . MET A 1 350 ? 8.296 -20.436 2.612 1.00 91.50 350 MET A C 1
ATOM 2871 O O . MET A 1 350 ? 7.590 -21.434 2.425 1.00 91.50 350 MET A O 1
ATOM 2875 N N . THR A 1 351 ? 7.914 -19.439 3.411 1.00 90.50 351 THR A N 1
ATOM 2876 C CA . THR A 1 351 ? 6.654 -19.444 4.158 1.00 90.50 351 THR A CA 1
ATOM 2877 C C . THR A 1 351 ? 5.454 -19.376 3.219 1.00 90.50 351 THR A C 1
ATOM 2879 O O . THR A 1 351 ? 4.547 -20.207 3.344 1.00 90.50 351 THR A O 1
ATOM 2882 N N . GLN A 1 352 ? 5.463 -18.476 2.231 1.00 92.19 352 GLN A N 1
ATOM 2883 C CA . GLN A 1 352 ? 4.408 -18.390 1.213 1.00 92.19 352 GLN A CA 1
ATOM 2884 C C . GLN A 1 352 ? 4.246 -19.725 0.468 1.00 92.19 352 GLN A C 1
ATOM 2886 O O . GLN A 1 352 ? 3.133 -20.242 0.322 1.00 92.19 352 GLN A O 1
ATOM 2891 N N . ARG A 1 353 ? 5.360 -20.367 0.092 1.00 92.06 353 ARG A N 1
ATOM 2892 C CA . ARG A 1 353 ? 5.364 -21.708 -0.516 1.00 92.06 353 ARG A CA 1
ATOM 2893 C C . ARG A 1 353 ? 4.792 -22.774 0.426 1.00 92.06 353 ARG A C 1
ATOM 2895 O O . ARG A 1 353 ? 4.035 -23.649 -0.006 1.00 92.06 353 ARG A O 1
ATOM 2902 N N . ALA A 1 354 ? 5.119 -22.717 1.717 1.00 88.75 354 ALA A N 1
ATOM 2903 C CA . ALA A 1 354 ? 4.649 -23.665 2.725 1.00 88.75 354 ALA A CA 1
ATOM 2904 C C . ALA A 1 354 ? 3.147 -23.533 3.038 1.00 88.75 354 ALA A C 1
ATOM 2906 O O . ALA A 1 354 ? 2.519 -24.530 3.410 1.00 88.75 354 ALA A O 1
ATOM 2907 N N . MET A 1 355 ? 2.547 -22.348 2.879 1.00 86.88 355 MET A N 1
ATOM 2908 C CA . MET A 1 355 ? 1.096 -22.141 3.036 1.00 86.88 355 MET A CA 1
ATOM 2909 C C . MET A 1 355 ? 0.266 -22.870 1.973 1.00 86.88 355 MET A C 1
ATOM 2911 O O . MET A 1 355 ? -0.877 -23.248 2.222 1.00 86.88 355 MET A O 1
ATOM 2915 N N . LEU A 1 356 ? 0.855 -23.130 0.805 1.00 87.00 356 LEU A N 1
ATOM 2916 C CA . LEU A 1 356 ? 0.195 -23.792 -0.322 1.00 87.00 356 LEU A CA 1
ATOM 2917 C C . LEU A 1 356 ? 0.170 -25.328 -0.203 1.00 87.00 356 LEU A C 1
ATOM 2919 O O . LEU A 1 356 ? -0.392 -26.010 -1.067 1.00 87.00 356 LEU A O 1
ATOM 2923 N N . ARG A 1 357 ? 0.790 -25.902 0.839 1.00 80.50 357 ARG A N 1
ATOM 2924 C CA . ARG A 1 357 ? 0.845 -27.357 1.050 1.00 80.50 357 ARG A CA 1
ATOM 2925 C C . ARG A 1 357 ? -0.519 -27.929 1.429 1.00 80.50 357 ARG A C 1
ATOM 2927 O O . ARG A 1 357 ? -1.351 -27.279 2.056 1.00 80.50 357 ARG A O 1
ATOM 2934 N N . ALA A 1 358 ? -0.740 -29.183 1.035 1.00 62.16 358 ALA A N 1
ATOM 2935 C CA . ALA A 1 358 ? -2.056 -29.791 1.120 1.00 62.16 358 ALA A CA 1
ATOM 2936 C C . ALA A 1 358 ? -2.509 -30.141 2.548 1.00 62.16 358 ALA A C 1
ATOM 2938 O O . ALA A 1 358 ? -3.706 -30.168 2.838 1.00 62.16 358 ALA A O 1
ATOM 2939 N N . TRP A 1 359 ? -1.562 -30.389 3.446 1.00 56.91 359 TRP A N 1
ATOM 2940 C CA . TRP A 1 359 ? -1.838 -31.030 4.721 1.00 56.91 359 TRP A CA 1
ATOM 2941 C C . TRP A 1 359 ? -1.207 -30.249 5.876 1.00 56.91 359 TRP A C 1
ATOM 2943 O O . TRP A 1 359 ? 0.010 -30.070 5.923 1.00 56.91 359 TRP A O 1
ATOM 2953 N N . ARG A 1 360 ? -2.050 -29.769 6.798 1.00 55.66 360 ARG A N 1
ATOM 2954 C CA . ARG A 1 360 ? -1.657 -29.243 8.113 1.00 55.66 360 ARG A CA 1
ATOM 2955 C C . ARG A 1 360 ? -2.616 -29.807 9.173 1.00 55.66 360 ARG A C 1
ATOM 2957 O O . ARG A 1 360 ? -3.732 -29.296 9.300 1.00 55.66 360 ARG A O 1
ATOM 2964 N N . PRO A 1 361 ? -2.210 -30.827 9.946 1.00 49.75 361 PRO A N 1
ATOM 2965 C CA . PRO A 1 361 ? -3.122 -31.587 10.806 1.00 49.75 361 PRO A CA 1
ATOM 2966 C C . PRO A 1 361 ? -3.713 -30.765 11.965 1.00 49.75 361 PRO A C 1
ATOM 2968 O O . PRO A 1 361 ? -4.799 -31.072 12.434 1.00 49.75 361 PRO A O 1
ATOM 2971 N N . ARG A 1 362 ? -3.071 -29.663 12.382 1.00 51.41 362 ARG A N 1
ATOM 2972 C CA . ARG A 1 362 ? -3.560 -28.784 13.468 1.00 51.41 362 ARG A CA 1
ATOM 2973 C C . ARG A 1 362 ? -4.489 -27.644 13.027 1.00 51.41 362 ARG A C 1
ATOM 2975 O O . ARG A 1 362 ? -5.029 -26.942 13.869 1.00 51.41 362 ARG A O 1
ATOM 2982 N N . SER A 1 363 ? -4.686 -27.453 11.724 1.00 48.38 363 SER A N 1
ATOM 2983 C CA . SER A 1 363 ? -5.462 -26.322 11.176 1.00 48.38 363 SER A CA 1
ATOM 2984 C C . SER A 1 363 ? -6.936 -26.640 10.888 1.00 48.38 363 SER A C 1
ATOM 2986 O O . SER A 1 363 ? -7.668 -25.780 10.415 1.00 48.38 363 SER A O 1
ATOM 2988 N N . TRP A 1 364 ? -7.380 -27.865 11.190 1.00 40.94 364 TRP A N 1
ATOM 2989 C CA . TRP A 1 364 ? -8.746 -28.336 10.928 1.00 40.94 364 TRP A CA 1
ATOM 2990 C C . TRP A 1 364 ? -9.768 -27.946 12.005 1.00 40.94 364 TRP A C 1
ATOM 2992 O O . TRP A 1 364 ? -10.965 -28.049 11.761 1.00 40.94 364 TRP A O 1
ATOM 3002 N N . VAL A 1 365 ? -9.326 -27.450 13.166 1.00 41.72 365 VAL A N 1
ATOM 3003 C CA . VAL A 1 365 ? -10.242 -27.028 14.245 1.00 41.72 365 VAL A CA 1
ATOM 3004 C C . VAL A 1 365 ? -10.826 -25.627 13.984 1.00 41.72 365 VAL A C 1
ATOM 3006 O O . VAL A 1 365 ? -11.839 -25.256 14.566 1.00 41.72 365 VAL A O 1
ATOM 3009 N N . SER A 1 366 ? -10.270 -24.864 13.035 1.00 43.22 366 SER A N 1
ATOM 3010 C CA . SER A 1 366 ? -10.857 -23.610 12.557 1.00 43.22 366 SER A CA 1
ATOM 3011 C C . SER A 1 366 ? -10.990 -23.626 11.032 1.00 43.22 366 SER A C 1
ATOM 3013 O O . SER A 1 366 ? -10.023 -23.491 10.290 1.00 43.22 366 SER A O 1
ATOM 3015 N N . LEU A 1 367 ? -12.227 -23.770 10.553 1.00 42.69 367 LEU A N 1
ATOM 3016 C CA . LEU A 1 367 ? -12.688 -23.691 9.156 1.00 42.69 367 LEU A CA 1
ATOM 3017 C C . LEU A 1 367 ? -12.388 -22.331 8.462 1.00 42.69 367 LEU A C 1
ATOM 3019 O O . LEU A 1 367 ? -13.276 -21.708 7.883 1.00 42.69 367 LEU A O 1
ATOM 3023 N N . ARG A 1 368 ? -11.153 -21.814 8.518 1.00 50.09 368 ARG A N 1
ATOM 3024 C CA . ARG A 1 368 ? -10.782 -20.481 8.003 1.00 50.09 368 ARG A CA 1
ATOM 3025 C C . ARG A 1 368 ? -9.564 -20.445 7.079 1.00 50.09 368 ARG A C 1
ATOM 3027 O O . ARG A 1 368 ? -9.337 -19.416 6.448 1.00 50.09 368 ARG A O 1
ATOM 3034 N N . PHE A 1 369 ? -8.830 -21.542 6.897 1.00 54.25 369 PHE A N 1
ATOM 3035 C CA . PHE A 1 369 ? -7.662 -21.550 6.009 1.00 54.25 369 PHE A CA 1
ATOM 3036 C C . PHE A 1 369 ? -8.024 -22.005 4.590 1.00 54.25 369 PHE A C 1
ATOM 3038 O O . PHE A 1 369 ? -8.091 -23.197 4.291 1.00 54.25 369 PHE A O 1
ATOM 3045 N N . ARG A 1 370 ? -8.220 -21.051 3.671 1.00 61.66 370 ARG A N 1
ATOM 3046 C CA . ARG A 1 370 ? -8.130 -21.349 2.233 1.00 61.66 370 ARG A CA 1
ATOM 3047 C C . ARG A 1 370 ? -6.656 -21.362 1.847 1.00 61.66 370 ARG A C 1
ATOM 3049 O O . ARG A 1 370 ? -5.951 -20.397 2.104 1.00 61.66 370 ARG A O 1
ATOM 3056 N N . ARG A 1 371 ? -6.201 -22.427 1.178 1.00 75.44 371 ARG A N 1
ATOM 3057 C CA . ARG A 1 371 ? -4.816 -22.513 0.670 1.00 75.44 371 ARG A CA 1
ATOM 3058 C C . ARG A 1 371 ? -4.463 -21.345 -0.256 1.00 75.44 371 ARG A C 1
ATOM 3060 O O . ARG A 1 371 ? -3.319 -20.924 -0.292 1.00 75.44 371 ARG A O 1
ATOM 3067 N N . LYS A 1 372 ? -5.447 -20.841 -1.006 1.00 84.25 372 LYS A N 1
ATOM 3068 C CA . LYS A 1 372 ? -5.304 -19.726 -1.947 1.00 84.25 372 LYS A CA 1
ATOM 3069 C C . LYS A 1 372 ? -6.111 -18.525 -1.481 1.00 84.25 372 LYS A C 1
ATOM 3071 O O . LYS A 1 372 ? -7.242 -18.689 -1.007 1.00 84.25 372 LYS A O 1
ATOM 3076 N N . ALA A 1 373 ? -5.578 -17.337 -1.738 1.00 88.25 373 ALA A N 1
ATOM 3077 C CA . ALA A 1 373 ? -6.332 -16.109 -1.586 1.00 88.25 373 ALA A CA 1
ATOM 3078 C C . ALA A 1 373 ? -7.548 -16.090 -2.532 1.00 88.25 373 ALA A C 1
ATOM 3080 O O . ALA A 1 373 ? -7.576 -16.759 -3.570 1.00 88.25 373 ALA A O 1
ATOM 3081 N N . ARG A 1 374 ? -8.587 -15.316 -2.193 1.00 90.06 374 ARG A N 1
ATOM 3082 C CA . ARG A 1 374 ? -9.855 -15.319 -2.955 1.00 90.06 374 ARG A CA 1
ATOM 3083 C C . ARG A 1 374 ? -9.669 -14.855 -4.404 1.00 90.06 374 ARG A C 1
ATOM 3085 O O . ARG A 1 374 ? -10.293 -15.424 -5.297 1.00 90.06 374 ARG A O 1
ATOM 3092 N N . TRP A 1 375 ? -8.789 -13.881 -4.640 1.00 92.69 375 TRP A N 1
ATOM 3093 C CA . TRP A 1 375 ? -8.456 -13.389 -5.983 1.00 92.69 375 TRP A CA 1
ATOM 3094 C C . TRP A 1 375 ? -7.580 -14.366 -6.785 1.00 92.69 375 TRP A C 1
ATOM 3096 O O . TRP A 1 375 ? -7.591 -14.331 -8.010 1.00 92.69 375 TRP A O 1
ATOM 3106 N N . GLN A 1 376 ? -6.906 -15.305 -6.116 1.00 92.81 376 GLN A N 1
ATOM 3107 C CA . GLN A 1 376 ? -6.105 -16.367 -6.735 1.00 92.81 376 GLN A CA 1
ATOM 3108 C C . GLN A 1 376 ? -6.915 -17.649 -6.997 1.00 92.81 376 GLN A C 1
ATOM 3110 O O . GLN A 1 376 ? -6.343 -18.702 -7.287 1.00 92.81 376 GLN A O 1
ATOM 3115 N N . ARG A 1 377 ? -8.253 -17.621 -6.873 1.00 88.44 377 ARG A N 1
ATOM 3116 C CA . ARG A 1 377 ? -9.095 -18.830 -6.983 1.00 88.44 377 ARG A CA 1
ATOM 3117 C C . ARG A 1 377 ? -8.835 -19.634 -8.261 1.00 88.44 377 ARG A C 1
ATOM 3119 O O . ARG A 1 377 ? -8.831 -20.860 -8.194 1.00 88.44 377 ARG A O 1
ATOM 3126 N N . HIS A 1 378 ? -8.522 -18.952 -9.361 1.00 91.50 378 HIS A N 1
ATOM 3127 C CA . HIS A 1 378 ? -8.287 -19.549 -10.677 1.00 91.50 378 HIS A CA 1
ATOM 3128 C C . HIS A 1 378 ? -6.815 -19.853 -10.968 1.00 91.50 378 HIS A C 1
ATOM 3130 O O . HIS A 1 378 ? -6.521 -20.461 -11.988 1.00 91.50 378 HIS A O 1
ATOM 3136 N N . VAL A 1 379 ? -5.895 -19.494 -10.068 1.00 91.88 379 VAL A N 1
ATOM 3137 C CA . VAL A 1 379 ? -4.472 -19.810 -10.228 1.00 91.88 379 VAL A CA 1
ATOM 3138 C C . VAL A 1 379 ? -4.211 -21.259 -9.802 1.00 91.88 379 VAL A C 1
ATOM 3140 O O . VAL A 1 379 ? -4.634 -21.659 -8.702 1.00 91.88 379 VAL A O 1
ATOM 3143 N N . PRO A 1 380 ? -3.516 -22.073 -10.616 1.00 92.38 380 PRO A N 1
ATOM 3144 C CA . PRO A 1 380 ? -3.074 -23.398 -10.200 1.00 92.38 380 PRO A CA 1
ATOM 3145 C C . PRO A 1 380 ? -2.160 -23.317 -8.970 1.00 92.38 380 PRO A C 1
ATOM 3147 O O . PRO A 1 380 ? -1.259 -22.486 -8.894 1.00 92.38 380 PRO A O 1
ATOM 3150 N N . VAL A 1 381 ? -2.359 -24.206 -7.991 1.00 91.31 381 VAL A N 1
ATOM 3151 C CA . VAL A 1 381 ? -1.496 -24.250 -6.791 1.00 91.31 381 VAL A CA 1
ATOM 3152 C C . VAL A 1 381 ? -0.050 -24.586 -7.168 1.00 91.31 381 VAL A C 1
ATOM 3154 O O . VAL A 1 381 ? 0.871 -24.064 -6.549 1.00 91.31 381 VAL A O 1
ATOM 3157 N N . ALA A 1 382 ? 0.146 -25.427 -8.189 1.00 91.94 382 ALA A N 1
ATOM 3158 C CA . ALA A 1 382 ? 1.467 -25.746 -8.723 1.00 91.94 382 ALA A CA 1
ATOM 3159 C C . ALA A 1 382 ? 2.182 -24.491 -9.250 1.00 91.94 382 ALA A C 1
ATOM 3161 O O . ALA A 1 382 ? 3.316 -24.252 -8.856 1.00 91.94 382 ALA A O 1
ATOM 3162 N N . ASP A 1 383 ? 1.491 -23.648 -10.027 1.00 93.69 383 ASP A N 1
ATOM 3163 C CA . ASP A 1 383 ? 2.037 -22.382 -10.537 1.00 93.69 383 ASP A CA 1
ATOM 3164 C C . ASP A 1 383 ? 2.435 -21.430 -9.394 1.00 93.69 383 ASP A C 1
ATOM 3166 O O . ASP A 1 383 ? 3.508 -20.838 -9.432 1.00 93.69 383 ASP A O 1
ATOM 3170 N N . LEU A 1 384 ? 1.605 -21.304 -8.347 1.00 94.38 384 LEU A N 1
ATOM 3171 C CA . LEU A 1 384 ? 1.948 -20.486 -7.173 1.00 94.38 384 LEU A CA 1
ATOM 3172 C C . LEU A 1 384 ? 3.170 -21.043 -6.428 1.00 94.38 384 LEU A C 1
ATOM 3174 O O . LEU A 1 384 ? 4.038 -20.284 -6.010 1.00 94.38 384 LEU A O 1
ATOM 3178 N N . ARG A 1 385 ? 3.245 -22.367 -6.247 1.00 93.88 385 ARG A N 1
ATOM 3179 C CA . ARG A 1 385 ? 4.379 -23.013 -5.569 1.00 93.88 385 ARG A CA 1
ATOM 3180 C C . ARG A 1 385 ? 5.671 -22.864 -6.357 1.00 93.88 385 ARG A C 1
ATOM 3182 O O . ARG A 1 385 ? 6.702 -22.645 -5.732 1.00 93.88 385 ARG A O 1
ATOM 3189 N N . GLN A 1 386 ? 5.593 -22.994 -7.678 1.00 95.00 386 GLN A N 1
ATOM 3190 C CA . GLN A 1 386 ? 6.721 -22.799 -8.576 1.00 95.00 386 GLN A CA 1
ATOM 3191 C C . GLN A 1 386 ? 7.233 -21.363 -8.471 1.00 95.00 386 GLN A C 1
ATOM 3193 O O . GLN A 1 386 ? 8.391 -21.169 -8.126 1.00 95.00 386 GLN A O 1
ATOM 3198 N N . PHE A 1 387 ? 6.343 -20.377 -8.616 1.00 95.50 387 PHE A N 1
ATOM 3199 C CA . PHE A 1 387 ? 6.693 -18.963 -8.478 1.00 95.50 387 PHE A CA 1
ATOM 3200 C C . PHE A 1 387 ? 7.386 -18.656 -7.142 1.00 95.50 387 PHE A C 1
ATOM 3202 O O . PHE A 1 387 ? 8.443 -18.038 -7.123 1.00 95.50 387 PHE A O 1
ATOM 3209 N N . TRP A 1 388 ? 6.840 -19.118 -6.011 1.00 95.31 388 TRP A N 1
ATOM 3210 C CA . TRP A 1 388 ? 7.479 -18.877 -4.710 1.00 95.31 388 TRP A CA 1
ATOM 3211 C C . TRP A 1 388 ? 8.797 -19.636 -4.531 1.00 95.31 388 TRP A C 1
ATOM 3213 O O . TRP A 1 388 ? 9.669 -19.160 -3.814 1.00 95.31 388 TRP A O 1
ATOM 3223 N N . SER A 1 389 ? 8.957 -20.792 -5.180 1.00 94.12 389 SER A N 1
ATOM 3224 C CA . SER A 1 389 ? 10.230 -21.519 -5.200 1.00 94.12 389 SER A CA 1
ATOM 3225 C C . SER A 1 389 ? 11.294 -20.776 -6.002 1.00 94.12 389 SER A C 1
ATOM 3227 O O . SER A 1 389 ? 12.457 -20.775 -5.619 1.00 94.12 389 SER A O 1
ATOM 3229 N N . GLU A 1 390 ? 10.900 -20.146 -7.103 1.00 93.56 390 GLU A N 1
ATOM 3230 C CA . GLU A 1 390 ? 11.779 -19.305 -7.907 1.00 93.56 390 GLU A CA 1
ATOM 3231 C C . GLU A 1 390 ? 12.129 -18.014 -7.164 1.00 93.56 390 GLU A C 1
ATOM 3233 O O . GLU A 1 390 ? 13.289 -17.645 -7.111 1.00 93.56 390 GLU A O 1
ATOM 3238 N N . MET A 1 391 ? 11.173 -17.365 -6.495 1.00 92.56 391 MET A N 1
ATOM 3239 C CA . MET A 1 391 ? 11.460 -16.198 -5.650 1.00 92.56 391 MET A CA 1
ATOM 3240 C C . MET A 1 391 ? 12.395 -16.524 -4.474 1.00 92.56 391 MET A C 1
ATOM 3242 O O . MET A 1 391 ? 13.179 -15.675 -4.063 1.00 92.56 391 MET A O 1
ATOM 3246 N N . GLU A 1 392 ? 12.320 -17.740 -3.928 1.00 91.19 392 GLU A N 1
ATOM 3247 C CA . GLU A 1 392 ? 13.261 -18.248 -2.921 1.00 91.19 392 GLU A CA 1
ATOM 3248 C C . GLU A 1 392 ? 14.667 -18.433 -3.510 1.00 91.19 392 GLU A C 1
ATOM 3250 O O . GLU A 1 392 ? 15.625 -17.914 -2.943 1.00 91.19 392 GLU A O 1
ATOM 3255 N N . GLY A 1 393 ? 14.786 -19.083 -4.675 1.00 88.62 393 GLY A N 1
ATOM 3256 C CA . GLY A 1 393 ? 16.062 -19.214 -5.390 1.00 88.62 393 GLY A CA 1
ATOM 3257 C C . GLY A 1 393 ? 16.659 -17.853 -5.754 1.00 88.62 393 GLY A C 1
ATOM 3258 O O . GLY A 1 393 ? 17.817 -17.581 -5.455 1.00 88.62 393 GLY A O 1
ATOM 3259 N N . ARG A 1 394 ? 15.823 -16.943 -6.267 1.00 87.31 394 ARG A N 1
ATOM 3260 C CA . ARG A 1 394 ? 16.177 -15.545 -6.497 1.00 87.31 394 ARG A CA 1
ATOM 3261 C C . ARG A 1 394 ? 16.711 -14.925 -5.216 1.00 87.31 394 ARG A C 1
ATOM 3263 O O . ARG A 1 394 ? 17.773 -14.334 -5.273 1.00 87.31 394 ARG A O 1
ATOM 3270 N N . ALA A 1 395 ? 16.037 -15.028 -4.071 1.00 85.81 395 ALA A N 1
ATOM 3271 C CA . ALA A 1 395 ? 16.520 -14.431 -2.820 1.00 85.81 395 ALA A CA 1
ATOM 3272 C C . ALA A 1 395 ? 17.911 -14.955 -2.404 1.00 85.81 395 ALA A C 1
ATOM 3274 O O . ALA A 1 395 ? 18.715 -14.172 -1.892 1.00 85.81 395 ALA A O 1
ATOM 3275 N N . TRP A 1 396 ? 18.206 -16.229 -2.686 1.00 77.06 396 TRP A N 1
ATOM 3276 C CA . TRP A 1 396 ? 19.496 -16.868 -2.411 1.00 77.06 396 TRP A CA 1
ATOM 3277 C C . TRP A 1 396 ? 20.630 -16.400 -3.335 1.00 77.06 396 TRP A C 1
ATOM 3279 O O . TRP A 1 396 ? 21.745 -16.198 -2.856 1.00 77.06 396 TRP A O 1
ATOM 3289 N N . ASP A 1 397 ? 20.339 -16.144 -4.616 1.00 69.31 397 ASP A N 1
ATOM 3290 C CA . ASP A 1 397 ? 21.277 -15.605 -5.617 1.00 69.31 397 ASP A CA 1
ATOM 3291 C C . ASP A 1 397 ? 21.631 -14.130 -5.323 1.00 69.31 397 ASP A C 1
ATOM 3293 O O . ASP A 1 397 ? 21.288 -13.206 -6.072 1.00 69.31 397 ASP A O 1
ATOM 3297 N N . ARG A 1 398 ? 22.230 -13.855 -4.159 1.00 56.03 398 ARG A N 1
ATOM 3298 C CA . ARG A 1 398 ? 22.701 -12.520 -3.776 1.00 56.03 398 ARG A CA 1
ATOM 3299 C C . ARG A 1 398 ? 23.754 -12.034 -4.783 1.00 56.03 398 ARG A C 1
ATOM 3301 O O . ARG A 1 398 ? 24.654 -12.801 -5.126 1.00 56.03 398 ARG A O 1
ATOM 3308 N N . PRO A 1 399 ? 23.684 -10.771 -5.239 1.00 49.91 399 PRO A N 1
ATOM 3309 C CA . PRO A 1 399 ? 24.787 -10.177 -5.981 1.00 49.91 399 PRO A CA 1
ATOM 3310 C C . PRO A 1 399 ? 26.059 -10.182 -5.117 1.00 49.91 399 PRO A C 1
ATOM 3312 O O . PRO A 1 399 ? 26.006 -10.000 -3.901 1.00 49.91 399 PRO A O 1
ATOM 3315 N N . VAL A 1 400 ? 27.205 -10.397 -5.765 1.00 43.44 400 VAL A N 1
ATOM 3316 C CA . VAL A 1 400 ? 28.549 -10.618 -5.185 1.00 43.44 400 VAL A CA 1
ATOM 3317 C C . VAL A 1 400 ? 29.081 -9.433 -4.345 1.00 43.44 400 VAL A C 1
ATOM 3319 O O . VAL A 1 400 ? 30.162 -9.511 -3.770 1.00 43.44 400 VAL A O 1
ATOM 3322 N N . GLU A 1 401 ? 28.328 -8.346 -4.191 1.00 41.03 401 GLU A N 1
ATOM 3323 C CA . GLU A 1 401 ? 28.775 -7.134 -3.490 1.00 41.03 401 GLU A CA 1
ATOM 3324 C C . GLU A 1 401 ? 28.552 -7.153 -1.966 1.00 41.03 401 GLU A C 1
ATOM 3326 O O . GLU A 1 401 ? 29.159 -6.351 -1.264 1.00 41.03 401 GLU A O 1
ATOM 3331 N N . GLU A 1 402 ? 27.789 -8.109 -1.420 1.00 39.31 402 GLU A N 1
ATOM 3332 C CA . GLU A 1 402 ? 27.626 -8.289 0.041 1.00 39.31 402 GLU A CA 1
ATOM 3333 C C . GLU A 1 402 ? 28.527 -9.380 0.654 1.00 39.31 402 GLU A C 1
ATOM 3335 O O . GLU A 1 402 ? 28.361 -9.751 1.816 1.00 39.31 402 GLU A O 1
ATOM 3340 N N . VAL A 1 403 ? 29.514 -9.889 -0.090 1.00 35.56 403 VAL A N 1
ATOM 3341 C CA . VAL A 1 403 ? 30.559 -10.769 0.461 1.00 35.56 403 VAL A CA 1
ATOM 3342 C C . VAL A 1 403 ? 31.905 -10.056 0.413 1.00 35.56 403 VAL A C 1
ATOM 3344 O O . VAL A 1 403 ? 32.811 -10.447 -0.321 1.00 35.56 403 VAL A O 1
ATOM 3347 N N . ARG A 1 404 ? 32.057 -9.008 1.224 1.00 27.92 404 ARG A N 1
ATOM 3348 C CA . ARG A 1 404 ? 33.356 -8.665 1.817 1.00 27.92 404 ARG A CA 1
ATOM 3349 C C . ARG A 1 404 ? 33.155 -8.280 3.287 1.00 27.92 404 ARG A C 1
ATOM 3351 O O . ARG A 1 404 ? 32.144 -7.648 3.582 1.00 27.92 404 ARG A O 1
ATOM 3358 N N . PRO A 1 405 ? 34.054 -8.742 4.174 1.00 35.81 405 PRO A N 1
ATOM 3359 C CA . PRO A 1 405 ? 33.937 -8.565 5.620 1.00 35.81 405 PRO A CA 1
ATOM 3360 C C . PRO A 1 405 ? 33.978 -7.100 6.055 1.00 35.81 405 PRO A C 1
ATOM 3362 O O . PRO A 1 405 ? 34.629 -6.292 5.349 1.00 35.81 405 PRO A O 1
#

pLDDT: mean 81.78, std 16.14, range [27.92, 98.31]

Secondary structure (DSSP, 8-state):
----------S-HHHHHHHHHHHHHHHHHHHHHHHHHHHHHHHHHHHHHHHHHHHHHHHHHHHHHHH--TTTS-SHHHHHHHHHHHHHHTT-S-HHHHHHHHHHHHHHHTBPPPTTS-HHHHHHHHHHHHHHHHH--SHHHHHHHHHHHHHHHS-S-TTSPPPSSSTTS-HHHHHHHHTPPPTT-TTSPPPHHHHHHHHHHHHHHHHT-GGGT--S-HHHHHH----S---HHHHHHS-BSS-TT--GGGS-HHHHHHHHHHHHHHHHHH-SS-HHHHHHHHHTT-TTSSS-S-HHHHT-SGGG-TT--GGGGGG--TTTTS-TT-TT---SPPPSSTT------HHHHHHHHHHT-S--TTSTTSTT--SS-GGGTTS-HHHHHHHHHHHHHHHHS--GGG---